Protein AF-A0A7C2AVQ7-F1 (afdb_monomer_lite)

Radius of gyration: 33.42 Å; chains: 1; bounding box: 117×68×110 Å

Secondary structure (DSSP, 8-state):
----------PPPP--HHHHHT-HHHHHHHHHHHHHHHHHHHHHHSPS-HHHHHHHHHHHHHHHHHHHHHHHHHHHHHHHHS-SS--HHHHHHHHHHHHHHHHHHHHHHHHHHHHHSSS--HHHHHHHHHHHHHHHHHHHHHHHHHHHHGGGS-S-HHHHHHHHHHHHHHHHHHHHHHHHHHHHHHHH--PPP-EEPPPTT---TT-TT-TTTTS--EE--HHHHHHHHHHHHHHH-HHHHHHHHHHHTSPPSS---HHHHHHHHHHTS---HHHHHHHHHHHHHHHHHHHHHSEE-GGGT--HHHHTSTTSSHHHHHHHTTSTTTTTTT-HHHHHHHHHHHHHS-GGGGHHHHHHH-HHHHHTT-SBTTB-S--STTGGGSS-HHHHHHEEEE-SS-SS-EEE-PPPPPTTTT--SHHHHHHHHHHHHHSHHHHHHHH--GGGGSHHHHHTTSEEEE-TTT-TTT--EEEEEHHHHHHTSTT--TT-GGG---HHHHHSPEESS---TT---TTSTT--TTS--EE-SS--SS--HHHHHTT-TTHHHHHHHHHHHHHT-S--GGGTTTSPSS-SS-----S-S---TT-----

Sequence (595 aa):
MTTLSQTSGVSAAPIDAAREWRSSLTGLIGALLVFESLTGFAIYLLPFSAFNQFGVILHTLLGILMLLPMVWFVVRHWLVRGKGNLSHYQLLGYVSLAFLVVCIVSGLVLTWQGLVGPRISYDWDVVHLLTGMGLVLFMVIHLATVIIRKGNTDLSPGGLIKARRRFYLYSTVGSGLLLAFCLLWTTQYQEPSTIRGFSDDYNWRFGEDRPFAPSLARLDSSEWSDTLQQQVLKVIGSEKQAAYLAALNEQTLEPVGPLTRVKQVTGQLNLGTEQQRELDIILADAAQKIKAAGSVEPHALASSEQCGTSGCHEQIYKEWLPSAHRYSSLDDMFQRVQTLMAKETSPEHTRYCAGCHDPISLFTGAKNSGNITLSVEGANEGSSCIVCHSIVQTDIQGNGDYTVRPPQRYVYELDQRPMAKFLSDFLIRAYPEHHLRSYSRPLYKTPEFCGACHKQYIDKEVNTDIGRIQGQNQYDSWKNSRWYHKDNPEKTVACRECHMPLVEASQEPAKGDVLDYNRTAEDGKHRSHRMLAANQYIPTLQNLEGAKQHVALTEKWLRGEIEIPEIADKWTTGPVVRMKILAPKTVLPGKEVNF

Structure (mmCIF, N/CA/C/O backbone):
data_AF-A0A7C2AVQ7-F1
#
_entry.id   AF-A0A7C2AVQ7-F1
#
loop_
_atom_site.group_PDB
_atom_site.id
_atom_site.type_symbol
_atom_site.label_atom_id
_atom_site.label_alt_id
_atom_site.label_comp_id
_atom_site.label_asym_id
_atom_site.label_entity_id
_atom_site.label_seq_id
_atom_site.pdbx_PDB_ins_code
_atom_site.Cartn_x
_atom_site.Cartn_y
_atom_site.Cartn_z
_atom_site.occupancy
_atom_site.B_iso_or_equiv
_atom_site.auth_seq_id
_atom_site.auth_comp_id
_atom_site.auth_asym_id
_atom_site.auth_atom_id
_atom_site.pdbx_PDB_model_num
ATOM 1 N N . MET A 1 1 ? 61.922 -10.137 -68.343 1.00 41.59 1 MET A N 1
ATOM 2 C CA . MET A 1 1 ? 62.184 -9.172 -67.256 1.00 41.59 1 MET A CA 1
ATOM 3 C C . MET A 1 1 ? 61.277 -7.983 -67.491 1.00 41.59 1 MET A C 1
ATOM 5 O O . MET A 1 1 ? 61.578 -7.155 -68.336 1.00 41.59 1 MET A O 1
ATOM 9 N N . THR A 1 2 ? 60.138 -7.959 -66.810 1.00 36.06 2 THR A N 1
ATOM 10 C CA . THR A 1 2 ? 59.145 -6.887 -66.916 1.00 36.06 2 THR A CA 1
ATOM 11 C C . THR A 1 2 ? 58.830 -6.486 -65.486 1.00 36.06 2 THR A C 1
ATOM 13 O O . THR A 1 2 ? 58.436 -7.318 -64.670 1.00 36.06 2 THR A O 1
ATOM 16 N N . THR A 1 3 ? 59.168 -5.249 -65.158 1.00 36.81 3 THR A N 1
ATOM 17 C CA . THR A 1 3 ? 59.172 -4.670 -63.819 1.00 36.81 3 THR A CA 1
ATOM 18 C C . THR A 1 3 ? 57.747 -4.498 -63.296 1.00 36.81 3 THR A C 1
ATOM 20 O O . THR A 1 3 ? 56.928 -3.800 -63.888 1.00 36.81 3 THR A O 1
ATOM 23 N N . LEU A 1 4 ? 57.457 -5.148 -62.166 1.00 35.88 4 LEU A N 1
ATOM 24 C CA . LEU A 1 4 ? 56.235 -4.953 -61.391 1.00 35.88 4 LEU A CA 1
ATOM 25 C C . LEU A 1 4 ? 56.257 -3.557 -60.756 1.00 35.88 4 LEU A C 1
ATOM 27 O O . LEU A 1 4 ? 57.110 -3.250 -59.924 1.00 35.88 4 LEU A O 1
ATOM 31 N N . SER A 1 5 ? 55.305 -2.721 -61.164 1.00 35.38 5 SER A N 1
ATOM 32 C CA . SER A 1 5 ? 54.975 -1.457 -60.512 1.00 35.38 5 SER A CA 1
ATOM 33 C C . SER A 1 5 ? 54.383 -1.749 -59.129 1.00 35.38 5 SER A C 1
ATOM 35 O O . SER A 1 5 ? 53.314 -2.348 -59.014 1.00 35.38 5 SER A O 1
ATOM 37 N N . GLN A 1 6 ? 55.097 -1.356 -58.072 1.00 36.41 6 GLN A N 1
ATOM 38 C CA . GLN A 1 6 ? 54.549 -1.280 -56.722 1.00 36.41 6 GLN A CA 1
ATOM 39 C C . GLN A 1 6 ? 53.549 -0.123 -56.672 1.00 36.41 6 GLN A C 1
ATOM 41 O O . GLN A 1 6 ? 53.929 1.046 -56.635 1.00 36.41 6 GLN A O 1
ATOM 46 N N . THR A 1 7 ? 52.261 -0.449 -56.643 1.00 35.72 7 THR A N 1
ATOM 47 C CA . THR A 1 7 ? 51.227 0.488 -56.210 1.00 35.72 7 THR A CA 1
ATOM 48 C C . THR A 1 7 ? 51.428 0.760 -54.723 1.00 35.72 7 THR A C 1
ATOM 50 O O . THR A 1 7 ? 51.208 -0.114 -53.881 1.00 35.72 7 THR A O 1
ATOM 53 N N . SER A 1 8 ? 51.879 1.968 -54.405 1.00 38.09 8 SER A N 1
ATOM 54 C CA . SER A 1 8 ? 51.949 2.509 -53.055 1.00 38.09 8 SER A CA 1
ATOM 55 C C . SER A 1 8 ? 50.557 2.491 -52.421 1.00 38.09 8 SER A C 1
ATOM 57 O O . SER A 1 8 ? 49.647 3.213 -52.826 1.00 38.09 8 SER A O 1
ATOM 59 N N . GLY A 1 9 ? 50.381 1.634 -51.414 1.00 33.69 9 GLY A N 1
ATOM 60 C CA . GLY A 1 9 ? 49.204 1.659 -50.558 1.00 33.69 9 GLY A CA 1
ATOM 61 C C . GLY A 1 9 ? 49.101 3.024 -49.885 1.00 33.69 9 GLY A C 1
ATOM 62 O O . GLY A 1 9 ? 50.012 3.439 -49.170 1.00 33.69 9 GLY A O 1
ATOM 63 N N . VAL A 1 10 ? 47.996 3.726 -50.128 1.00 35.03 10 VAL A N 1
ATOM 64 C CA . VAL A 1 10 ? 47.620 4.941 -49.403 1.00 35.03 10 VAL A CA 1
ATOM 65 C C . VAL A 1 10 ? 47.591 4.593 -47.915 1.00 35.03 10 VAL A C 1
ATOM 67 O O . VAL A 1 10 ? 46.710 3.858 -47.463 1.00 35.03 10 VAL A O 1
ATOM 70 N N . SER A 1 11 ? 48.575 5.067 -47.147 1.00 42.41 11 SER A N 1
ATOM 71 C CA . SER A 1 11 ? 48.551 4.908 -45.697 1.00 42.41 11 SER A CA 1
ATOM 72 C C . SER A 1 11 ? 47.358 5.702 -45.164 1.00 42.41 11 SER A C 1
ATOM 74 O O . SER A 1 11 ? 47.173 6.882 -45.472 1.00 42.41 11 SER A O 1
ATOM 76 N N . ALA A 1 12 ? 46.476 5.030 -44.424 1.00 48.31 12 ALA A N 1
ATOM 77 C CA . ALA A 1 12 ? 45.366 5.699 -43.766 1.00 48.31 12 ALA A CA 1
ATOM 78 C C . ALA A 1 12 ? 45.934 6.799 -42.856 1.00 48.31 12 ALA A C 1
ATOM 80 O O . ALA A 1 12 ? 46.829 6.529 -42.052 1.00 48.31 12 ALA A O 1
ATOM 81 N N . ALA A 1 13 ? 45.429 8.028 -42.997 1.00 51.12 13 ALA A N 1
ATOM 82 C CA . ALA A 1 13 ? 45.869 9.162 -42.193 1.00 51.12 13 ALA A CA 1
ATOM 83 C C . ALA A 1 13 ? 45.877 8.799 -40.691 1.00 51.12 13 ALA A C 1
ATOM 85 O O . ALA A 1 13 ? 44.933 8.156 -40.211 1.00 51.12 13 ALA A O 1
ATOM 86 N N . PRO A 1 14 ? 46.920 9.184 -39.932 1.00 62.06 14 PRO A N 1
ATOM 87 C CA . PRO A 1 14 ? 47.033 8.832 -38.524 1.00 62.06 14 PRO A CA 1
ATOM 88 C C . PRO A 1 14 ? 45.840 9.389 -37.738 1.00 62.06 14 PRO A C 1
ATOM 90 O O . PRO A 1 14 ? 45.514 10.573 -37.814 1.00 62.06 14 PRO A O 1
ATOM 93 N N . ILE A 1 15 ? 45.158 8.519 -36.988 1.00 69.75 15 ILE A N 1
ATOM 94 C CA . ILE A 1 15 ? 43.955 8.894 -36.236 1.00 69.75 15 ILE A CA 1
ATOM 95 C C . ILE A 1 15 ? 44.344 9.824 -35.077 1.00 69.75 15 ILE A C 1
ATOM 97 O O . ILE A 1 15 ? 44.887 9.348 -34.075 1.00 69.75 15 ILE A O 1
ATOM 101 N N . ASP A 1 16 ? 43.985 11.109 -35.168 1.00 79.31 16 ASP A N 1
ATOM 102 C CA . ASP A 1 16 ? 44.190 12.108 -34.108 1.00 79.31 16 ASP A CA 1
ATOM 103 C C . ASP A 1 16 ? 43.350 11.774 -32.864 1.00 79.31 16 ASP A C 1
ATOM 105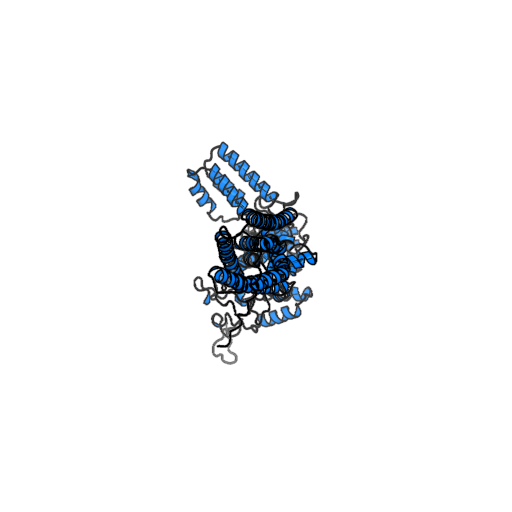 O O . ASP A 1 16 ? 42.175 12.129 -32.730 1.00 79.31 16 ASP A O 1
ATOM 109 N N . ALA A 1 17 ? 43.971 11.064 -31.922 1.00 78.31 17 ALA A N 1
ATOM 110 C CA . ALA A 1 17 ? 43.335 10.678 -30.674 1.00 78.31 17 ALA A CA 1
ATOM 111 C C . ALA A 1 17 ? 42.971 11.897 -29.811 1.00 78.31 17 ALA A C 1
ATOM 113 O O . ALA A 1 17 ? 41.918 11.895 -29.176 1.00 78.31 17 ALA A O 1
ATOM 114 N N . ALA A 1 18 ? 43.800 12.944 -29.794 1.00 81.00 18 ALA A N 1
ATOM 115 C CA . ALA A 1 18 ? 43.558 14.131 -28.980 1.00 81.00 18 ALA A CA 1
ATOM 116 C C . ALA A 1 18 ? 42.335 14.923 -29.470 1.00 81.00 18 ALA A C 1
ATOM 118 O O . ALA A 1 18 ? 41.633 15.536 -28.664 1.00 81.00 18 ALA A O 1
ATOM 119 N N . ARG A 1 19 ? 42.046 14.925 -30.776 1.00 84.38 19 ARG A N 1
ATOM 120 C CA . ARG A 1 19 ? 40.807 15.499 -31.328 1.00 84.38 19 ARG A CA 1
ATOM 121 C C . ARG A 1 19 ? 39.562 14.718 -30.907 1.00 84.38 19 ARG A C 1
ATOM 123 O O . ARG A 1 19 ? 38.579 15.350 -30.531 1.00 84.38 19 ARG A O 1
ATOM 130 N N . GLU A 1 20 ? 39.612 13.388 -30.901 1.00 84.75 20 GLU A N 1
ATOM 131 C CA . GLU A 1 20 ? 38.483 12.542 -30.472 1.00 84.75 20 GLU A CA 1
ATOM 132 C C . GLU A 1 20 ? 38.131 12.750 -28.987 1.00 84.75 20 GLU A C 1
ATOM 134 O O . GLU A 1 20 ? 36.962 12.938 -28.650 1.00 84.75 20 GLU A O 1
ATOM 139 N N . TRP A 1 21 ? 39.136 12.828 -28.103 1.00 86.25 21 TRP A N 1
ATOM 140 C CA . TRP A 1 21 ? 38.935 13.131 -26.674 1.00 86.25 21 TRP A CA 1
ATOM 141 C C . TRP A 1 21 ? 38.452 14.568 -26.412 1.00 86.25 21 TRP A C 1
ATOM 143 O O . TRP A 1 21 ? 37.818 14.829 -25.395 1.00 86.25 21 TRP A O 1
ATOM 153 N N . ARG A 1 22 ? 38.744 15.519 -27.312 1.00 88.56 22 ARG A N 1
ATOM 154 C CA . ARG A 1 22 ? 38.265 16.914 -27.215 1.00 88.56 22 ARG A CA 1
ATOM 155 C C . ARG A 1 22 ? 36.868 17.121 -27.795 1.00 88.56 22 ARG A C 1
ATOM 157 O O . ARG A 1 22 ? 36.346 18.229 -27.677 1.00 88.56 22 ARG A O 1
ATOM 164 N N . SER A 1 23 ? 36.292 16.116 -28.451 1.00 90.19 23 SER A N 1
ATOM 165 C CA . SER A 1 23 ? 34.978 16.246 -29.070 1.00 90.19 23 SER A CA 1
ATOM 166 C C . SER A 1 23 ? 33.901 16.479 -28.009 1.00 90.19 23 SER A C 1
ATOM 168 O O . SER A 1 23 ? 33.821 15.751 -27.021 1.00 90.19 23 SER A O 1
ATOM 170 N N . SER A 1 24 ? 33.049 17.481 -28.241 1.00 90.00 24 SER A N 1
ATOM 171 C CA . SER A 1 24 ? 31.872 17.752 -27.410 1.00 90.00 24 SER A CA 1
ATOM 172 C C . SER A 1 24 ? 30.920 16.559 -27.368 1.00 90.00 24 SER A C 1
ATOM 174 O O . SER A 1 24 ? 30.395 16.256 -26.306 1.00 90.00 24 SER A O 1
ATOM 176 N N . LEU A 1 25 ? 30.761 15.846 -28.489 1.00 92.06 25 LEU A N 1
ATOM 177 C CA . LEU A 1 25 ? 29.952 14.631 -28.568 1.00 92.06 25 LEU A CA 1
ATOM 178 C C . LEU A 1 25 ? 30.470 13.547 -27.614 1.00 92.06 25 LEU A C 1
ATOM 180 O O . LEU A 1 25 ? 29.688 12.990 -26.857 1.00 92.06 25 LEU A O 1
ATOM 184 N N . THR A 1 26 ? 31.782 13.283 -27.605 1.00 92.31 26 THR A N 1
ATOM 185 C CA . THR A 1 26 ? 32.390 12.306 -26.685 1.00 92.31 26 THR A CA 1
ATOM 186 C C . THR A 1 26 ? 32.147 12.699 -25.228 1.00 92.31 26 THR A C 1
ATOM 188 O O . THR A 1 26 ? 31.777 11.852 -24.425 1.00 92.31 26 THR A O 1
ATOM 191 N N . GLY A 1 27 ? 32.316 13.982 -24.886 1.00 93.06 27 GLY A N 1
ATOM 192 C CA . GLY A 1 27 ? 32.046 14.487 -23.535 1.00 93.06 27 GLY A CA 1
ATOM 193 C C . GLY A 1 27 ? 30.572 14.387 -23.130 1.00 93.06 27 GLY A C 1
ATOM 194 O O . GLY A 1 27 ? 30.288 13.982 -22.010 1.00 93.06 27 GLY A O 1
ATOM 195 N N . LEU A 1 28 ? 29.644 14.706 -24.039 1.00 94.75 28 LEU A N 1
ATOM 196 C CA . LEU A 1 28 ? 28.201 14.588 -23.812 1.00 94.75 28 LEU A CA 1
ATOM 197 C C . LEU A 1 28 ? 27.790 13.131 -23.576 1.00 94.75 28 LEU A C 1
ATOM 199 O O . LEU A 1 28 ? 27.122 12.842 -22.591 1.00 94.75 28 LEU A O 1
ATOM 203 N N . ILE A 1 29 ? 28.226 12.215 -24.446 1.00 95.94 29 ILE A N 1
ATOM 204 C CA . ILE A 1 29 ? 27.952 10.781 -24.297 1.00 95.94 29 ILE A CA 1
ATOM 205 C C . ILE A 1 29 ? 28.572 10.236 -23.008 1.00 95.94 29 ILE A C 1
ATOM 207 O O . ILE A 1 29 ? 27.929 9.462 -22.310 1.00 95.94 29 ILE A O 1
ATOM 211 N N . GLY A 1 30 ? 29.782 10.677 -22.653 1.00 95.56 30 GLY A N 1
ATOM 212 C CA . GLY A 1 30 ? 30.403 10.339 -21.373 1.00 95.56 30 GLY A CA 1
ATOM 213 C C . GLY A 1 30 ? 29.579 10.812 -20.173 1.00 95.56 30 GLY A C 1
ATOM 214 O O . GLY A 1 30 ? 29.338 10.027 -19.263 1.00 95.56 30 GLY A O 1
ATOM 215 N N . ALA A 1 31 ? 29.107 12.062 -20.185 1.00 96.88 31 ALA A N 1
ATOM 216 C CA . ALA A 1 31 ? 28.269 12.613 -19.119 1.00 96.88 31 ALA A CA 1
ATOM 217 C C . ALA A 1 31 ? 26.942 11.855 -18.969 1.00 96.88 31 ALA A C 1
ATOM 219 O O . ALA A 1 31 ? 26.579 11.486 -17.854 1.00 96.88 31 ALA A O 1
ATOM 220 N N . LEU A 1 32 ? 26.247 11.598 -20.082 1.00 97.31 32 LEU A N 1
ATOM 221 C CA . LEU A 1 32 ? 24.970 10.884 -20.081 1.00 97.31 32 LEU A CA 1
ATOM 222 C C . LEU A 1 32 ? 25.151 9.430 -19.637 1.00 97.31 32 LEU A C 1
ATOM 224 O O . LEU A 1 32 ? 24.455 9.000 -18.732 1.00 97.31 32 LEU A O 1
ATOM 228 N N . LEU A 1 33 ? 26.143 8.701 -20.159 1.00 96.88 33 LEU A N 1
ATOM 229 C CA . LEU A 1 33 ? 26.416 7.328 -19.715 1.00 96.88 33 LEU A CA 1
ATOM 230 C C . LEU A 1 33 ? 26.745 7.248 -18.222 1.00 96.88 33 LEU A C 1
ATOM 232 O O . LEU A 1 33 ? 26.285 6.324 -17.555 1.00 96.88 33 LEU A O 1
ATOM 236 N N . VAL A 1 34 ? 27.532 8.190 -17.688 1.00 97.69 34 VAL A N 1
ATOM 237 C CA . VAL A 1 34 ? 27.813 8.243 -16.245 1.00 97.69 34 VAL A CA 1
ATOM 238 C C . VAL A 1 34 ? 26.531 8.522 -15.466 1.00 97.69 34 VAL A C 1
ATOM 240 O O . VAL A 1 34 ? 26.291 7.852 -14.467 1.00 97.69 34 VAL A O 1
ATOM 243 N N . PHE A 1 35 ? 25.697 9.460 -15.921 1.00 98.31 35 PHE A N 1
ATOM 244 C CA . PHE A 1 35 ? 24.408 9.737 -15.293 1.00 98.31 35 PHE A CA 1
ATOM 245 C C . PHE A 1 35 ? 23.491 8.507 -15.300 1.00 98.31 35 PHE A C 1
ATOM 247 O O . PHE A 1 35 ? 23.103 8.079 -14.220 1.00 98.31 35 PHE A O 1
ATOM 254 N N . GLU A 1 36 ? 23.226 7.901 -16.464 1.00 98.19 36 GLU A N 1
ATOM 255 C CA . GLU A 1 36 ? 22.382 6.702 -16.603 1.00 98.19 36 GLU A CA 1
ATOM 256 C C . GLU A 1 36 ? 22.899 5.544 -15.742 1.00 98.19 36 GLU A C 1
ATOM 258 O O . GLU A 1 36 ? 22.129 4.847 -15.088 1.00 98.19 36 GLU A O 1
ATOM 263 N N . SER A 1 37 ? 24.222 5.363 -15.675 1.00 97.44 37 SER A N 1
ATOM 264 C CA . SER A 1 37 ? 24.822 4.333 -14.821 1.00 97.44 37 SER A CA 1
ATOM 265 C C . SER A 1 37 ? 24.552 4.609 -13.341 1.00 97.44 37 SER A C 1
ATOM 267 O O . SER A 1 37 ? 24.135 3.714 -12.610 1.00 97.44 37 SER A O 1
ATOM 269 N N . LEU A 1 38 ? 24.782 5.846 -12.884 1.00 97.69 38 LEU A N 1
ATOM 270 C CA . LEU A 1 38 ? 24.594 6.226 -11.482 1.00 97.69 38 LEU A CA 1
ATOM 271 C C . LEU A 1 38 ? 23.122 6.177 -11.068 1.00 97.69 38 LEU A C 1
ATOM 273 O O . LEU A 1 38 ? 22.824 5.679 -9.986 1.00 97.69 38 LEU A O 1
ATOM 277 N N . THR A 1 39 ? 22.207 6.657 -11.912 1.00 97.69 39 THR A N 1
ATOM 278 C CA . THR A 1 39 ? 20.769 6.603 -11.627 1.00 97.69 39 THR A CA 1
ATOM 279 C C . THR A 1 39 ? 20.228 5.181 -11.711 1.00 97.69 39 THR A C 1
ATOM 281 O O . THR A 1 39 ? 19.451 4.807 -10.842 1.00 97.69 39 THR A O 1
ATOM 284 N N . GLY A 1 40 ? 20.704 4.349 -12.644 1.00 96.44 40 GLY A N 1
ATOM 285 C CA . GLY A 1 40 ? 20.359 2.924 -12.692 1.00 96.44 40 GLY A CA 1
ATOM 286 C C . GLY A 1 40 ? 20.752 2.181 -11.408 1.00 96.44 40 GLY A C 1
ATOM 287 O O . GLY A 1 40 ? 19.938 1.470 -10.824 1.00 96.44 40 GLY A O 1
ATOM 288 N N . PHE A 1 41 ? 21.969 2.410 -10.894 1.00 96.50 41 PHE A N 1
ATOM 289 C CA . PHE A 1 41 ? 22.376 1.861 -9.594 1.00 96.50 41 PHE A CA 1
ATOM 290 C C . PHE A 1 41 ? 21.587 2.454 -8.421 1.00 96.50 41 PHE A C 1
ATOM 292 O O . PHE A 1 41 ? 21.272 1.726 -7.484 1.00 96.50 41 PHE A O 1
ATOM 299 N N . ALA A 1 42 ? 21.265 3.749 -8.452 1.00 96.12 42 ALA A N 1
ATOM 300 C CA . ALA A 1 42 ? 20.481 4.396 -7.403 1.00 96.12 42 ALA A CA 1
ATOM 301 C C . ALA A 1 42 ? 19.060 3.817 -7.307 1.00 96.12 42 ALA A C 1
ATOM 303 O O . ALA A 1 42 ? 18.596 3.545 -6.203 1.00 96.12 42 ALA A O 1
ATOM 304 N N . ILE A 1 43 ? 18.405 3.568 -8.446 1.00 94.31 43 ILE A N 1
ATOM 305 C CA . ILE A 1 43 ? 17.075 2.943 -8.508 1.00 94.31 43 ILE A CA 1
ATOM 306 C C . ILE A 1 43 ? 17.104 1.543 -7.881 1.00 94.31 43 ILE A C 1
ATOM 308 O O . ILE A 1 43 ? 16.190 1.195 -7.143 1.00 94.31 43 ILE A O 1
ATOM 312 N N . TYR A 1 44 ? 18.171 0.774 -8.120 1.00 93.75 44 TYR A N 1
ATOM 313 C CA . TYR A 1 44 ? 18.322 -0.576 -7.573 1.00 93.75 44 TYR A CA 1
ATOM 314 C C . TYR A 1 44 ? 18.720 -0.614 -6.083 1.00 93.75 44 TYR A C 1
ATOM 316 O O . TYR A 1 44 ? 18.274 -1.491 -5.349 1.00 93.75 44 TYR A O 1
ATOM 324 N N . LEU A 1 45 ? 19.592 0.294 -5.627 1.00 95.62 45 LEU A N 1
ATOM 325 C CA . LEU A 1 45 ? 20.220 0.208 -4.297 1.00 95.62 45 LEU A CA 1
ATOM 326 C C . LEU A 1 45 ? 19.590 1.109 -3.232 1.00 95.62 45 LEU A C 1
ATOM 328 O O . LEU A 1 45 ? 19.714 0.813 -2.043 1.00 95.62 45 LEU A O 1
ATOM 332 N N . LEU A 1 46 ? 18.996 2.237 -3.621 1.00 95.62 46 LEU A N 1
ATOM 333 C CA . LEU A 1 46 ? 18.444 3.202 -2.672 1.00 95.62 46 LEU A CA 1
ATOM 334 C C . LEU A 1 46 ? 16.953 2.927 -2.418 1.00 95.62 46 LEU A C 1
ATOM 336 O O . LEU A 1 46 ? 16.251 2.452 -3.311 1.00 95.62 46 LEU A O 1
ATOM 340 N N . PRO A 1 47 ? 16.441 3.248 -1.216 1.00 95.12 47 PRO A N 1
ATOM 341 C CA . PRO A 1 47 ? 15.035 3.041 -0.891 1.00 95.12 47 PRO A CA 1
ATOM 342 C C . PRO A 1 47 ? 14.108 3.922 -1.738 1.00 95.12 47 PRO A C 1
ATOM 344 O O . PRO A 1 47 ? 14.511 4.939 -2.318 1.00 95.12 47 PRO A O 1
ATOM 347 N N . PHE A 1 48 ? 12.828 3.547 -1.765 1.00 95.31 48 PHE A N 1
ATOM 348 C CA . PHE A 1 48 ? 11.780 4.362 -2.366 1.00 95.31 48 PHE A CA 1
ATOM 349 C C . PHE A 1 48 ? 11.767 5.761 -1.731 1.00 95.31 48 PHE A C 1
ATOM 351 O O . PHE A 1 48 ? 11.701 5.912 -0.514 1.00 95.31 48 PHE A O 1
ATOM 358 N N . SER A 1 49 ? 11.914 6.789 -2.563 1.00 95.25 49 SER A N 1
ATOM 359 C CA . SER A 1 49 ? 12.009 8.190 -2.148 1.00 95.25 49 SER A CA 1
ATOM 360 C C . SER A 1 49 ? 11.690 9.101 -3.329 1.00 95.25 49 SER A C 1
ATOM 362 O O . SER A 1 49 ? 11.806 8.680 -4.484 1.00 95.25 49 SER A O 1
ATOM 364 N N . ALA A 1 50 ? 11.333 10.360 -3.068 1.00 95.88 50 ALA A N 1
ATOM 365 C CA . ALA A 1 50 ? 11.109 11.342 -4.130 1.00 95.88 50 ALA A CA 1
ATOM 366 C C . ALA A 1 50 ? 12.340 11.494 -5.049 1.00 95.88 50 ALA A C 1
ATOM 368 O O . ALA A 1 50 ? 12.196 11.528 -6.269 1.00 95.88 50 ALA A O 1
ATOM 369 N N . PHE A 1 51 ? 13.555 11.472 -4.483 1.00 96.12 51 PHE A N 1
ATOM 370 C CA . PHE A 1 51 ? 14.803 11.512 -5.254 1.00 96.12 51 PHE A CA 1
ATOM 371 C C . PHE A 1 51 ? 14.904 10.367 -6.265 1.00 96.12 51 PHE A C 1
ATOM 373 O O . PHE A 1 51 ? 15.179 10.603 -7.442 1.00 96.12 51 PHE A O 1
ATOM 380 N N . ASN A 1 52 ? 14.636 9.136 -5.827 1.00 96.44 52 ASN A N 1
ATOM 381 C CA . ASN A 1 52 ? 14.674 7.976 -6.710 1.00 96.44 52 ASN A CA 1
ATOM 382 C C . ASN A 1 52 ? 13.579 8.026 -7.778 1.00 96.44 52 ASN A C 1
ATOM 384 O O . ASN A 1 52 ? 13.844 7.691 -8.928 1.00 96.44 52 ASN A O 1
ATOM 388 N N . GLN A 1 53 ? 12.376 8.491 -7.437 1.00 97.69 53 GLN A N 1
ATOM 389 C CA . GLN A 1 53 ? 11.282 8.631 -8.402 1.00 97.69 53 GLN A CA 1
ATOM 390 C C . GLN A 1 53 ? 11.607 9.662 -9.495 1.00 97.69 53 GLN A C 1
ATOM 392 O O . GLN A 1 53 ? 11.468 9.368 -10.683 1.00 97.69 53 GLN A O 1
ATOM 397 N N . PHE A 1 54 ? 12.134 10.836 -9.132 1.00 97.44 54 PHE A N 1
ATOM 398 C CA . PHE A 1 54 ? 12.640 11.795 -10.123 1.00 97.44 54 PHE A CA 1
ATOM 399 C C . PHE A 1 54 ? 13.819 11.226 -10.922 1.00 97.44 54 PHE A C 1
ATOM 401 O O . PHE A 1 54 ? 13.932 11.482 -12.122 1.00 97.44 54 PHE A O 1
ATOM 408 N N . GLY A 1 55 ? 14.651 10.401 -10.282 1.00 97.38 55 GLY A N 1
ATOM 409 C CA . GLY A 1 55 ? 15.690 9.608 -10.930 1.00 97.38 55 GLY A CA 1
ATOM 410 C C . GLY A 1 55 ? 15.146 8.707 -12.040 1.00 97.38 55 GLY A C 1
ATOM 411 O O . GLY A 1 55 ? 15.676 8.761 -13.143 1.00 97.38 55 GLY A O 1
ATOM 412 N N . VAL A 1 56 ? 14.066 7.952 -11.800 1.00 97.62 56 VAL A N 1
ATOM 413 C CA . VAL A 1 56 ? 13.410 7.096 -12.814 1.00 97.62 56 VAL A CA 1
ATOM 414 C C . VAL A 1 56 ? 12.908 7.922 -14.001 1.00 97.62 56 VAL A C 1
ATOM 416 O O . VAL A 1 56 ? 13.154 7.558 -15.155 1.00 97.62 56 VAL A O 1
ATOM 419 N N . ILE A 1 57 ? 12.244 9.054 -13.736 1.00 97.81 57 ILE A N 1
ATOM 420 C CA . ILE A 1 57 ? 11.746 9.957 -14.788 1.00 97.81 57 ILE A CA 1
ATOM 421 C C . ILE A 1 57 ? 12.905 10.447 -15.661 1.00 97.81 57 ILE A C 1
ATOM 423 O O . ILE A 1 57 ? 12.839 10.367 -16.889 1.00 97.81 57 ILE A O 1
ATOM 427 N N . LEU A 1 58 ? 13.975 10.945 -15.036 1.00 97.75 58 LEU A N 1
ATOM 428 C CA . LEU A 1 58 ? 15.108 11.515 -15.758 1.00 97.75 58 LEU A CA 1
ATOM 429 C C . LEU A 1 58 ? 15.963 10.458 -16.454 1.00 97.75 58 LEU A C 1
ATOM 431 O O . LEU A 1 58 ? 16.367 10.709 -17.582 1.00 97.75 58 LEU A O 1
ATOM 435 N N . HIS A 1 59 ? 16.184 9.294 -15.842 1.00 98.19 59 HIS A N 1
ATOM 436 C CA . HIS A 1 59 ? 16.853 8.143 -16.460 1.00 98.19 59 HIS A CA 1
ATOM 437 C C . HIS A 1 59 ? 16.119 7.719 -17.738 1.00 98.19 59 HIS A C 1
ATOM 439 O O . HIS A 1 59 ? 16.700 7.608 -18.812 1.00 98.19 59 HIS A O 1
ATOM 445 N N . THR A 1 60 ? 14.791 7.596 -17.669 1.00 98.12 60 THR A N 1
ATOM 446 C CA . THR A 1 60 ? 13.989 7.227 -18.844 1.00 98.12 60 THR A CA 1
ATOM 447 C C . THR A 1 60 ? 14.055 8.304 -19.929 1.00 98.12 60 THR A C 1
ATOM 449 O O . THR A 1 60 ? 14.329 8.013 -21.095 1.00 98.12 60 THR A O 1
ATOM 452 N N . LEU A 1 61 ? 13.835 9.571 -19.562 1.00 97.75 61 LEU A N 1
ATOM 453 C CA . LEU A 1 61 ? 13.828 10.683 -20.513 1.00 97.75 61 LEU A CA 1
ATOM 454 C C . LEU A 1 61 ? 15.194 10.870 -21.188 1.00 97.75 61 LEU A C 1
ATOM 456 O O . LEU A 1 61 ? 15.273 10.985 -22.412 1.00 97.75 61 LEU A O 1
ATOM 460 N N . LEU A 1 62 ? 16.269 10.914 -20.401 1.00 97.94 62 LEU A N 1
ATOM 461 C CA . LEU A 1 62 ? 17.623 11.121 -20.904 1.00 97.94 62 LEU A CA 1
ATOM 462 C C . LEU A 1 62 ? 18.144 9.887 -21.641 1.00 97.94 62 LEU A C 1
ATOM 464 O O . LEU A 1 62 ? 18.790 10.058 -22.675 1.00 97.94 62 LEU A O 1
ATOM 468 N N . GLY A 1 63 ? 17.758 8.679 -21.226 1.00 97.56 63 GLY A N 1
ATOM 469 C CA . GLY A 1 63 ? 17.989 7.444 -21.967 1.00 97.56 63 GLY A CA 1
ATOM 470 C C . GLY A 1 63 ? 17.429 7.507 -23.391 1.00 97.56 63 GLY A C 1
ATOM 471 O O . GLY A 1 63 ? 18.165 7.254 -24.347 1.00 97.56 63 GLY A O 1
ATOM 472 N N . ILE A 1 64 ? 16.171 7.938 -23.561 1.00 97.69 64 ILE A N 1
ATOM 473 C CA . ILE A 1 64 ? 15.545 8.131 -24.884 1.00 97.69 64 ILE A CA 1
ATOM 474 C C . ILE A 1 64 ? 16.267 9.225 -25.683 1.00 97.69 64 ILE A C 1
ATOM 476 O O . ILE A 1 64 ? 16.619 9.022 -26.849 1.00 97.69 64 ILE A O 1
ATOM 480 N N . LEU A 1 65 ? 16.509 10.389 -25.070 1.00 96.81 65 LEU A N 1
ATOM 481 C CA . LEU A 1 65 ? 17.167 11.520 -25.736 1.00 96.81 65 LEU A CA 1
ATOM 482 C C . LEU A 1 65 ? 18.611 11.190 -26.154 1.00 96.81 65 LEU A C 1
ATOM 484 O O . LEU A 1 65 ? 19.104 11.716 -27.155 1.00 96.81 65 LEU A O 1
ATOM 488 N N . MET A 1 66 ? 19.281 10.294 -25.427 1.00 96.50 66 MET A N 1
ATOM 489 C CA . MET A 1 66 ? 20.639 9.841 -25.713 1.00 96.50 66 MET A CA 1
ATOM 490 C C . MET A 1 66 ? 20.716 8.898 -26.927 1.00 96.50 66 MET A C 1
ATOM 492 O O . MET A 1 66 ? 21.792 8.780 -27.515 1.00 96.50 66 MET A O 1
ATOM 496 N N . LEU A 1 67 ? 19.623 8.259 -27.363 1.00 96.75 67 LEU A N 1
ATOM 497 C CA . LEU A 1 67 ? 19.665 7.213 -28.400 1.00 96.75 67 LEU A CA 1
ATOM 498 C C . LEU A 1 67 ? 20.301 7.679 -29.715 1.00 96.75 67 LEU A C 1
ATOM 500 O O . LEU A 1 67 ? 21.247 7.060 -30.201 1.00 96.75 67 LEU A O 1
ATOM 504 N N . LEU A 1 68 ? 19.821 8.788 -30.285 1.00 96.38 68 LEU A N 1
ATOM 505 C CA . LEU A 1 68 ? 20.342 9.311 -31.553 1.00 96.38 68 LEU A CA 1
ATOM 506 C C . LEU A 1 68 ? 21.829 9.701 -31.478 1.00 96.38 68 LEU A C 1
ATOM 508 O O . LEU A 1 68 ? 22.608 9.214 -32.309 1.00 96.38 68 LEU A O 1
ATOM 512 N N . PRO A 1 69 ? 22.279 10.534 -30.514 1.00 96.62 69 PRO A N 1
ATOM 513 C CA . PRO A 1 69 ? 23.695 10.868 -30.415 1.00 96.62 69 PRO A CA 1
ATOM 514 C C . PRO A 1 69 ? 24.560 9.650 -30.057 1.00 96.62 69 PRO A C 1
ATOM 516 O O . PRO A 1 69 ? 25.704 9.584 -30.510 1.00 96.62 69 PRO A O 1
ATOM 519 N N . MET A 1 70 ? 24.032 8.669 -29.314 1.00 96.50 70 MET A N 1
ATOM 520 C CA . MET A 1 70 ? 24.731 7.420 -29.001 1.00 96.50 70 MET A CA 1
ATOM 521 C C . MET A 1 70 ? 24.967 6.575 -30.250 1.00 96.50 70 MET A C 1
ATOM 523 O O . MET A 1 70 ? 26.101 6.179 -30.514 1.00 96.50 70 MET A O 1
ATOM 527 N N . VAL A 1 71 ? 23.928 6.332 -31.053 1.00 96.00 71 VAL A N 1
ATOM 528 C CA . VAL A 1 71 ? 24.049 5.574 -32.308 1.00 96.00 71 VAL A CA 1
ATOM 529 C C . VAL A 1 71 ? 25.059 6.247 -33.232 1.00 96.00 71 VAL A C 1
ATOM 531 O O . VAL A 1 71 ? 25.962 5.591 -33.752 1.00 96.00 71 VAL A O 1
ATOM 534 N N . TRP A 1 72 ? 24.971 7.571 -33.378 1.00 96.25 72 TRP A N 1
ATOM 535 C CA . TRP A 1 72 ? 25.933 8.336 -34.168 1.00 96.25 72 TRP A CA 1
ATOM 536 C C . TRP A 1 72 ? 27.370 8.194 -33.642 1.00 96.25 72 TRP A C 1
ATOM 538 O O . TRP A 1 72 ? 28.300 7.965 -34.422 1.00 96.25 72 TRP A O 1
ATOM 548 N N . PHE A 1 73 ? 27.562 8.288 -32.322 1.00 95.19 73 PHE A N 1
ATOM 549 C CA . PHE A 1 73 ? 28.861 8.094 -31.683 1.00 95.19 73 PHE A CA 1
ATOM 550 C C . PHE A 1 73 ? 29.419 6.692 -31.945 1.00 95.19 73 PHE A C 1
ATOM 552 O O . PHE A 1 73 ? 30.562 6.572 -32.387 1.00 95.19 73 PHE A O 1
ATOM 559 N N . VAL A 1 74 ? 28.618 5.645 -31.735 1.00 94.94 74 VAL A N 1
ATOM 560 C CA . VAL A 1 74 ? 29.012 4.243 -31.930 1.00 94.94 74 VAL A CA 1
ATOM 561 C C . VAL A 1 74 ? 29.383 3.970 -33.386 1.00 94.94 74 VAL A C 1
ATOM 563 O O . VAL A 1 74 ? 30.454 3.419 -33.641 1.00 94.94 74 VAL A O 1
ATOM 566 N N . VAL A 1 75 ? 28.559 4.399 -34.348 1.00 94.44 75 VAL A N 1
ATOM 567 C CA . VAL A 1 75 ? 28.829 4.209 -35.784 1.00 94.44 75 VAL A CA 1
ATOM 568 C C . VAL A 1 75 ? 30.121 4.914 -36.183 1.00 94.44 75 VAL A C 1
ATOM 570 O O . VAL A 1 75 ? 30.997 4.306 -36.799 1.00 94.44 75 VAL A O 1
ATOM 573 N N . ARG A 1 76 ? 30.299 6.179 -35.785 1.00 92.88 76 ARG A N 1
ATOM 574 C CA . ARG A 1 76 ? 31.543 6.911 -36.053 1.00 92.88 76 ARG A CA 1
ATOM 575 C C . ARG A 1 76 ? 32.745 6.219 -35.410 1.00 92.88 76 ARG A C 1
ATOM 577 O O . ARG A 1 76 ? 33.777 6.061 -36.063 1.00 92.88 76 ARG A O 1
ATOM 584 N N . HIS A 1 77 ? 32.625 5.812 -34.148 1.00 90.81 77 HIS A N 1
ATOM 585 C CA . HIS A 1 77 ? 33.695 5.140 -33.419 1.00 90.81 77 HIS A CA 1
ATOM 586 C C . HIS A 1 77 ? 34.097 3.836 -34.117 1.00 90.81 77 HIS A C 1
ATOM 588 O O . HIS A 1 77 ? 35.286 3.601 -34.342 1.00 90.81 77 HIS A O 1
ATOM 594 N N . TRP A 1 78 ? 33.116 3.041 -34.548 1.00 90.44 78 TRP A N 1
ATOM 595 C CA . TRP A 1 78 ? 33.317 1.811 -35.307 1.00 90.44 78 TRP A CA 1
ATOM 596 C C . TRP A 1 78 ? 34.005 2.064 -36.652 1.00 90.44 78 TRP A C 1
ATOM 598 O O . TRP A 1 78 ? 35.004 1.420 -36.962 1.00 90.44 78 TRP A O 1
ATOM 608 N N . LEU A 1 79 ? 33.540 3.034 -37.443 1.00 90.06 79 LEU A N 1
ATOM 609 C CA . LEU A 1 79 ? 34.124 3.340 -38.757 1.00 90.06 79 LEU A CA 1
ATOM 610 C C . LEU A 1 79 ? 35.590 3.794 -38.665 1.00 90.06 79 LEU A C 1
ATOM 612 O O . LEU A 1 79 ? 36.390 3.500 -39.559 1.00 90.06 79 LEU A O 1
ATOM 616 N N . VAL A 1 80 ? 35.949 4.491 -37.581 1.00 85.25 80 VAL A N 1
ATOM 617 C CA . VAL A 1 80 ? 37.309 4.996 -37.339 1.00 85.25 80 VAL A CA 1
ATOM 618 C C . VAL A 1 80 ? 38.223 3.936 -36.708 1.00 85.25 80 VAL A C 1
ATOM 620 O O . VAL A 1 80 ? 39.410 3.894 -37.031 1.00 85.25 80 VAL A O 1
ATOM 623 N N . ARG A 1 81 ? 37.719 3.091 -35.796 1.00 83.62 81 ARG A N 1
ATOM 624 C CA . ARG A 1 81 ? 38.534 2.170 -34.968 1.00 83.62 81 ARG A CA 1
ATOM 625 C C . ARG A 1 81 ? 38.340 0.678 -35.270 1.00 83.62 81 ARG A C 1
ATOM 627 O O . ARG A 1 81 ? 39.102 -0.140 -34.758 1.00 83.62 81 ARG A O 1
ATOM 634 N N . GLY A 1 82 ? 37.364 0.319 -36.098 1.00 80.62 82 GLY A N 1
ATOM 635 C CA . GLY A 1 82 ? 37.019 -1.065 -36.443 1.00 80.62 82 GLY A CA 1
ATOM 636 C C . GLY A 1 82 ? 37.864 -1.685 -37.558 1.00 80.62 82 GLY A C 1
ATOM 637 O O . GLY A 1 82 ? 37.676 -2.850 -37.879 1.00 80.62 82 GLY A O 1
ATOM 638 N N . LYS A 1 83 ? 38.793 -0.932 -38.160 1.00 81.88 83 LYS A N 1
ATOM 639 C CA . LYS A 1 83 ? 39.691 -1.431 -39.216 1.00 81.88 83 LYS A CA 1
ATOM 640 C C . LYS A 1 83 ? 40.970 -2.033 -38.611 1.00 81.88 83 LYS A C 1
ATOM 642 O O . LYS A 1 83 ? 41.484 -1.508 -37.624 1.00 81.88 83 LYS A O 1
ATOM 647 N N . GLY A 1 84 ? 41.520 -3.077 -39.237 1.00 77.00 84 GLY A N 1
ATOM 648 C CA . GLY A 1 84 ? 42.778 -3.735 -38.840 1.00 77.00 84 GLY A CA 1
ATOM 649 C C . GLY A 1 84 ? 42.587 -5.100 -38.161 1.00 77.00 84 GLY A C 1
ATOM 650 O O . GLY A 1 84 ? 41.475 -5.614 -38.103 1.00 77.00 84 GLY A O 1
ATOM 651 N N . ASN A 1 85 ? 43.678 -5.692 -37.661 1.00 79.94 85 ASN A N 1
ATOM 652 C CA . ASN A 1 85 ? 43.655 -7.001 -36.992 1.00 79.94 85 ASN A CA 1
ATOM 653 C C . ASN A 1 85 ? 43.009 -6.912 -35.605 1.00 79.94 85 ASN A C 1
ATOM 655 O O . ASN A 1 85 ? 43.324 -5.991 -34.850 1.00 79.94 85 ASN A O 1
ATOM 659 N N . LEU A 1 86 ? 42.179 -7.904 -35.258 1.00 84.94 86 LEU A N 1
ATOM 660 C CA . LEU A 1 86 ? 41.483 -7.983 -33.974 1.00 84.94 86 LEU A CA 1
ATOM 661 C C . LEU A 1 86 ? 42.476 -7.974 -32.801 1.00 84.94 86 LEU A C 1
ATOM 663 O O . LEU A 1 86 ? 43.226 -8.922 -32.587 1.00 84.94 86 LEU A O 1
ATOM 667 N N . SER A 1 87 ? 42.456 -6.894 -32.026 1.00 85.88 87 SER A N 1
ATOM 668 C CA . SER A 1 87 ? 43.202 -6.762 -30.771 1.00 85.88 87 SER A CA 1
ATOM 669 C C . SER A 1 87 ? 42.303 -6.986 -29.555 1.00 85.88 87 SER A C 1
ATOM 671 O O . SER A 1 87 ? 41.088 -6.796 -29.628 1.00 85.88 87 SER A O 1
ATOM 673 N N . HIS A 1 88 ? 42.889 -7.300 -28.396 1.00 84.69 88 HIS A N 1
ATOM 674 C CA . HIS A 1 88 ? 42.144 -7.445 -27.135 1.00 84.69 88 HIS A CA 1
ATOM 675 C C . HIS A 1 88 ? 41.357 -6.182 -26.747 1.00 84.69 88 HIS A C 1
ATOM 677 O O . HIS A 1 88 ? 40.285 -6.282 -26.163 1.00 84.69 88 HIS A O 1
ATOM 683 N N . TYR A 1 89 ? 41.819 -4.990 -27.136 1.00 83.62 89 TYR A N 1
ATOM 684 C CA . TYR A 1 89 ? 41.080 -3.737 -26.926 1.00 83.62 89 TYR A CA 1
ATOM 685 C C . TYR A 1 89 ? 39.841 -3.612 -27.825 1.00 83.62 89 TYR A C 1
ATOM 687 O O . TYR A 1 89 ? 38.817 -3.093 -27.384 1.00 83.62 89 TYR A O 1
ATOM 695 N N . GLN A 1 90 ? 39.934 -4.067 -29.081 1.00 85.81 90 GLN A N 1
ATOM 696 C CA . GLN A 1 90 ? 38.788 -4.114 -29.995 1.00 85.81 90 GLN A CA 1
ATOM 697 C C . GLN A 1 90 ? 37.781 -5.165 -29.535 1.00 85.81 90 GLN A C 1
ATOM 699 O O . GLN A 1 90 ? 36.591 -4.879 -29.542 1.00 85.81 90 GLN A O 1
ATOM 704 N N . LEU A 1 91 ? 38.253 -6.314 -29.038 1.00 91.38 91 LEU A N 1
ATOM 705 C CA . LEU A 1 91 ? 37.395 -7.317 -28.412 1.00 91.38 91 LEU A CA 1
ATOM 706 C C . LEU A 1 91 ? 36.617 -6.726 -27.227 1.00 91.38 91 LEU A C 1
ATOM 708 O O . LEU A 1 91 ? 35.397 -6.835 -27.199 1.00 91.38 91 LEU A O 1
ATOM 712 N N . LEU A 1 92 ? 37.291 -6.033 -26.299 1.00 92.44 92 LEU A N 1
ATOM 713 C CA . LEU A 1 92 ? 36.623 -5.338 -25.189 1.00 92.44 92 LEU A CA 1
ATOM 714 C C . LEU A 1 92 ? 35.600 -4.305 -25.687 1.00 92.44 92 LEU A C 1
ATOM 716 O O . LEU A 1 92 ? 34.515 -4.205 -25.129 1.00 92.44 92 LEU A O 1
ATOM 720 N N . GLY A 1 93 ? 35.917 -3.569 -26.757 1.00 92.06 93 GLY A N 1
ATOM 721 C CA . GLY A 1 93 ? 34.981 -2.627 -27.377 1.00 92.06 93 GLY A CA 1
ATOM 722 C C . GLY A 1 93 ? 33.747 -3.310 -27.976 1.00 92.06 93 GLY A C 1
ATOM 723 O O . GLY A 1 93 ? 32.640 -2.798 -27.835 1.00 92.06 93 GLY A O 1
ATOM 724 N N . TYR A 1 94 ? 33.912 -4.478 -28.601 1.00 94.31 94 TYR A N 1
ATOM 725 C CA . TYR A 1 94 ? 32.806 -5.269 -29.150 1.00 94.31 94 TYR A CA 1
ATOM 726 C C . TYR A 1 94 ? 31.932 -5.885 -28.061 1.00 94.31 94 TYR A C 1
ATOM 728 O O . TYR A 1 94 ? 30.711 -5.873 -28.193 1.00 94.31 94 TYR A O 1
ATOM 736 N N . VAL A 1 95 ? 32.532 -6.356 -26.966 1.00 96.19 95 VAL A N 1
ATOM 737 C CA . VAL A 1 95 ? 31.779 -6.830 -25.797 1.00 96.19 95 VAL A CA 1
ATOM 738 C C . VAL A 1 95 ? 30.974 -5.681 -25.184 1.00 96.19 95 VAL A C 1
ATOM 740 O O . VAL A 1 95 ? 29.770 -5.829 -24.993 1.00 96.19 95 VAL A O 1
ATOM 743 N N . SER A 1 96 ? 31.584 -4.508 -24.966 1.00 96.12 96 SER A N 1
ATOM 744 C CA . SER A 1 96 ? 30.863 -3.315 -24.494 1.00 96.12 96 SER A CA 1
ATOM 745 C C . SER A 1 96 ? 29.729 -2.907 -25.436 1.00 96.12 96 SER A C 1
ATOM 747 O O . SER A 1 96 ? 28.655 -2.537 -24.971 1.00 96.12 96 SER A O 1
ATOM 749 N N . LEU A 1 97 ? 29.933 -2.995 -26.756 1.00 96.31 97 LEU A N 1
ATOM 750 C CA . LEU A 1 97 ? 28.885 -2.721 -27.740 1.00 96.31 97 LEU A CA 1
ATOM 751 C C . LEU A 1 97 ? 27.729 -3.724 -27.640 1.00 96.31 97 LEU A C 1
ATOM 753 O O . LEU A 1 97 ? 26.576 -3.312 -27.699 1.00 96.31 97 LEU A O 1
ATOM 757 N N . ALA A 1 98 ? 28.017 -5.016 -27.467 1.00 97.81 98 ALA A N 1
ATOM 758 C CA . ALA A 1 98 ? 26.981 -6.031 -27.296 1.00 97.81 98 ALA A CA 1
ATOM 759 C C . ALA A 1 98 ? 26.125 -5.747 -26.050 1.00 97.81 98 ALA A C 1
ATOM 761 O O . ALA A 1 98 ? 24.900 -5.712 -26.150 1.00 97.81 98 ALA A O 1
ATOM 762 N N . PHE A 1 99 ? 26.758 -5.448 -24.909 1.00 98.50 99 PHE A N 1
ATOM 763 C CA . PHE A 1 99 ? 26.043 -5.037 -23.697 1.00 98.50 99 PHE A CA 1
ATOM 764 C C . PHE A 1 99 ? 25.231 -3.756 -23.903 1.00 98.50 99 PHE A C 1
ATOM 766 O O . PHE A 1 99 ? 24.075 -3.706 -23.494 1.00 98.50 99 PHE A O 1
ATOM 773 N N . LEU A 1 100 ? 25.795 -2.747 -24.577 1.00 97.94 100 LEU A N 1
ATOM 774 C CA . LEU A 1 100 ? 25.094 -1.500 -24.888 1.00 97.94 100 LEU A CA 1
ATOM 775 C C . LEU A 1 100 ? 23.835 -1.748 -25.724 1.00 97.94 100 LEU A C 1
ATOM 777 O O . LEU A 1 100 ? 22.788 -1.191 -25.417 1.00 97.94 100 LEU A O 1
ATOM 781 N N . VAL A 1 101 ? 23.922 -2.583 -26.762 1.00 98.31 101 VAL A N 1
ATOM 782 C CA . VAL A 1 101 ? 22.777 -2.897 -27.628 1.00 98.31 101 VAL A CA 1
ATOM 783 C C . VAL A 1 101 ? 21.673 -3.586 -26.834 1.00 98.31 101 VAL A C 1
ATOM 785 O O . VAL A 1 101 ? 20.525 -3.157 -26.915 1.00 98.31 101 VAL A O 1
ATOM 788 N N . VAL A 1 102 ? 22.003 -4.613 -26.044 1.00 98.56 102 VAL A N 1
ATOM 789 C CA . VAL A 1 102 ? 20.988 -5.316 -25.245 1.00 98.56 102 VAL A CA 1
ATOM 790 C C . VAL A 1 102 ? 20.388 -4.390 -24.187 1.00 98.56 102 VAL A C 1
ATOM 792 O O . VAL A 1 102 ? 19.174 -4.397 -24.026 1.00 98.56 102 VAL A O 1
ATOM 795 N N . CYS A 1 103 ? 21.200 -3.550 -23.538 1.00 98.31 103 CYS A N 1
ATOM 796 C CA . CYS A 1 103 ? 20.747 -2.569 -22.551 1.00 98.31 103 CYS A CA 1
ATOM 797 C C . CYS A 1 103 ? 19.805 -1.515 -23.165 1.00 98.31 103 CYS A C 1
ATOM 799 O O . CYS A 1 103 ? 18.760 -1.211 -22.596 1.00 98.31 103 CYS A O 1
ATOM 801 N N . ILE A 1 104 ? 20.110 -1.009 -24.367 1.00 98.12 104 ILE A N 1
ATOM 802 C CA . ILE A 1 104 ? 19.221 -0.094 -25.102 1.00 98.12 104 ILE A CA 1
ATOM 803 C C . ILE A 1 104 ? 17.899 -0.782 -25.447 1.00 98.12 104 ILE A C 1
ATOM 805 O O . ILE A 1 104 ? 16.836 -0.198 -25.253 1.00 98.12 104 ILE A O 1
ATOM 809 N N . VAL A 1 105 ? 17.948 -2.014 -25.963 1.00 98.44 105 VAL A N 1
ATOM 810 C CA . VAL A 1 105 ? 16.737 -2.755 -26.343 1.00 98.44 105 VAL A CA 1
ATOM 811 C C . VAL A 1 105 ? 15.869 -3.036 -25.120 1.00 98.44 105 VAL A C 1
ATOM 813 O O . VAL A 1 105 ? 14.676 -2.750 -25.155 1.00 98.44 105 VAL A O 1
ATOM 816 N N . SER A 1 106 ? 16.450 -3.543 -24.031 1.00 98.50 106 SER A N 1
ATOM 817 C CA . SER A 1 106 ? 15.710 -3.801 -22.795 1.00 98.50 106 SER A CA 1
ATOM 818 C C . SER A 1 106 ? 15.145 -2.510 -22.197 1.00 98.50 106 SER A C 1
ATOM 820 O O . SER A 1 106 ? 13.971 -2.481 -21.842 1.00 98.50 106 SER A O 1
ATOM 822 N N . GLY A 1 107 ? 15.906 -1.410 -22.200 1.00 97.94 107 GLY A N 1
ATOM 823 C CA . GLY A 1 107 ? 15.440 -0.103 -21.726 1.00 97.94 107 GLY A CA 1
ATOM 824 C C . GLY A 1 107 ? 14.285 0.465 -22.556 1.00 97.94 107 GLY A C 1
ATOM 825 O O . GLY A 1 107 ? 13.325 0.998 -22.003 1.00 97.94 107 GLY A O 1
ATOM 826 N N . LEU A 1 108 ? 14.317 0.293 -23.882 1.00 97.94 108 LEU A N 1
ATOM 827 C CA . LEU A 1 108 ? 13.211 0.658 -24.774 1.00 97.94 108 LEU A CA 1
ATOM 828 C C . LEU A 1 108 ? 11.956 -0.186 -24.523 1.00 97.94 108 LEU A C 1
ATOM 830 O O . LEU A 1 108 ? 10.851 0.357 -24.520 1.00 97.94 108 LEU A O 1
ATOM 834 N N . VAL A 1 109 ? 12.116 -1.492 -24.285 1.00 98.25 109 VAL A N 1
ATOM 835 C CA . VAL A 1 109 ? 10.999 -2.381 -23.927 1.00 98.25 109 VAL A CA 1
ATOM 836 C C . VAL A 1 109 ? 10.363 -1.941 -22.608 1.00 98.25 109 VAL A C 1
ATOM 838 O O . VAL A 1 109 ? 9.144 -1.791 -22.551 1.00 98.25 109 VAL A O 1
ATOM 841 N N . LEU A 1 110 ? 11.169 -1.673 -21.577 1.00 97.81 110 LEU A N 1
ATOM 842 C CA . LEU A 1 110 ? 10.687 -1.201 -20.275 1.00 97.81 110 LEU A CA 1
ATOM 843 C C . LEU A 1 110 ? 10.012 0.168 -20.374 1.00 97.81 110 LEU A C 1
ATOM 845 O O . LEU A 1 110 ? 8.931 0.361 -19.826 1.00 97.81 110 LEU A O 1
ATOM 849 N N . THR A 1 111 ? 10.598 1.092 -21.136 1.00 97.50 111 THR A N 1
ATOM 850 C CA . THR A 1 111 ? 10.019 2.416 -21.408 1.00 97.50 111 THR A CA 1
ATOM 851 C C . THR A 1 111 ? 8.641 2.281 -22.050 1.00 97.50 111 THR A C 1
ATOM 853 O O . THR A 1 111 ? 7.677 2.894 -21.595 1.00 97.50 111 THR A O 1
ATOM 856 N N . TRP A 1 112 ? 8.519 1.450 -23.088 1.00 97.25 112 TRP A N 1
ATOM 857 C CA . TRP A 1 112 ? 7.240 1.185 -23.741 1.00 97.25 112 TRP A CA 1
ATOM 858 C C . TRP A 1 112 ? 6.223 0.591 -22.758 1.00 97.25 112 TRP A C 1
ATOM 860 O O . TRP A 1 112 ? 5.098 1.080 -22.661 1.00 97.25 112 TRP A O 1
ATOM 870 N N . GLN A 1 113 ? 6.628 -0.413 -21.976 1.00 95.31 113 GLN A N 1
ATOM 871 C CA . GLN A 1 113 ? 5.772 -1.031 -20.960 1.00 95.31 113 GLN A CA 1
ATOM 872 C C . GLN A 1 113 ? 5.322 -0.038 -19.878 1.00 95.31 113 GLN A C 1
ATOM 874 O O . GLN A 1 113 ? 4.160 -0.075 -19.490 1.00 95.31 113 GLN A O 1
ATOM 879 N N . GLY A 1 114 ? 6.187 0.876 -19.431 1.00 94.62 114 GLY A N 1
ATOM 880 C CA . GLY A 1 114 ? 5.830 1.925 -18.472 1.00 94.62 114 GLY A CA 1
ATOM 881 C C . GLY A 1 114 ? 4.859 2.965 -19.043 1.00 94.62 114 GLY A C 1
ATOM 882 O O . GLY A 1 114 ? 3.971 3.444 -18.339 1.00 94.62 114 GLY A O 1
ATOM 883 N N . LEU A 1 115 ? 4.982 3.294 -20.333 1.00 93.56 115 LEU A N 1
ATOM 884 C CA . LEU A 1 115 ? 4.137 4.296 -20.990 1.00 93.56 115 LEU A CA 1
ATOM 885 C C . LEU A 1 115 ? 2.735 3.779 -21.331 1.00 93.56 115 LEU A C 1
ATOM 887 O O . LEU A 1 115 ? 1.758 4.505 -21.139 1.00 93.56 115 LEU A O 1
ATOM 891 N N . VAL A 1 116 ? 2.620 2.551 -21.845 1.00 89.88 116 VAL A N 1
ATOM 892 C CA . VAL A 1 116 ? 1.342 2.034 -22.377 1.00 89.88 116 VAL A CA 1
ATOM 893 C C . VAL A 1 116 ? 0.885 0.711 -21.771 1.00 89.88 116 VAL A C 1
ATOM 895 O O . VAL A 1 116 ? -0.272 0.338 -21.940 1.00 89.88 116 VAL A O 1
ATOM 898 N N . GLY A 1 117 ? 1.778 -0.021 -21.108 1.00 88.69 117 GLY A N 1
ATOM 899 C CA . GLY A 1 117 ? 1.458 -1.299 -20.485 1.00 88.69 117 GLY A CA 1
ATOM 900 C C . GLY A 1 117 ? 0.862 -1.144 -19.081 1.00 88.69 117 GLY A C 1
ATOM 901 O O . GLY A 1 117 ? 0.873 -0.053 -18.513 1.00 88.69 117 GLY A O 1
ATOM 902 N N . PRO A 1 118 ? 0.369 -2.247 -18.490 1.00 84.06 118 PRO A N 1
ATOM 903 C CA . PRO A 1 118 ? -0.149 -2.252 -17.120 1.00 84.06 118 PRO A CA 1
ATOM 904 C C . PRO A 1 118 ? 0.960 -2.195 -16.055 1.00 84.06 118 PRO A C 1
ATOM 906 O O . PRO A 1 118 ? 0.710 -1.775 -14.931 1.00 84.06 118 PRO A O 1
ATOM 909 N N . ARG A 1 119 ? 2.173 -2.655 -16.391 1.00 89.69 119 ARG A N 1
ATOM 910 C CA . ARG A 1 119 ? 3.405 -2.598 -15.584 1.00 89.69 119 ARG A CA 1
ATOM 911 C C . ARG A 1 119 ? 4.600 -3.051 -16.422 1.00 89.69 119 ARG A C 1
ATOM 913 O O . ARG A 1 119 ? 4.413 -3.718 -17.444 1.00 89.69 119 ARG A O 1
ATOM 920 N N . ILE A 1 120 ? 5.814 -2.769 -15.958 1.00 93.56 120 ILE A N 1
ATOM 921 C CA . ILE A 1 120 ? 7.023 -3.385 -16.512 1.00 93.56 120 ILE A CA 1
ATOM 922 C C . ILE A 1 120 ? 7.109 -4.886 -16.198 1.00 93.56 120 ILE A C 1
ATOM 924 O O . ILE A 1 120 ? 6.586 -5.387 -15.194 1.00 93.56 120 ILE A O 1
ATOM 928 N N . SER A 1 121 ? 7.785 -5.613 -17.083 1.00 92.06 121 SER A N 1
ATOM 929 C CA . SER A 1 121 ? 8.104 -7.026 -16.906 1.00 92.06 121 SER A CA 1
ATOM 930 C C . SER A 1 121 ? 9.355 -7.191 -16.053 1.00 92.06 121 SER A C 1
ATOM 932 O O . SER A 1 121 ? 10.408 -6.666 -16.408 1.00 92.06 121 SER A O 1
ATOM 934 N N . TYR A 1 122 ? 9.268 -8.003 -14.998 1.00 89.94 122 TYR A N 1
ATOM 935 C CA . TYR A 1 122 ? 10.405 -8.282 -14.118 1.00 89.94 122 TYR A CA 1
ATOM 936 C C . TYR A 1 122 ? 11.583 -8.914 -14.877 1.00 89.94 122 TYR A C 1
ATOM 938 O O . TYR A 1 122 ? 12.727 -8.531 -14.672 1.00 89.94 122 TYR A O 1
ATOM 946 N N . ASP A 1 123 ? 11.309 -9.799 -15.840 1.00 93.69 123 ASP A N 1
ATOM 947 C CA . ASP A 1 123 ? 12.368 -10.412 -16.653 1.00 93.69 123 ASP A CA 1
ATOM 948 C C . ASP A 1 123 ? 13.158 -9.379 -17.470 1.00 93.69 123 ASP A C 1
ATOM 950 O O . ASP A 1 123 ? 14.386 -9.431 -17.536 1.00 93.69 123 ASP A O 1
ATOM 954 N N . TRP A 1 124 ? 12.464 -8.409 -18.076 1.00 97.00 124 TRP A N 1
ATOM 955 C CA . TRP A 1 124 ? 13.108 -7.346 -18.848 1.00 97.00 124 TRP A CA 1
ATOM 956 C C . TRP A 1 124 ? 13.858 -6.366 -17.949 1.00 97.00 124 TRP A C 1
ATOM 958 O O . TRP A 1 124 ? 14.919 -5.892 -18.350 1.00 97.00 124 TRP A O 1
ATOM 968 N N . ASP A 1 125 ? 13.345 -6.114 -16.744 1.00 95.81 125 ASP A N 1
ATOM 969 C CA . ASP A 1 125 ? 13.996 -5.290 -15.725 1.00 95.81 125 ASP A CA 1
ATOM 970 C C . ASP A 1 125 ? 15.321 -5.922 -15.276 1.00 95.81 125 ASP A C 1
ATOM 972 O O . ASP A 1 125 ? 16.377 -5.292 -15.340 1.00 95.81 125 ASP A O 1
ATOM 976 N N . VAL A 1 126 ? 15.314 -7.227 -14.986 1.00 96.75 126 VAL A N 1
ATOM 977 C CA . VAL A 1 126 ? 16.529 -7.993 -14.666 1.00 96.75 126 VAL A CA 1
ATOM 978 C C . VAL A 1 126 ? 17.520 -7.991 -15.833 1.00 96.75 126 VAL A C 1
ATOM 980 O O . VAL A 1 126 ? 18.716 -7.771 -15.626 1.00 96.75 126 VAL A O 1
ATOM 983 N N . VAL A 1 127 ? 17.058 -8.198 -17.073 1.00 98.31 127 VAL A N 1
ATOM 984 C CA . VAL A 1 127 ? 17.930 -8.119 -18.259 1.00 98.31 127 VAL A CA 1
ATOM 985 C C . VAL A 1 127 ? 18.551 -6.728 -18.384 1.00 98.31 127 VAL A C 1
ATOM 987 O O . VAL A 1 127 ? 19.754 -6.618 -18.638 1.00 98.31 127 VAL A O 1
ATOM 990 N N . HIS A 1 128 ? 17.772 -5.663 -18.200 1.00 98.25 128 HIS A N 1
ATOM 991 C CA . HIS A 1 128 ? 18.261 -4.288 -18.261 1.00 98.25 128 HIS A CA 1
ATOM 992 C C . HIS A 1 128 ? 19.306 -4.007 -17.177 1.00 98.25 128 HIS A C 1
ATOM 994 O O . HIS A 1 128 ? 20.405 -3.551 -17.493 1.00 98.25 128 HIS A O 1
ATOM 1000 N N . LEU A 1 129 ? 19.029 -4.399 -15.933 1.00 97.38 129 LEU A N 1
ATOM 1001 C CA . LEU A 1 129 ? 19.944 -4.264 -14.804 1.00 97.38 129 LEU A CA 1
ATOM 1002 C C . LEU A 1 129 ? 21.280 -4.979 -15.053 1.00 97.38 129 LEU A C 1
ATOM 1004 O O . LEU A 1 129 ? 22.348 -4.367 -14.972 1.00 97.38 129 LEU A O 1
ATOM 1008 N N . LEU A 1 130 ? 21.236 -6.271 -15.395 1.00 98.12 130 LEU A N 1
ATOM 1009 C CA . LEU A 1 130 ? 22.442 -7.082 -15.585 1.00 98.12 130 LEU A CA 1
ATOM 1010 C C . LEU A 1 130 ? 23.271 -6.600 -16.779 1.00 98.12 130 LEU A C 1
ATOM 1012 O O . LEU A 1 130 ? 24.504 -6.570 -16.713 1.00 98.12 130 LEU A O 1
ATOM 1016 N N . THR A 1 131 ? 22.617 -6.191 -17.868 1.00 98.31 131 THR A N 1
ATOM 1017 C CA . THR A 1 131 ? 23.329 -5.667 -19.039 1.00 98.31 131 THR A CA 1
ATOM 1018 C C . THR A 1 131 ? 23.867 -4.258 -18.828 1.00 98.31 131 THR A C 1
ATOM 1020 O O . THR A 1 131 ? 24.953 -3.965 -19.327 1.00 98.31 131 THR A O 1
ATOM 1023 N N . GLY A 1 132 ? 23.201 -3.426 -18.025 1.00 97.94 132 GLY A N 1
ATOM 1024 C CA . GLY A 1 132 ? 23.726 -2.148 -17.545 1.00 97.94 132 GLY A CA 1
ATOM 1025 C C . GLY A 1 132 ? 24.977 -2.319 -16.678 1.00 97.94 132 GLY A C 1
ATOM 1026 O O . GLY A 1 132 ? 26.006 -1.699 -16.950 1.00 97.94 132 GLY A O 1
ATOM 1027 N N . MET A 1 133 ? 24.949 -3.230 -15.699 1.00 98.00 133 MET A N 1
ATOM 1028 C CA . MET A 1 133 ? 26.123 -3.561 -14.874 1.00 98.00 133 MET A CA 1
ATOM 1029 C C . MET A 1 133 ? 27.291 -4.084 -15.722 1.00 98.00 133 MET A C 1
ATOM 1031 O O . MET A 1 133 ? 28.433 -3.642 -15.561 1.00 98.00 133 MET A O 1
ATOM 1035 N N . GLY A 1 134 ? 27.003 -4.990 -16.663 1.00 97.94 134 GLY A N 1
ATOM 1036 C CA . GLY A 1 134 ? 27.985 -5.502 -17.618 1.00 97.94 134 GLY A CA 1
ATOM 1037 C C . GLY A 1 134 ? 28.578 -4.396 -18.492 1.00 97.94 134 GLY A C 1
ATOM 1038 O O . GLY A 1 134 ? 29.801 -4.304 -18.624 1.00 97.94 134 GLY A O 1
ATOM 1039 N N . LEU A 1 135 ? 27.737 -3.505 -19.029 1.00 98.00 135 LEU A N 1
ATOM 1040 C CA . LEU A 1 135 ? 28.170 -2.350 -19.813 1.00 98.00 135 LEU A CA 1
ATOM 1041 C C . LEU A 1 135 ? 29.144 -1.475 -19.021 1.00 98.00 135 LEU A C 1
ATOM 1043 O O . LEU A 1 135 ? 30.214 -1.155 -19.537 1.00 98.00 135 LEU A O 1
ATOM 1047 N N . VAL A 1 136 ? 28.816 -1.119 -17.775 1.00 97.25 136 VAL A N 1
ATOM 1048 C CA . VAL A 1 136 ? 29.689 -0.301 -16.917 1.00 97.25 136 VAL A CA 1
ATOM 1049 C C . VAL A 1 136 ? 31.042 -0.981 -16.716 1.00 97.25 136 VAL A C 1
ATOM 1051 O O . VAL A 1 136 ? 32.081 -0.360 -16.954 1.00 97.25 136 VAL A O 1
ATOM 1054 N N . LEU A 1 137 ? 31.047 -2.265 -16.348 1.00 97.38 137 LEU A N 1
ATOM 1055 C CA . LEU A 1 137 ? 32.271 -3.032 -16.114 1.00 97.38 137 LEU A CA 1
ATOM 1056 C C . LEU A 1 137 ? 33.181 -3.050 -17.352 1.00 97.38 137 LEU A C 1
ATOM 1058 O O . LEU A 1 137 ? 34.349 -2.653 -17.281 1.00 97.38 137 LEU A O 1
ATOM 1062 N N . PHE A 1 138 ? 32.656 -3.481 -18.501 1.00 97.00 138 PHE A N 1
ATOM 1063 C CA . PHE A 1 138 ? 33.454 -3.608 -19.721 1.00 97.00 138 PHE A CA 1
ATOM 1064 C C . PHE A 1 138 ? 33.836 -2.250 -20.314 1.00 97.00 138 PHE A C 1
ATOM 1066 O O . PHE A 1 138 ? 34.938 -2.115 -20.852 1.00 97.00 138 PHE A O 1
ATOM 1073 N N . MET A 1 139 ? 33.002 -1.217 -20.164 1.00 94.19 139 MET A N 1
ATOM 1074 C CA . MET A 1 139 ? 33.335 0.146 -20.583 1.00 94.19 139 MET A CA 1
ATOM 1075 C C . MET A 1 139 ? 34.489 0.721 -19.756 1.00 94.19 139 MET A C 1
ATOM 1077 O O . MET A 1 139 ? 35.421 1.286 -20.329 1.00 94.19 139 MET A O 1
ATOM 1081 N N . VAL A 1 140 ? 34.484 0.535 -18.431 1.00 93.88 140 VAL A N 1
ATOM 1082 C CA . VAL A 1 140 ? 35.582 0.970 -17.550 1.00 93.88 140 VAL A CA 1
ATOM 1083 C C . VAL A 1 140 ? 36.888 0.267 -17.923 1.00 93.88 140 VAL A C 1
ATOM 1085 O O . VAL A 1 140 ? 37.913 0.932 -18.093 1.00 93.88 140 VAL A O 1
ATOM 1088 N N . ILE A 1 141 ? 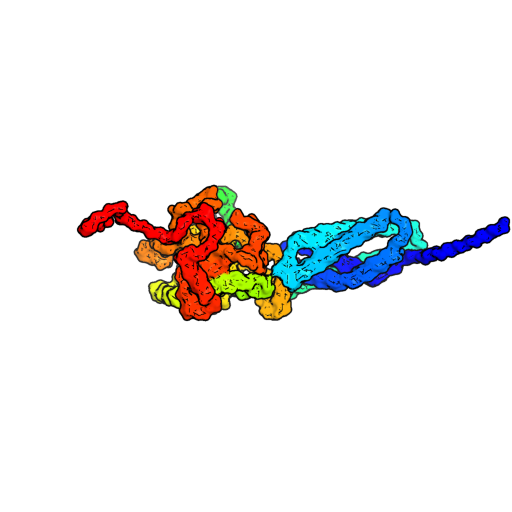36.857 -1.053 -18.131 1.00 94.50 141 ILE A N 1
ATOM 1089 C CA . ILE A 1 141 ? 38.036 -1.824 -18.555 1.00 94.50 141 ILE A CA 1
ATOM 1090 C C . ILE A 1 141 ? 38.510 -1.366 -19.948 1.00 94.50 141 ILE A C 1
ATOM 1092 O O . ILE A 1 141 ? 39.705 -1.135 -20.159 1.00 94.50 141 ILE A O 1
ATOM 1096 N N . HIS A 1 142 ? 37.596 -1.173 -20.903 1.00 92.12 142 HIS A N 1
ATOM 1097 C CA . HIS A 1 142 ? 37.918 -0.681 -22.245 1.00 92.12 142 HIS A CA 1
ATOM 1098 C C . HIS A 1 142 ? 38.575 0.710 -22.200 1.00 92.12 142 HIS A C 1
ATOM 1100 O O . HIS A 1 142 ? 39.626 0.927 -22.805 1.00 92.12 142 HIS A O 1
ATOM 1106 N N . LEU A 1 143 ? 38.021 1.645 -21.426 1.00 90.00 143 LEU A N 1
ATOM 1107 C CA . LEU A 1 143 ? 38.588 2.983 -21.250 1.00 90.00 143 LEU A CA 1
ATOM 1108 C C . LEU A 1 143 ? 39.971 2.920 -20.592 1.00 90.00 143 LEU A C 1
ATOM 1110 O O . LEU A 1 143 ? 40.921 3.490 -21.131 1.00 90.00 143 LEU A O 1
ATOM 1114 N N . ALA A 1 144 ? 40.116 2.198 -19.476 1.00 89.00 144 ALA A N 1
ATOM 1115 C CA . ALA A 1 144 ? 41.378 2.075 -18.744 1.00 89.00 144 ALA A CA 1
ATOM 1116 C C . ALA A 1 144 ? 42.501 1.530 -19.638 1.00 89.00 144 ALA A C 1
ATOM 1118 O O . ALA A 1 144 ? 43.593 2.099 -19.714 1.00 89.00 144 ALA A O 1
ATOM 1119 N N . THR A 1 145 ? 42.209 0.475 -20.394 1.00 85.88 145 THR A N 1
ATOM 1120 C CA . THR A 1 145 ? 43.174 -0.161 -21.295 1.00 85.88 145 THR A CA 1
ATOM 1121 C C . THR A 1 145 ? 43.593 0.762 -22.453 1.00 85.88 145 THR A C 1
ATOM 1123 O O . THR A 1 145 ? 44.778 0.815 -22.801 1.00 85.88 145 THR A O 1
ATOM 1126 N N . VAL A 1 146 ? 42.676 1.570 -23.002 1.00 82.69 146 VAL A N 1
ATOM 1127 C CA . VAL A 1 146 ? 42.979 2.596 -24.023 1.00 82.69 146 VAL A CA 1
ATOM 1128 C C . VAL A 1 146 ? 43.770 3.778 -23.441 1.00 82.69 146 VAL A C 1
ATOM 1130 O O . VAL A 1 146 ? 44.639 4.345 -24.119 1.00 82.69 146 VAL A O 1
ATOM 1133 N N . ILE A 1 147 ? 43.503 4.153 -22.188 1.00 81.69 147 ILE A N 1
ATOM 1134 C CA . ILE A 1 147 ? 44.211 5.224 -21.478 1.00 81.69 147 ILE A CA 1
ATOM 1135 C C . ILE A 1 147 ? 45.672 4.828 -21.232 1.00 81.69 147 ILE A C 1
ATOM 1137 O O . ILE A 1 147 ? 46.562 5.618 -21.570 1.00 81.69 147 ILE A O 1
ATOM 1141 N N . ILE A 1 148 ? 45.902 3.612 -20.724 1.00 79.44 148 ILE A N 1
ATOM 1142 C CA . ILE A 1 148 ? 47.224 3.071 -20.370 1.00 79.44 148 ILE A CA 1
ATOM 1143 C C . ILE A 1 148 ? 48.090 2.848 -21.622 1.00 79.44 148 ILE A C 1
ATOM 1145 O O . ILE A 1 148 ? 49.238 3.282 -21.659 1.00 79.44 148 ILE A O 1
ATOM 1149 N N . ARG A 1 149 ? 47.544 2.250 -22.694 1.00 69.31 149 ARG A N 1
ATOM 1150 C CA . ARG A 1 149 ? 48.317 1.886 -23.903 1.00 69.31 149 ARG A CA 1
ATOM 1151 C C . ARG A 1 149 ? 48.938 3.085 -24.637 1.00 69.31 149 ARG A C 1
ATOM 1153 O O . ARG A 1 149 ? 50.042 2.980 -25.159 1.00 69.31 149 ARG A O 1
ATOM 1160 N N . LYS A 1 150 ? 48.227 4.213 -24.735 1.00 58.38 150 LYS A N 1
ATOM 1161 C CA . LYS A 1 150 ? 48.634 5.357 -25.585 1.00 58.38 150 LYS A CA 1
ATOM 1162 C C . LYS A 1 150 ? 49.539 6.390 -24.904 1.00 58.38 150 LYS A C 1
ATOM 1164 O O . LYS A 1 150 ? 49.820 7.422 -25.501 1.00 58.38 150 LYS A O 1
ATOM 1169 N N . GLY A 1 151 ? 50.017 6.121 -23.689 1.00 51.00 151 GLY A N 1
ATOM 1170 C CA . GLY A 1 151 ? 51.021 6.968 -23.033 1.00 51.00 151 GLY A CA 1
ATOM 1171 C C . GLY A 1 151 ? 52.389 6.992 -23.733 1.00 51.00 151 GLY A C 1
ATOM 1172 O O . GLY A 1 151 ? 53.155 7.914 -23.484 1.00 51.00 151 GLY A O 1
ATOM 1173 N N . ASN A 1 152 ? 52.677 6.036 -24.632 1.00 47.44 152 ASN A N 1
ATOM 1174 C CA . ASN A 1 152 ? 54.044 5.763 -25.101 1.00 47.44 152 ASN A CA 1
ATOM 1175 C C . ASN A 1 152 ? 54.326 6.007 -26.601 1.00 47.44 152 ASN A C 1
ATOM 1177 O O . ASN A 1 152 ? 55.438 5.722 -27.033 1.00 47.44 152 ASN A O 1
ATOM 1181 N N . THR A 1 153 ? 53.381 6.502 -27.417 1.00 51.44 153 THR A N 1
ATOM 1182 C CA . THR A 1 153 ? 53.587 6.571 -28.890 1.00 51.44 153 THR A CA 1
ATOM 1183 C C . THR A 1 153 ? 53.153 7.862 -29.601 1.00 51.44 153 THR A C 1
ATOM 1185 O O . THR A 1 153 ? 53.301 7.932 -30.817 1.00 51.44 153 THR A O 1
ATOM 1188 N N . ASP A 1 154 ? 52.635 8.884 -28.910 1.00 52.34 154 ASP A N 1
ATOM 1189 C CA . ASP A 1 154 ? 52.217 10.144 -29.558 1.00 52.34 154 ASP A CA 1
ATOM 1190 C C . ASP A 1 154 ? 53.303 11.233 -29.441 1.00 52.34 154 ASP A C 1
ATOM 1192 O O . ASP A 1 154 ? 53.823 11.496 -28.358 1.00 52.34 154 ASP A O 1
ATOM 1196 N N . LEU A 1 155 ? 53.583 11.937 -30.547 1.00 52.44 155 LEU A N 1
ATOM 1197 C CA . LEU A 1 155 ? 54.581 13.020 -30.694 1.00 52.44 155 LEU A CA 1
ATOM 1198 C C . LEU A 1 155 ? 54.298 14.290 -29.841 1.00 52.44 155 LEU A C 1
ATOM 1200 O O . LEU A 1 155 ? 54.985 15.299 -29.975 1.00 52.44 155 LEU A O 1
ATOM 1204 N N . SER A 1 156 ? 53.293 14.267 -28.954 1.00 57.59 156 SER A N 1
ATOM 1205 C CA . SER A 1 156 ? 52.951 15.346 -28.010 1.00 57.59 156 SER A CA 1
ATOM 1206 C C . SER A 1 156 ? 52.171 14.801 -26.793 1.00 57.59 156 SER A C 1
ATOM 1208 O O . SER A 1 156 ? 50.938 14.897 -26.735 1.00 57.59 156 SER A O 1
ATOM 1210 N N . PRO A 1 157 ? 52.853 14.233 -25.779 1.00 63.12 157 PRO A N 1
ATOM 1211 C CA . PRO A 1 157 ? 52.204 13.671 -24.586 1.00 63.12 157 PRO A CA 1
ATOM 1212 C C . PRO A 1 157 ? 51.295 14.673 -23.846 1.00 63.12 157 PRO A C 1
ATOM 1214 O O . PRO A 1 157 ? 50.226 14.316 -23.347 1.00 63.12 157 PRO A O 1
ATOM 1217 N N . GLY A 1 158 ? 51.667 15.960 -23.833 1.00 68.50 158 GLY A N 1
ATOM 1218 C CA . GLY A 1 158 ? 50.913 17.017 -23.149 1.00 68.50 158 GLY A CA 1
ATOM 1219 C C . GLY A 1 158 ? 49.538 17.316 -23.764 1.00 68.50 158 GLY A C 1
ATOM 1220 O O . GLY A 1 158 ? 48.577 17.580 -23.034 1.00 68.50 158 GLY A O 1
ATOM 1221 N N . GLY A 1 159 ? 49.405 17.229 -25.093 1.00 77.50 159 GLY A N 1
ATOM 1222 C CA . GLY A 1 159 ? 48.142 17.492 -25.793 1.00 77.50 159 GLY A CA 1
ATOM 1223 C C . GLY A 1 159 ? 47.068 16.441 -25.501 1.00 77.50 159 GLY A C 1
ATOM 1224 O O . GLY A 1 159 ? 45.907 16.785 -25.258 1.00 77.50 159 GLY A O 1
ATOM 1225 N N . LEU A 1 160 ? 47.463 15.165 -25.454 1.00 81.19 160 LEU A N 1
ATOM 1226 C CA . LEU A 1 160 ? 46.565 14.046 -25.160 1.00 81.19 160 LEU A CA 1
ATOM 1227 C C . LEU A 1 160 ? 46.114 14.038 -23.691 1.00 81.19 160 LEU A C 1
ATOM 1229 O O . LEU A 1 160 ? 44.934 13.817 -23.413 1.00 81.19 160 LEU A O 1
ATOM 1233 N N . ILE A 1 161 ? 47.019 14.335 -22.751 1.00 83.12 161 ILE A N 1
ATOM 1234 C CA . ILE A 1 161 ? 46.687 14.449 -21.321 1.00 83.12 161 ILE A CA 1
ATOM 1235 C C . ILE A 1 161 ? 45.660 15.565 -21.098 1.00 83.12 161 ILE A C 1
ATOM 1237 O O . ILE A 1 161 ? 44.651 15.350 -20.423 1.00 83.12 161 ILE A O 1
ATOM 1241 N N . LYS A 1 162 ? 45.867 16.742 -21.704 1.00 86.31 162 LYS A N 1
ATOM 1242 C CA . LYS A 1 162 ? 44.924 17.868 -21.607 1.00 86.31 162 LYS A CA 1
ATOM 1243 C C . LYS A 1 162 ? 43.558 17.523 -22.210 1.00 86.31 162 LYS A C 1
ATOM 1245 O O . LYS A 1 162 ? 42.532 17.872 -21.630 1.00 86.31 162 LYS A O 1
ATOM 1250 N N . ALA A 1 163 ? 43.536 16.806 -23.335 1.00 87.00 163 ALA A N 1
ATOM 1251 C CA . ALA A 1 163 ? 42.307 16.334 -23.968 1.00 87.00 163 ALA A CA 1
ATOM 1252 C C . ALA A 1 163 ? 41.517 15.359 -23.073 1.00 87.00 163 ALA A C 1
ATOM 1254 O O . ALA A 1 163 ? 40.318 15.545 -22.883 1.00 87.00 163 ALA A O 1
ATOM 1255 N N . ARG A 1 164 ? 42.188 14.374 -22.462 1.00 90.00 164 ARG A N 1
ATOM 1256 C CA . ARG A 1 164 ? 41.564 13.418 -21.526 1.00 90.00 164 ARG A CA 1
ATOM 1257 C C . ARG A 1 164 ? 41.041 14.096 -20.260 1.00 90.00 164 ARG A C 1
ATOM 1259 O O . ARG A 1 164 ? 39.909 13.847 -19.866 1.00 90.00 164 ARG A O 1
ATOM 1266 N N . ARG A 1 165 ? 41.824 15.005 -19.659 1.00 89.62 165 ARG A N 1
ATOM 1267 C CA . ARG A 1 165 ? 41.380 15.803 -18.498 1.00 89.62 165 ARG A CA 1
ATOM 1268 C C . ARG A 1 165 ? 40.108 16.586 -18.805 1.00 89.62 165 ARG A C 1
ATOM 1270 O O . ARG A 1 165 ? 39.210 16.626 -17.974 1.00 89.62 165 ARG A O 1
ATOM 1277 N N . ARG A 1 166 ? 40.017 17.168 -20.006 1.00 89.69 166 ARG A N 1
ATOM 1278 C CA . ARG A 1 166 ? 38.797 17.842 -20.460 1.00 89.69 166 ARG A CA 1
ATOM 1279 C C . ARG A 1 166 ? 37.619 16.871 -20.536 1.00 89.69 166 ARG A C 1
ATOM 1281 O O . ARG A 1 166 ? 36.562 17.211 -20.030 1.00 89.69 166 ARG A O 1
ATOM 1288 N N . PHE A 1 167 ? 37.792 15.686 -21.121 1.00 91.88 167 PHE A N 1
ATOM 1289 C CA . PHE A 1 167 ? 36.733 14.673 -21.175 1.00 91.88 167 PHE A CA 1
ATOM 1290 C C . PHE A 1 167 ? 36.232 14.266 -19.779 1.00 91.88 167 PHE A C 1
ATOM 1292 O O . PHE A 1 167 ? 35.022 14.269 -19.560 1.00 91.88 167 PHE A O 1
ATOM 1299 N N . TYR A 1 168 ? 37.132 13.976 -18.830 1.00 92.00 168 TYR A N 1
ATOM 1300 C CA . TYR A 1 168 ? 36.735 13.625 -17.460 1.00 92.00 168 TYR A CA 1
ATOM 1301 C C . TYR A 1 168 ? 35.991 14.769 -16.784 1.00 92.00 168 TYR A C 1
ATOM 1303 O O . TYR A 1 168 ? 34.914 14.555 -16.246 1.00 92.00 168 TYR A O 1
ATOM 1311 N N . LEU A 1 169 ? 36.518 15.994 -16.884 1.00 93.31 169 LEU A N 1
ATOM 1312 C CA . LEU A 1 169 ? 35.865 17.170 -16.320 1.00 93.31 169 LEU A CA 1
ATOM 1313 C C . LEU A 1 169 ? 34.455 17.352 -16.892 1.00 93.31 169 LEU A C 1
ATOM 1315 O O . LEU A 1 169 ? 33.517 17.534 -16.131 1.00 93.31 169 LEU A O 1
ATOM 1319 N N . TYR A 1 170 ? 34.294 17.269 -18.215 1.00 93.44 170 TYR A N 1
ATOM 1320 C CA . TYR A 1 170 ? 32.985 17.398 -18.860 1.00 93.44 170 TYR A CA 1
ATOM 1321 C C . TYR A 1 170 ? 32.026 16.283 -18.442 1.00 93.44 170 TYR A C 1
ATOM 1323 O O . TYR A 1 170 ? 30.871 16.571 -18.149 1.00 93.44 170 TYR A O 1
ATOM 1331 N N . SER A 1 171 ? 32.500 15.036 -18.390 1.00 93.62 171 SER A N 1
ATOM 1332 C CA . SER A 1 171 ? 31.662 13.890 -18.030 1.00 93.62 171 SER A CA 1
ATOM 1333 C C . SER A 1 171 ? 31.206 13.981 -16.574 1.00 93.62 171 SER A C 1
ATOM 1335 O O . SER A 1 171 ? 30.015 13.888 -16.311 1.00 93.62 171 SER A O 1
ATOM 1337 N N . THR A 1 172 ? 32.129 14.250 -15.644 1.00 94.44 172 THR A N 1
ATOM 1338 C CA . THR A 1 172 ? 31.841 14.353 -14.205 1.00 94.44 172 THR A CA 1
ATOM 1339 C C . THR A 1 172 ? 31.013 15.586 -13.857 1.00 94.44 172 THR A C 1
ATOM 1341 O O . THR A 1 172 ? 30.069 15.482 -13.080 1.00 94.44 172 THR A O 1
ATOM 1344 N N . VAL A 1 173 ? 31.333 16.759 -14.416 1.00 96.62 173 VAL A N 1
ATOM 1345 C CA . VAL A 1 173 ? 30.541 17.977 -14.172 1.00 96.62 173 VAL A CA 1
ATOM 1346 C C . VAL A 1 173 ? 29.167 17.843 -14.818 1.00 96.62 173 VAL A C 1
ATOM 1348 O O . VAL A 1 173 ? 28.174 18.165 -14.181 1.00 96.62 173 VAL A O 1
ATOM 1351 N N . GLY A 1 174 ? 29.090 17.327 -16.048 1.00 96.12 174 GLY A N 1
ATOM 1352 C CA . GLY A 1 174 ? 27.823 17.110 -16.742 1.00 96.12 174 GLY A CA 1
ATOM 1353 C C . GLY A 1 174 ? 26.899 16.164 -15.977 1.00 96.12 174 GLY A C 1
ATOM 1354 O O . GLY A 1 174 ? 25.766 16.534 -15.683 1.00 96.12 174 GLY A O 1
ATOM 1355 N N . SER A 1 175 ? 27.390 14.986 -15.579 1.00 96.88 175 SER A N 1
ATOM 1356 C CA . SER A 1 175 ? 26.602 14.043 -14.776 1.00 96.88 175 SER A CA 1
ATOM 1357 C C . SER A 1 175 ? 26.260 14.610 -13.395 1.00 96.88 175 SER A C 1
ATOM 1359 O O . SER A 1 175 ? 25.146 14.430 -12.912 1.00 96.88 175 SER A O 1
ATOM 1361 N N . GLY A 1 176 ? 27.192 15.336 -12.767 1.00 97.62 176 GLY A N 1
ATOM 1362 C CA . GLY A 1 176 ? 26.978 15.992 -11.477 1.00 97.62 176 GLY A CA 1
ATOM 1363 C C . GLY A 1 176 ? 25.888 17.064 -11.524 1.00 97.62 176 GLY A C 1
ATOM 1364 O O . GLY A 1 176 ? 25.078 17.138 -10.607 1.00 97.62 176 GLY A O 1
ATOM 1365 N N . LEU A 1 177 ? 25.812 17.848 -12.603 1.00 97.62 177 LEU A N 1
ATOM 1366 C CA . LEU A 1 177 ? 24.748 18.836 -12.808 1.00 97.62 177 LEU A CA 1
ATOM 1367 C C . LEU A 1 177 ? 23.376 18.175 -12.984 1.00 97.62 177 LEU A C 1
ATOM 1369 O O . LEU A 1 177 ? 22.393 18.676 -12.447 1.00 97.62 177 LEU A O 1
ATOM 1373 N N . LEU A 1 178 ? 23.304 17.042 -13.688 1.00 96.94 178 LEU A N 1
ATOM 1374 C CA . LEU A 1 178 ? 22.059 16.283 -13.841 1.00 96.94 178 LEU A CA 1
ATOM 1375 C C . LEU A 1 178 ? 21.591 15.681 -12.505 1.00 96.94 178 LEU A C 1
ATOM 1377 O O . LEU A 1 178 ? 20.416 15.776 -12.166 1.00 96.94 178 LEU A O 1
ATOM 1381 N N . LEU A 1 179 ? 22.507 15.140 -11.695 1.00 96.56 179 LEU A N 1
ATOM 1382 C CA . LEU A 1 179 ? 22.183 14.671 -10.341 1.00 96.56 179 LEU A CA 1
ATOM 1383 C C . LEU A 1 179 ? 21.780 15.822 -9.409 1.00 96.56 179 LEU A C 1
ATOM 1385 O O . LEU A 1 179 ? 20.844 15.684 -8.623 1.00 96.56 179 LEU A O 1
ATOM 1389 N N . ALA A 1 180 ? 22.448 16.974 -9.517 1.00 96.94 180 ALA A N 1
ATOM 1390 C CA . ALA A 1 180 ? 22.069 18.178 -8.787 1.00 96.94 180 ALA A CA 1
ATOM 1391 C C . ALA A 1 180 ? 20.675 18.669 -9.199 1.00 96.94 180 ALA A C 1
ATOM 1393 O O . ALA A 1 180 ? 19.934 19.156 -8.352 1.00 96.94 180 ALA A O 1
ATOM 1394 N N . PHE A 1 181 ? 20.287 18.492 -10.466 1.00 96.44 181 PHE A N 1
ATOM 1395 C CA . PHE A 1 181 ? 18.928 18.766 -10.922 1.00 96.44 181 PHE A CA 1
ATOM 1396 C C . PHE A 1 181 ? 17.905 17.808 -10.291 1.00 96.44 181 PHE A C 1
ATOM 1398 O O . PHE A 1 181 ? 16.888 18.289 -9.798 1.00 96.44 181 PHE A O 1
ATOM 1405 N N . CYS A 1 182 ? 18.184 16.498 -10.195 1.00 94.81 182 CYS A N 1
ATOM 1406 C CA . CYS A 1 182 ? 17.327 15.561 -9.445 1.00 94.81 182 CYS A CA 1
ATOM 1407 C C . CYS A 1 182 ? 17.142 16.007 -7.986 1.00 94.81 182 CYS A C 1
ATOM 1409 O O . CYS A 1 182 ? 16.028 16.014 -7.459 1.00 94.81 182 CYS A O 1
ATOM 1411 N N . LEU A 1 183 ? 18.236 16.404 -7.328 1.00 96.19 183 LEU A N 1
ATOM 1412 C CA . LEU A 1 183 ? 18.208 16.866 -5.942 1.00 96.19 183 LEU A CA 1
ATOM 1413 C C . LEU A 1 183 ? 17.438 18.184 -5.796 1.00 96.19 183 LEU A C 1
ATOM 1415 O O . LEU A 1 183 ? 16.627 18.332 -4.885 1.00 96.19 183 LEU A O 1
ATOM 1419 N N . LEU A 1 184 ? 17.647 19.132 -6.710 1.00 97.06 184 LEU A N 1
ATOM 1420 C CA . LEU A 1 184 ? 16.899 20.382 -6.732 1.00 97.06 184 LEU A CA 1
ATOM 1421 C C . LEU A 1 184 ? 15.406 20.102 -6.904 1.00 97.06 184 LEU A C 1
ATOM 1423 O O . LEU A 1 184 ? 14.606 20.612 -6.130 1.00 97.06 184 LEU A O 1
ATOM 1427 N N . TRP A 1 185 ? 15.029 19.238 -7.846 1.00 95.81 185 TRP A N 1
ATOM 1428 C CA . TRP A 1 185 ? 13.634 18.853 -8.043 1.00 95.81 185 TRP A CA 1
ATOM 1429 C C . TRP A 1 185 ? 13.044 18.221 -6.776 1.00 95.81 185 TRP A C 1
ATOM 1431 O O . TRP A 1 185 ? 11.963 18.609 -6.342 1.00 95.81 185 TRP A O 1
ATOM 1441 N N . THR A 1 186 ? 13.808 17.352 -6.111 1.00 95.88 186 THR A N 1
ATOM 1442 C CA . THR A 1 186 ? 13.424 16.749 -4.826 1.00 95.88 186 THR A CA 1
ATOM 1443 C C . THR A 1 186 ? 13.167 17.798 -3.748 1.00 95.88 186 THR A C 1
ATOM 1445 O O . THR A 1 186 ? 12.160 17.724 -3.060 1.00 95.88 186 THR A O 1
ATOM 1448 N N . THR A 1 187 ? 14.038 18.800 -3.615 1.00 95.75 187 THR A N 1
ATOM 1449 C CA . THR A 1 187 ? 13.885 19.847 -2.586 1.00 95.75 187 THR A CA 1
ATOM 1450 C C . THR A 1 187 ? 12.771 20.848 -2.892 1.00 95.75 187 THR A C 1
ATOM 1452 O O . THR A 1 187 ? 12.277 21.499 -1.977 1.00 95.75 187 THR A O 1
ATOM 1455 N N . GLN A 1 188 ? 12.369 20.985 -4.159 1.00 95.88 188 GLN A N 1
ATOM 1456 C CA . GLN A 1 188 ? 11.211 21.793 -4.554 1.00 95.88 188 GLN A CA 1
ATOM 1457 C C . GLN A 1 188 ? 9.884 21.034 -4.428 1.00 95.88 188 GLN A C 1
ATOM 1459 O O . GLN A 1 188 ? 8.824 21.659 -4.397 1.00 95.88 188 GLN A O 1
ATOM 1464 N N . TYR A 1 189 ? 9.919 19.702 -4.384 1.00 94.94 189 TYR A N 1
ATOM 1465 C CA . TYR A 1 189 ? 8.722 18.892 -4.221 1.00 94.94 189 TYR A CA 1
ATOM 1466 C C . TYR A 1 189 ? 8.267 18.890 -2.761 1.00 94.94 189 TYR A C 1
ATOM 1468 O O . TYR A 1 189 ? 9.019 18.531 -1.859 1.00 94.94 189 TYR A O 1
ATOM 1476 N N . GLN A 1 190 ? 7.014 19.280 -2.541 1.00 92.19 190 GLN A N 1
ATOM 1477 C CA . GLN A 1 190 ? 6.354 19.176 -1.246 1.00 92.19 190 GLN A CA 1
ATOM 1478 C C . GLN A 1 190 ? 5.468 17.935 -1.265 1.00 92.19 190 GLN A C 1
ATOM 1480 O O . GLN A 1 190 ? 4.462 17.897 -1.975 1.00 92.19 190 GLN A O 1
ATOM 1485 N N . GLU A 1 191 ? 5.872 16.914 -0.515 1.00 89.81 191 GLU A N 1
ATOM 1486 C CA . GLU A 1 191 ? 5.066 15.712 -0.327 1.00 89.81 191 GLU A CA 1
ATOM 1487 C C . GLU A 1 191 ? 3.808 16.076 0.479 1.00 89.81 191 GLU A C 1
ATOM 1489 O O . GLU A 1 191 ? 3.931 16.673 1.554 1.00 89.81 191 GLU A O 1
ATOM 1494 N N . PRO A 1 192 ? 2.596 15.778 -0.027 1.00 89.94 192 PRO A N 1
ATOM 1495 C CA . PRO A 1 192 ? 1.375 16.008 0.733 1.00 89.94 192 PRO A CA 1
ATOM 1496 C C . PRO A 1 192 ? 1.394 15.199 2.032 1.00 89.94 192 PRO A C 1
ATOM 1498 O O . PRO A 1 192 ? 1.671 13.998 2.010 1.00 89.94 192 PRO A O 1
ATOM 1501 N N . SER A 1 193 ? 1.077 15.842 3.159 1.00 89.50 193 SER A N 1
ATOM 1502 C CA . SER A 1 193 ? 0.976 15.135 4.438 1.00 89.50 193 SER A CA 1
ATOM 1503 C C . SER A 1 193 ? -0.145 14.103 4.384 1.00 89.50 193 SER A C 1
ATOM 1505 O O . SER A 1 193 ? -1.233 14.393 3.902 1.00 89.50 193 SER A O 1
ATOM 1507 N N . THR A 1 194 ? 0.094 12.907 4.908 1.00 91.12 194 THR A N 1
ATOM 1508 C CA . THR A 1 194 ? -0.943 11.881 5.102 1.00 91.12 194 THR A CA 1
ATOM 1509 C C . THR A 1 194 ? -1.441 11.824 6.543 1.00 91.12 194 THR A C 1
ATOM 1511 O O . THR A 1 194 ? -2.452 11.180 6.815 1.00 91.12 194 THR A O 1
ATOM 1514 N N . ILE A 1 195 ? -0.748 12.505 7.456 1.00 92.75 195 ILE A N 1
ATOM 1515 C CA . ILE A 1 195 ? -1.018 12.538 8.892 1.00 92.75 195 ILE A CA 1
ATOM 1516 C C . ILE A 1 195 ? -1.452 13.946 9.292 1.00 92.75 195 ILE A C 1
ATOM 1518 O O . ILE A 1 195 ? -0.953 14.941 8.760 1.00 92.75 195 ILE A O 1
ATOM 1522 N N . ARG A 1 196 ? -2.361 14.028 10.262 1.00 92.81 196 ARG A N 1
ATOM 1523 C CA . ARG A 1 196 ? -2.851 15.280 10.835 1.00 92.81 196 ARG A CA 1
ATOM 1524 C C . ARG A 1 196 ? -3.142 15.138 12.328 1.00 92.81 196 ARG A C 1
ATOM 1526 O O . ARG A 1 196 ? -3.290 14.032 12.859 1.00 92.81 196 ARG A O 1
ATOM 1533 N N . GLY A 1 197 ? -3.273 16.278 12.993 1.00 92.94 197 GLY A N 1
ATOM 1534 C CA . GLY A 1 197 ? -3.781 16.344 14.358 1.00 92.94 197 GLY A CA 1
ATOM 1535 C C . GLY A 1 197 ? -5.300 16.232 14.415 1.00 92.94 197 GLY A C 1
ATOM 1536 O O . GLY A 1 197 ? -6.005 16.587 13.462 1.00 92.94 197 GLY A O 1
ATOM 1537 N N . PHE A 1 198 ? -5.788 15.773 15.563 1.00 93.50 198 PHE A N 1
ATOM 1538 C CA . PHE A 1 198 ? -7.200 15.892 15.906 1.00 93.50 198 PHE A CA 1
ATOM 1539 C C . PHE A 1 198 ? -7.574 17.369 16.068 1.00 93.50 198 PHE A C 1
ATOM 1541 O O . PHE A 1 198 ? -6.727 18.205 16.383 1.00 93.50 198 PHE A O 1
ATOM 1548 N N . SER A 1 199 ? -8.844 17.699 15.842 1.00 90.50 199 SER A N 1
ATOM 1549 C CA . SER A 1 199 ? -9.344 19.053 16.074 1.00 90.50 199 SER A CA 1
ATOM 1550 C C . SER A 1 199 ? -9.352 19.401 17.568 1.00 90.50 199 SER A C 1
ATOM 1552 O O . SER A 1 199 ? -9.435 18.519 18.424 1.00 90.50 199 SER A O 1
ATOM 1554 N N . ASP A 1 200 ? -9.295 20.695 17.892 1.00 89.75 200 ASP A N 1
ATOM 1555 C CA . ASP A 1 200 ? -9.284 21.167 19.287 1.00 89.75 200 ASP A CA 1
ATOM 1556 C C . ASP A 1 200 ? -10.564 20.788 20.056 1.00 89.75 200 ASP A C 1
ATOM 1558 O O . ASP A 1 200 ? -10.550 20.653 21.278 1.00 89.75 200 ASP A O 1
ATOM 1562 N N . ASP A 1 201 ? -11.671 20.588 19.340 1.00 88.81 201 ASP A N 1
ATOM 1563 C CA . ASP A 1 201 ? -12.962 20.139 19.863 1.00 88.81 201 ASP A CA 1
ATOM 1564 C C . ASP A 1 201 ? -13.124 18.606 19.854 1.00 88.81 201 ASP A C 1
ATOM 1566 O O . ASP A 1 201 ? -14.225 18.095 20.079 1.00 88.81 201 ASP A O 1
ATOM 1570 N N . TYR A 1 202 ? -12.055 17.842 19.593 1.00 92.69 202 TYR A N 1
ATOM 1571 C CA . TYR A 1 202 ? -12.117 16.383 19.605 1.00 92.69 202 TYR A CA 1
ATOM 1572 C C . TYR A 1 202 ? -12.464 15.830 20.989 1.00 92.69 202 TYR A C 1
ATOM 1574 O O . TYR A 1 202 ? -11.803 16.121 21.988 1.00 92.69 202 TYR A O 1
ATOM 1582 N N . ASN A 1 203 ? -13.491 14.982 21.052 1.00 93.19 203 ASN A N 1
ATOM 1583 C CA . ASN A 1 203 ? -13.961 14.390 22.295 1.00 93.19 203 ASN A CA 1
ATOM 1584 C C . ASN A 1 203 ? -13.227 13.073 22.613 1.00 93.19 203 ASN A C 1
ATOM 1586 O O . ASN A 1 203 ? -13.359 12.069 21.901 1.00 93.19 203 ASN A O 1
ATOM 1590 N N . TRP A 1 204 ? -12.511 13.071 23.741 1.00 92.81 204 TRP A N 1
ATOM 1591 C CA . TRP A 1 204 ? -11.680 11.974 24.260 1.00 92.81 204 TRP A CA 1
ATOM 1592 C C . TRP A 1 204 ? -12.394 11.080 25.289 1.00 92.81 204 TRP A C 1
ATOM 1594 O O . TRP A 1 204 ? -11.753 10.496 26.162 1.00 92.81 204 TRP A O 1
ATOM 1604 N N . ARG A 1 205 ? -13.727 10.962 25.208 1.00 90.88 205 ARG A N 1
ATOM 1605 C CA . ARG A 1 205 ? -14.577 10.230 26.170 1.00 90.88 205 ARG A CA 1
ATOM 1606 C C . ARG A 1 205 ? -14.056 8.844 26.582 1.00 90.88 205 ARG A C 1
ATOM 1608 O O . ARG A 1 205 ? -14.225 8.465 27.736 1.00 90.88 205 ARG A O 1
ATOM 1615 N N . PHE A 1 206 ? -13.451 8.101 25.657 1.00 90.75 206 PHE A N 1
ATOM 1616 C CA . PHE A 1 206 ? -13.007 6.715 25.862 1.00 90.75 206 PHE A CA 1
ATOM 1617 C C . PHE A 1 206 ? -11.510 6.576 26.205 1.00 90.75 206 PHE A C 1
ATOM 1619 O O . PHE A 1 206 ? -10.977 5.466 26.214 1.00 90.75 206 PHE A O 1
ATOM 1626 N N . GLY A 1 207 ? -10.834 7.689 26.508 1.00 90.56 207 GLY A N 1
ATOM 1627 C CA . GLY A 1 207 ? -9.422 7.736 26.891 1.00 90.56 207 GLY A CA 1
ATOM 1628 C C . GLY A 1 207 ? -8.569 8.551 25.918 1.00 90.56 207 GLY A C 1
ATOM 1629 O O . GLY A 1 207 ? -8.766 8.503 24.705 1.00 90.56 207 GLY A O 1
ATOM 1630 N N . GLU A 1 208 ? -7.594 9.290 26.454 1.00 89.00 208 GLU A N 1
ATOM 1631 C CA . GLU A 1 208 ? -6.716 10.187 25.680 1.00 89.00 208 GLU A CA 1
ATOM 1632 C C . GLU A 1 208 ? -5.761 9.456 24.720 1.00 89.00 208 GLU A C 1
ATOM 1634 O O . GLU A 1 208 ? -5.186 10.066 23.826 1.00 89.00 208 GLU A O 1
ATOM 1639 N N . ASP A 1 209 ? -5.594 8.148 24.891 1.00 90.62 209 ASP A N 1
ATOM 1640 C CA . ASP A 1 209 ? -4.754 7.272 24.074 1.00 90.62 209 ASP A CA 1
ATOM 1641 C C . ASP A 1 209 ? -5.569 6.246 23.270 1.00 90.62 209 ASP A C 1
ATOM 1643 O O . ASP A 1 209 ? -5.013 5.310 22.695 1.00 90.62 209 ASP A O 1
ATOM 1647 N N . ARG A 1 210 ? -6.895 6.421 23.211 1.00 93.50 210 ARG A N 1
ATOM 1648 C CA . ARG A 1 210 ? -7.825 5.579 22.447 1.00 93.50 210 ARG A CA 1
ATOM 1649 C C . ARG A 1 210 ? -8.729 6.445 21.567 1.00 93.50 210 ARG A C 1
ATOM 1651 O O . ARG A 1 210 ? -9.946 6.458 21.764 1.00 93.50 210 ARG A O 1
ATOM 1658 N N . PRO A 1 211 ? -8.170 7.172 20.584 1.00 93.81 211 PRO A N 1
ATOM 1659 C CA . PRO A 1 211 ? -8.940 8.142 19.811 1.00 93.81 211 PRO A CA 1
ATOM 1660 C C . PRO A 1 211 ? -10.154 7.514 19.118 1.00 93.81 211 PRO A C 1
ATOM 1662 O O . PRO A 1 211 ? -11.220 8.120 19.092 1.00 93.81 211 PRO A O 1
ATOM 1665 N N . PHE A 1 212 ? -10.027 6.287 18.613 1.00 95.31 212 PHE A N 1
ATOM 1666 C CA . PHE A 1 212 ? -11.060 5.625 17.811 1.00 95.31 212 PHE A CA 1
ATOM 1667 C C . PHE A 1 212 ? -12.023 4.745 18.619 1.00 95.31 212 PHE A C 1
ATOM 1669 O O . PHE A 1 212 ? -12.962 4.185 18.053 1.00 95.31 212 PHE A O 1
ATOM 1676 N N . ALA A 1 213 ? -11.833 4.644 19.937 1.00 94.62 213 ALA A N 1
ATOM 1677 C CA . ALA A 1 213 ? -12.726 3.869 20.788 1.00 94.62 213 ALA A CA 1
ATOM 1678 C C . ALA A 1 213 ? -14.170 4.417 20.743 1.00 94.62 213 ALA A C 1
ATOM 1680 O O . ALA A 1 213 ? -14.365 5.625 20.559 1.00 94.62 213 ALA A O 1
ATOM 1681 N N . PRO A 1 214 ? -15.186 3.542 20.881 1.00 92.69 214 PRO A N 1
ATOM 1682 C CA . PRO A 1 214 ? -15.100 2.127 21.279 1.00 92.69 214 PRO A CA 1
ATOM 1683 C C . PRO A 1 214 ? -14.874 1.138 20.113 1.00 92.69 214 PRO A C 1
ATOM 1685 O O . PRO A 1 214 ? -14.982 -0.070 20.304 1.00 92.69 214 PRO A O 1
ATOM 1688 N N . SER A 1 215 ? -14.544 1.608 18.903 1.00 94.31 215 SER A N 1
ATOM 1689 C CA . SER A 1 215 ? -13.953 0.723 17.887 1.00 94.31 215 SER A CA 1
ATOM 1690 C C . SER A 1 215 ? -12.543 0.299 18.310 1.00 94.31 215 SER A C 1
ATOM 1692 O O . SER A 1 215 ? -11.816 1.067 18.947 1.00 94.31 215 SER A O 1
ATOM 1694 N N . LEU A 1 216 ? -12.149 -0.922 17.944 1.00 94.31 216 LEU A N 1
ATOM 1695 C CA . LEU A 1 216 ? -10.791 -1.433 18.162 1.00 94.31 216 LEU A CA 1
ATOM 1696 C C . LEU A 1 216 ? -9.839 -1.118 16.998 1.00 94.31 216 LEU A C 1
ATOM 1698 O O . LEU A 1 216 ? -8.676 -1.526 17.020 1.00 94.31 216 LEU A O 1
ATOM 1702 N N . ALA A 1 217 ? -10.316 -0.369 16.002 1.00 95.94 217 ALA A N 1
ATOM 1703 C CA . ALA A 1 217 ? -9.521 0.059 14.863 1.00 95.94 217 ALA A CA 1
ATOM 1704 C C . ALA A 1 217 ? -8.390 0.998 15.300 1.00 95.94 217 ALA A C 1
ATOM 1706 O O . ALA A 1 217 ? -8.561 1.869 16.157 1.00 95.94 217 ALA A O 1
ATOM 1707 N N . ARG A 1 218 ? -7.217 0.822 14.694 1.00 95.19 218 ARG A N 1
ATOM 1708 C CA . ARG A 1 218 ? -5.979 1.514 15.062 1.00 95.19 218 ARG A CA 1
ATOM 1709 C C . ARG A 1 218 ? -5.287 2.079 13.832 1.00 95.19 218 ARG A C 1
ATOM 1711 O O . ARG A 1 218 ? -5.315 1.479 12.759 1.00 95.19 218 ARG A O 1
ATOM 1718 N N . LEU A 1 219 ? -4.630 3.221 14.003 1.00 94.75 219 LEU A N 1
ATOM 1719 C CA . LEU A 1 219 ? -3.583 3.636 13.077 1.00 94.75 219 LEU A CA 1
ATOM 1720 C C . LEU A 1 219 ? -2.279 2.988 13.500 1.00 94.75 219 LEU A C 1
ATOM 1722 O O . LEU A 1 219 ? -2.021 2.822 14.695 1.00 94.75 219 LEU A O 1
ATOM 1726 N N . ASP A 1 220 ? -1.470 2.618 12.518 1.00 93.12 220 ASP A N 1
ATOM 1727 C CA . ASP A 1 220 ? -0.144 2.122 12.804 1.00 93.12 220 ASP A CA 1
ATOM 1728 C C . ASP A 1 220 ? 0.689 3.204 13.484 1.00 93.12 220 ASP A C 1
ATOM 1730 O O . ASP A 1 220 ? 0.772 4.354 13.058 1.00 93.12 220 ASP A O 1
ATOM 1734 N N . SER A 1 221 ? 1.272 2.787 14.590 1.00 87.12 221 SER A N 1
ATOM 1735 C CA . SER A 1 221 ? 1.829 3.636 15.619 1.00 87.12 221 SER A CA 1
ATOM 1736 C C . SER A 1 221 ? 3.227 3.142 16.013 1.00 87.12 221 SER A C 1
ATOM 1738 O O . SER A 1 221 ? 3.795 3.653 16.979 1.00 87.12 221 SER A O 1
ATOM 1740 N N . SER A 1 222 ? 3.772 2.161 15.272 1.00 85.69 222 SER A N 1
ATOM 1741 C CA . SER A 1 222 ? 4.982 1.413 15.625 1.00 85.69 222 SER A CA 1
ATOM 1742 C C . SER A 1 222 ? 6.186 2.316 15.896 1.00 85.69 222 SER A C 1
ATOM 1744 O O . SER A 1 222 ? 6.895 2.123 16.874 1.00 85.69 222 SER A O 1
ATOM 1746 N N . GLU A 1 223 ? 6.393 3.353 15.080 1.00 81.25 223 GLU A N 1
ATOM 1747 C CA . GLU A 1 223 ? 7.551 4.246 15.213 1.00 81.25 223 GLU A CA 1
ATOM 1748 C C . GLU A 1 223 ? 7.583 4.975 16.569 1.00 81.25 223 GLU A C 1
ATOM 1750 O O . GLU A 1 223 ? 8.600 4.973 17.275 1.00 81.25 223 GLU A O 1
ATOM 1755 N N . TRP A 1 224 ? 6.460 5.577 16.975 1.00 86.12 224 TRP A N 1
ATOM 1756 C CA . TRP A 1 224 ? 6.406 6.273 18.258 1.00 86.12 224 TRP A CA 1
ATOM 1757 C C . TRP A 1 224 ? 6.233 5.304 19.427 1.00 86.12 224 TRP A C 1
ATOM 1759 O O . TRP A 1 224 ? 6.750 5.596 20.505 1.00 86.12 224 TRP A O 1
ATOM 1769 N N . SER A 1 225 ? 5.572 4.154 19.244 1.00 86.56 225 SER A N 1
ATOM 1770 C CA . SER A 1 225 ? 5.449 3.148 20.305 1.00 86.56 225 SER A CA 1
ATOM 1771 C C . SER A 1 225 ? 6.792 2.499 20.631 1.00 86.56 225 SER A C 1
ATOM 1773 O O . SER A 1 225 ? 7.096 2.313 21.808 1.00 86.56 225 SER A O 1
ATOM 1775 N N . ASP A 1 226 ? 7.629 2.232 19.625 1.00 91.12 226 ASP A N 1
ATOM 1776 C CA . ASP A 1 226 ? 8.983 1.705 19.813 1.00 91.12 226 ASP A CA 1
ATOM 1777 C C . ASP A 1 226 ? 9.859 2.732 20.536 1.00 91.12 226 ASP A C 1
ATOM 1779 O O . ASP A 1 226 ? 10.565 2.400 21.492 1.00 91.12 226 ASP A O 1
ATOM 1783 N N . THR A 1 227 ? 9.760 4.003 20.134 1.00 92.56 227 THR A N 1
ATOM 1784 C CA . THR A 1 227 ? 10.457 5.114 20.798 1.00 92.56 227 THR A CA 1
ATOM 1785 C C . THR A 1 227 ? 10.025 5.243 22.261 1.00 92.56 227 THR A C 1
ATOM 1787 O O . THR A 1 227 ? 10.873 5.305 23.154 1.00 92.56 227 THR A O 1
ATOM 1790 N N . LEU A 1 228 ? 8.715 5.226 22.523 1.00 93.88 228 LEU A N 1
ATOM 1791 C CA . LEU A 1 228 ? 8.152 5.264 23.870 1.00 93.88 228 LEU A CA 1
ATOM 1792 C C . LEU A 1 228 ? 8.662 4.085 24.703 1.00 93.88 228 LEU A C 1
ATOM 1794 O O . LEU A 1 228 ? 9.138 4.275 25.820 1.00 93.88 228 LEU A O 1
ATOM 1798 N N . GLN A 1 229 ? 8.605 2.869 24.161 1.00 93.88 229 GLN A N 1
ATOM 1799 C CA . GLN A 1 229 ? 9.074 1.675 24.849 1.00 93.88 229 GLN A CA 1
ATOM 1800 C C . GLN A 1 229 ? 10.562 1.784 25.196 1.00 93.88 229 GLN A C 1
ATOM 1802 O O . GLN A 1 229 ? 10.936 1.498 26.331 1.00 93.88 229 GLN A O 1
ATOM 1807 N N . GLN A 1 230 ? 11.412 2.242 24.273 1.00 95.06 230 GLN A N 1
ATOM 1808 C CA . GLN A 1 230 ? 12.837 2.457 24.542 1.00 95.06 230 GLN A CA 1
ATOM 1809 C C . GLN A 1 230 ? 13.070 3.482 25.659 1.00 95.06 230 GLN A C 1
ATOM 1811 O O . GLN A 1 230 ? 13.900 3.252 26.544 1.00 95.06 230 GLN A O 1
ATOM 1816 N N . GLN A 1 231 ? 12.326 4.591 25.654 1.00 96.44 231 GLN A N 1
ATOM 1817 C CA . GLN A 1 231 ? 12.400 5.607 26.704 1.00 96.44 231 GLN A CA 1
ATOM 1818 C C . GLN A 1 231 ? 11.970 5.037 28.062 1.00 96.44 231 GLN A C 1
ATOM 1820 O O . GLN A 1 231 ? 12.705 5.168 29.038 1.00 96.44 231 GLN A O 1
ATOM 1825 N N . VAL A 1 232 ? 10.847 4.316 28.122 1.00 96.38 232 VAL A N 1
ATOM 1826 C CA . VAL A 1 232 ? 10.360 3.675 29.355 1.00 96.38 232 VAL A CA 1
ATOM 1827 C C . VAL A 1 232 ? 11.363 2.642 29.875 1.00 96.38 232 VAL A C 1
ATOM 1829 O O . VAL A 1 232 ? 11.708 2.667 31.056 1.00 96.38 232 VAL A O 1
ATOM 1832 N N . LEU A 1 233 ? 11.892 1.772 29.005 1.00 96.31 233 LEU A N 1
ATOM 1833 C CA . LEU A 1 233 ? 12.886 0.753 29.367 1.00 96.31 233 LEU A CA 1
ATOM 1834 C C . LEU A 1 233 ? 14.163 1.369 29.957 1.00 96.31 233 LEU A C 1
ATOM 1836 O O . LEU A 1 233 ? 14.772 0.777 30.855 1.00 96.31 233 LEU A O 1
ATOM 1840 N N . LYS A 1 234 ? 14.561 2.551 29.475 1.00 96.25 234 LYS A N 1
ATOM 1841 C CA . LYS A 1 234 ? 15.692 3.309 30.018 1.00 96.25 234 LYS A CA 1
ATOM 1842 C C . LYS A 1 234 ? 15.399 3.825 31.429 1.00 96.25 234 LYS A C 1
ATOM 1844 O O . LYS A 1 234 ? 16.253 3.679 32.299 1.00 96.25 234 LYS A O 1
ATOM 1849 N N . VAL A 1 235 ? 14.203 4.367 31.666 1.00 96.44 235 VAL A N 1
ATOM 1850 C CA . VAL A 1 235 ? 13.807 4.931 32.968 1.00 96.44 235 VAL A CA 1
ATOM 1851 C C . VAL A 1 235 ? 13.659 3.856 34.044 1.00 96.44 235 VAL A C 1
ATOM 1853 O O . VAL A 1 235 ? 14.156 4.030 35.156 1.00 96.44 235 VAL A O 1
ATOM 1856 N N . ILE A 1 236 ? 13.015 2.724 33.737 1.00 95.19 236 ILE A N 1
ATOM 1857 C CA . ILE A 1 236 ? 12.743 1.679 34.745 1.00 95.19 236 ILE A CA 1
ATOM 1858 C C . ILE A 1 236 ? 14.000 0.902 35.178 1.00 95.19 236 ILE A C 1
ATOM 1860 O O . ILE A 1 236 ? 14.009 0.305 36.261 1.00 95.19 236 ILE A O 1
ATOM 1864 N N . GLY A 1 237 ? 15.061 0.942 34.364 1.00 92.94 237 GLY A N 1
ATOM 1865 C CA . GLY A 1 237 ? 16.335 0.259 34.597 1.00 92.94 237 GLY A CA 1
ATOM 1866 C C . GLY A 1 237 ? 16.312 -1.232 34.238 1.00 92.94 237 GLY A C 1
ATOM 1867 O O . GLY A 1 237 ? 15.267 -1.882 34.275 1.00 92.94 237 GLY A O 1
ATOM 1868 N N . SER A 1 238 ? 17.485 -1.786 33.906 1.00 92.75 238 SER A N 1
ATOM 1869 C CA . SER A 1 238 ? 17.663 -3.151 33.373 1.00 92.75 238 SER A CA 1
ATOM 1870 C C . SER A 1 238 ? 17.037 -4.249 34.236 1.00 92.75 238 SER A C 1
ATOM 1872 O O . SER A 1 238 ? 16.426 -5.172 33.704 1.00 92.75 238 SER A O 1
ATOM 1874 N N . GLU A 1 239 ? 17.120 -4.122 35.561 1.00 93.19 239 GLU A N 1
ATOM 1875 C CA . GLU A 1 239 ? 16.587 -5.101 36.517 1.00 93.19 239 GLU A CA 1
ATOM 1876 C C . GLU A 1 239 ? 15.070 -5.314 36.393 1.00 93.19 239 GLU A C 1
ATOM 1878 O O . GLU A 1 239 ? 14.575 -6.404 36.670 1.00 93.19 239 GLU A O 1
ATOM 1883 N N . LYS A 1 240 ? 14.322 -4.287 35.963 1.00 93.44 240 LYS A N 1
ATOM 1884 C CA . LYS A 1 240 ? 12.851 -4.320 35.896 1.00 93.44 240 LYS A CA 1
ATOM 1885 C C . LYS A 1 240 ? 12.312 -4.588 34.489 1.00 93.44 240 LYS A C 1
ATOM 1887 O O . LYS A 1 240 ? 11.114 -4.818 34.337 1.00 93.44 240 LYS A O 1
ATOM 1892 N N . GLN A 1 241 ? 13.168 -4.586 33.463 1.00 94.25 241 GLN A N 1
ATOM 1893 C CA . GLN A 1 241 ? 12.742 -4.680 32.060 1.00 94.25 241 GLN A CA 1
ATOM 1894 C C . GLN A 1 241 ? 12.029 -5.994 31.741 1.00 94.25 241 GLN A C 1
ATOM 1896 O O . GLN A 1 241 ? 10.984 -5.974 31.099 1.00 94.25 241 GLN A O 1
ATOM 1901 N N . ALA A 1 242 ? 12.549 -7.130 32.215 1.00 93.25 242 ALA A N 1
ATOM 1902 C CA . ALA A 1 242 ? 11.943 -8.433 31.944 1.00 93.25 242 ALA A CA 1
ATOM 1903 C C . ALA A 1 242 ? 10.522 -8.539 32.527 1.00 93.25 242 ALA A C 1
ATOM 1905 O O . ALA A 1 242 ? 9.602 -8.970 31.836 1.00 93.25 242 ALA A O 1
ATOM 1906 N N . ALA A 1 243 ? 10.335 -8.083 33.771 1.00 92.00 243 ALA A N 1
ATOM 1907 C CA . ALA A 1 243 ? 9.029 -8.060 34.425 1.00 92.00 243 ALA A CA 1
ATOM 1908 C C . ALA A 1 243 ? 8.059 -7.090 33.732 1.00 92.00 243 ALA A C 1
ATOM 1910 O O . ALA A 1 243 ? 6.908 -7.444 33.490 1.00 92.00 243 ALA A O 1
ATOM 1911 N N . TYR A 1 244 ? 8.537 -5.899 33.356 1.00 94.38 244 TYR A N 1
ATOM 1912 C CA . TYR A 1 244 ? 7.753 -4.915 32.609 1.00 94.38 244 TYR A CA 1
ATOM 1913 C C . TYR A 1 244 ? 7.252 -5.470 31.270 1.00 94.38 244 TYR A C 1
ATOM 1915 O O . TYR A 1 244 ? 6.062 -5.387 30.985 1.00 94.38 244 TYR A O 1
ATOM 1923 N N . LEU A 1 245 ? 8.136 -6.071 30.467 1.00 93.69 245 LEU A N 1
ATOM 1924 C CA . LEU A 1 245 ? 7.771 -6.625 29.160 1.00 93.69 245 LEU A CA 1
ATOM 1925 C C . LEU A 1 245 ? 6.815 -7.816 29.285 1.00 93.69 245 LEU A C 1
ATOM 1927 O O . LEU A 1 245 ? 5.890 -7.938 28.487 1.00 93.69 245 LEU A O 1
ATOM 1931 N N . ALA A 1 246 ? 7.006 -8.672 30.294 1.00 92.06 246 ALA A N 1
ATOM 1932 C CA . ALA A 1 246 ? 6.087 -9.772 30.570 1.00 92.06 246 ALA A CA 1
ATOM 1933 C C . ALA A 1 246 ? 4.684 -9.251 30.918 1.00 92.06 246 ALA A C 1
ATOM 1935 O O . ALA A 1 246 ? 3.711 -9.666 30.294 1.00 92.06 246 ALA A O 1
ATOM 1936 N N . ALA A 1 247 ? 4.593 -8.285 31.836 1.00 91.75 247 ALA A N 1
ATOM 1937 C CA . ALA A 1 247 ? 3.326 -7.682 32.237 1.00 91.75 247 ALA A CA 1
ATOM 1938 C C . ALA A 1 247 ? 2.658 -6.905 31.091 1.00 91.75 247 ALA A C 1
ATOM 1940 O O . ALA A 1 247 ? 1.440 -6.952 30.940 1.00 91.75 247 ALA A O 1
ATOM 1941 N N . LEU A 1 248 ? 3.424 -6.221 30.235 1.00 89.88 248 LEU A N 1
ATOM 1942 C CA . LEU A 1 248 ? 2.871 -5.502 29.084 1.00 89.88 248 LEU A CA 1
ATOM 1943 C C . LEU A 1 248 ? 2.167 -6.448 28.095 1.00 89.88 248 LEU A C 1
ATOM 1945 O O . LEU A 1 248 ? 1.143 -6.070 27.533 1.00 89.88 248 LEU A O 1
ATOM 1949 N N . ASN A 1 249 ? 2.676 -7.675 27.947 1.00 86.75 249 ASN A N 1
ATOM 1950 C CA . ASN A 1 249 ? 2.143 -8.700 27.046 1.00 86.75 249 ASN A CA 1
ATOM 1951 C C . ASN A 1 249 ? 0.971 -9.510 27.628 1.00 86.75 249 ASN A C 1
ATOM 1953 O O . ASN A 1 249 ? 0.374 -10.315 26.911 1.00 86.75 249 ASN A O 1
ATOM 1957 N N . GLU A 1 250 ? 0.636 -9.342 28.909 1.00 86.06 250 GLU A N 1
ATOM 1958 C CA . GLU A 1 250 ? -0.529 -10.010 29.489 1.00 86.06 250 GLU A CA 1
ATOM 1959 C C . GLU A 1 250 ? -1.831 -9.465 28.893 1.00 86.06 250 GLU A C 1
ATOM 1961 O O . GLU A 1 250 ? -2.074 -8.256 28.864 1.00 86.06 250 GLU A O 1
ATOM 1966 N N . GLN A 1 251 ? -2.694 -10.379 28.453 1.00 74.56 251 GLN A N 1
ATOM 1967 C CA . GLN A 1 251 ? -3.973 -10.038 27.847 1.00 74.56 251 GLN A CA 1
ATOM 1968 C C . GLN A 1 251 ? -4.939 -9.472 28.896 1.00 74.56 251 GLN A C 1
ATOM 1970 O O . GLN A 1 251 ? -5.197 -10.093 29.929 1.00 74.56 251 GLN A O 1
ATOM 1975 N N . THR A 1 252 ? -5.503 -8.297 28.622 1.00 74.50 252 THR A N 1
ATOM 1976 C CA . THR A 1 252 ? -6.532 -7.682 29.466 1.00 74.50 252 THR A CA 1
ATOM 1977 C C . THR A 1 252 ? -7.928 -8.074 28.988 1.00 74.50 252 THR A C 1
ATOM 1979 O O . THR A 1 252 ? -8.167 -8.258 27.798 1.00 74.50 252 THR A O 1
ATOM 1982 N N . LEU A 1 253 ? -8.871 -8.214 29.925 1.00 68.38 253 LEU A N 1
ATOM 1983 C CA . LEU A 1 253 ? -10.267 -8.550 29.604 1.00 68.38 253 LEU A CA 1
ATOM 1984 C C . LEU A 1 253 ? -11.015 -7.404 28.911 1.00 68.38 253 LEU A C 1
ATOM 1986 O O . LEU A 1 253 ? -11.911 -7.659 28.104 1.00 68.38 253 LEU A O 1
ATOM 1990 N N . GLU A 1 254 ? -10.652 -6.170 29.256 1.00 74.06 254 GLU A N 1
ATOM 1991 C CA . GLU A 1 254 ? -11.189 -4.941 28.679 1.00 74.06 254 GLU A CA 1
ATOM 1992 C C . GLU A 1 254 ? -10.100 -4.262 27.834 1.00 74.06 254 GLU A C 1
ATOM 1994 O O . GLU A 1 254 ? -8.915 -4.348 28.189 1.00 74.06 254 GLU A O 1
ATOM 1999 N N . PRO A 1 255 ? -10.468 -3.597 26.728 1.00 77.31 255 PRO A N 1
ATOM 2000 C CA . PRO A 1 255 ? -9.523 -2.854 25.909 1.00 77.31 255 PRO A CA 1
ATOM 2001 C C . PRO A 1 255 ? -8.977 -1.653 26.691 1.00 77.31 255 PRO A C 1
ATOM 2003 O O . PRO A 1 255 ? -9.721 -0.796 27.161 1.00 77.31 255 PRO A O 1
ATOM 2006 N N . VAL A 1 256 ? -7.654 -1.586 26.831 1.00 85.75 256 VAL A N 1
ATOM 2007 C CA . VAL A 1 256 ? -6.952 -0.483 27.502 1.00 85.75 256 VAL A CA 1
ATOM 2008 C C . VAL A 1 256 ? -6.029 0.185 26.494 1.00 85.75 256 VAL A C 1
ATOM 2010 O O . VAL A 1 256 ? -5.418 -0.486 25.663 1.00 85.75 256 VAL A O 1
ATOM 2013 N N . GLY A 1 257 ? -5.934 1.511 26.554 1.00 88.94 257 GLY A N 1
ATOM 2014 C CA . GLY A 1 257 ? -5.052 2.261 25.672 1.00 88.94 257 GLY A CA 1
ATOM 2015 C C . GLY A 1 257 ? -3.577 1.986 25.984 1.00 88.94 257 GLY A C 1
ATOM 2016 O O . GLY A 1 257 ? -3.245 1.603 27.113 1.00 88.94 257 GLY A O 1
ATOM 2017 N N . PRO A 1 258 ? -2.676 2.155 25.004 1.00 89.31 258 PRO A N 1
ATOM 2018 C CA . PRO A 1 258 ? -1.267 1.812 25.157 1.00 89.31 258 PRO A CA 1
ATOM 2019 C C . PRO A 1 258 ? -0.576 2.617 26.266 1.00 89.31 258 PRO A C 1
ATOM 2021 O O . PRO A 1 258 ? 0.152 2.035 27.068 1.00 89.31 258 PRO A O 1
ATOM 2024 N N . LEU A 1 259 ? -0.830 3.925 26.380 1.00 93.44 259 LEU A N 1
ATOM 2025 C CA . LEU A 1 259 ? -0.212 4.765 27.414 1.00 93.44 259 LEU A CA 1
ATOM 2026 C C . LEU A 1 259 ? -0.759 4.421 28.798 1.00 93.44 259 LEU A C 1
ATOM 2028 O O . LEU A 1 259 ? -0.013 4.326 29.774 1.00 93.44 259 LEU A O 1
ATOM 2032 N N . THR A 1 260 ? -2.064 4.177 28.874 1.00 92.44 260 THR A N 1
ATOM 2033 C CA . THR A 1 260 ? -2.748 3.744 30.089 1.00 92.44 260 THR A CA 1
ATOM 2034 C C . THR A 1 260 ? -2.204 2.396 30.560 1.00 92.44 260 THR A C 1
ATOM 2036 O O . THR A 1 260 ? -1.941 2.225 31.752 1.00 92.44 260 THR A O 1
ATOM 2039 N N . ARG A 1 261 ? -1.960 1.454 29.640 1.00 92.19 261 ARG A N 1
ATOM 2040 C CA . ARG A 1 261 ? -1.359 0.153 29.950 1.00 92.19 261 ARG A CA 1
ATOM 2041 C C . ARG A 1 261 ? 0.066 0.304 30.471 1.00 92.19 261 ARG A C 1
ATOM 2043 O O . ARG A 1 261 ? 0.385 -0.294 31.497 1.00 92.19 261 ARG A O 1
ATOM 2050 N N . VAL A 1 262 ? 0.891 1.135 29.828 1.00 93.94 262 VAL A N 1
ATOM 2051 C CA . VAL A 1 262 ? 2.243 1.445 30.322 1.00 93.94 262 VAL A CA 1
ATOM 2052 C C . VAL A 1 262 ? 2.162 1.986 31.747 1.00 93.94 262 VAL A C 1
ATOM 2054 O O . VAL A 1 262 ? 2.787 1.414 32.633 1.00 93.94 262 VAL A O 1
ATOM 2057 N N . LYS A 1 263 ? 1.318 2.997 31.992 1.00 93.75 263 LYS A N 1
ATOM 2058 C CA . LYS A 1 263 ? 1.131 3.610 33.315 1.00 93.75 263 LYS A CA 1
ATOM 2059 C C . LYS A 1 263 ? 0.707 2.602 34.388 1.00 93.75 263 LYS A C 1
ATOM 2061 O O . LYS A 1 263 ? 1.222 2.645 35.505 1.00 93.75 263 LYS A O 1
ATOM 2066 N N . GLN A 1 264 ? -0.214 1.692 34.063 1.00 92.56 264 GLN A N 1
ATOM 2067 C CA . GLN A 1 264 ? -0.662 0.631 34.972 1.00 92.56 264 GLN A CA 1
ATOM 2068 C C . GLN A 1 264 ? 0.481 -0.316 35.347 1.00 92.56 264 GLN A C 1
ATOM 2070 O O . GLN A 1 264 ? 0.696 -0.569 36.531 1.00 92.56 264 GLN A O 1
ATOM 2075 N N . VAL A 1 265 ? 1.227 -0.814 34.355 1.00 93.69 265 VAL A N 1
ATOM 2076 C CA . VAL A 1 265 ? 2.332 -1.755 34.584 1.00 93.69 265 VAL A CA 1
ATOM 2077 C C . VAL A 1 265 ? 3.460 -1.079 35.360 1.00 93.69 265 VAL A C 1
ATOM 2079 O O . VAL A 1 265 ? 3.948 -1.623 36.347 1.00 93.69 265 VAL A O 1
ATOM 2082 N N . THR A 1 266 ? 3.853 0.138 34.980 1.00 94.19 266 THR A N 1
ATOM 2083 C CA . THR A 1 266 ? 4.907 0.880 35.684 1.00 94.19 266 THR A CA 1
ATOM 2084 C C . THR A 1 266 ? 4.505 1.283 37.096 1.00 94.19 266 THR A C 1
ATOM 2086 O O . THR A 1 266 ? 5.371 1.373 37.957 1.00 94.19 266 THR A O 1
ATOM 2089 N N . GLY A 1 267 ? 3.213 1.493 37.365 1.00 91.19 267 GLY A N 1
ATOM 2090 C CA . GLY A 1 267 ? 2.711 1.775 38.712 1.00 91.19 267 GLY A CA 1
ATOM 2091 C C . GLY A 1 267 ? 2.852 0.594 39.678 1.00 91.19 267 GLY A C 1
ATOM 2092 O O . GLY A 1 267 ? 2.875 0.795 40.888 1.00 91.19 267 GLY A O 1
ATOM 2093 N N . GLN A 1 268 ? 2.981 -0.628 39.155 1.00 90.19 268 GLN A N 1
ATOM 2094 C CA . GLN A 1 268 ? 3.271 -1.835 39.939 1.00 90.19 268 GLN A CA 1
ATOM 2095 C C . GLN A 1 268 ? 4.775 -2.043 40.154 1.00 90.19 268 GLN A C 1
ATOM 2097 O O . GLN A 1 268 ? 5.188 -2.859 40.979 1.00 90.19 268 GLN A O 1
ATOM 2102 N N . LEU A 1 269 ? 5.610 -1.302 39.422 1.00 88.12 269 LEU A N 1
ATOM 2103 C CA . LEU A 1 269 ? 7.044 -1.268 39.645 1.00 88.12 269 LEU A CA 1
ATOM 2104 C C . LEU A 1 269 ? 7.312 -0.265 40.774 1.00 88.12 269 LEU A C 1
ATOM 2106 O O . LEU A 1 269 ? 6.913 0.893 40.696 1.00 88.12 269 LEU A O 1
ATOM 2110 N N . ASN A 1 270 ? 8.013 -0.692 41.824 1.00 88.69 270 ASN A N 1
ATOM 2111 C CA . ASN A 1 270 ? 8.454 0.188 42.913 1.00 88.69 270 ASN A CA 1
ATOM 2112 C C . ASN A 1 270 ? 9.546 1.159 42.409 1.00 88.69 270 ASN A C 1
ATOM 2114 O O . ASN A 1 270 ? 10.735 0.965 42.671 1.00 88.69 270 ASN A O 1
ATOM 2118 N N . LEU A 1 271 ? 9.156 2.145 41.599 1.00 91.75 271 LEU A N 1
ATOM 2119 C CA . LEU A 1 271 ? 10.025 3.160 41.001 1.00 91.75 271 LEU A CA 1
ATOM 2120 C C . LEU A 1 271 ? 10.288 4.299 41.993 1.00 91.75 271 LEU A C 1
ATOM 2122 O O . LEU A 1 271 ? 9.412 4.671 42.772 1.00 91.75 271 LEU A O 1
ATOM 2126 N N . GLY A 1 272 ? 11.494 4.870 41.951 1.00 93.06 272 GLY A N 1
ATOM 2127 C CA . GLY A 1 272 ? 11.820 6.068 42.728 1.00 93.06 272 GLY A CA 1
ATOM 2128 C C . GLY A 1 272 ? 11.100 7.315 42.204 1.00 93.06 272 GLY A C 1
ATOM 2129 O O . GLY A 1 272 ? 10.653 7.353 41.060 1.00 93.06 272 GLY A O 1
ATOM 2130 N N . THR A 1 273 ? 11.037 8.370 43.019 1.00 94.50 273 THR A N 1
ATOM 2131 C CA . THR A 1 273 ? 10.321 9.618 42.689 1.00 94.50 273 THR A CA 1
ATOM 2132 C C . THR A 1 273 ? 10.817 10.278 41.399 1.00 94.50 273 THR A C 1
ATOM 2134 O O . THR A 1 273 ? 10.008 10.748 40.605 1.00 94.50 273 THR A O 1
ATOM 2137 N N . GLU A 1 274 ? 12.130 10.277 41.151 1.00 94.62 274 GLU A N 1
ATOM 2138 C CA . GLU A 1 274 ? 12.687 10.851 39.918 1.00 94.62 274 GLU A CA 1
ATOM 2139 C C . GLU A 1 274 ? 12.321 10.017 38.682 1.00 94.62 274 GLU A C 1
ATOM 2141 O O . GLU A 1 274 ? 11.938 10.569 37.657 1.00 94.62 274 GLU A O 1
ATOM 2146 N N . GLN A 1 275 ? 12.336 8.684 38.804 1.00 95.06 275 GLN A N 1
ATOM 2147 C CA . GLN A 1 275 ? 11.914 7.784 37.724 1.00 95.06 275 GLN A CA 1
ATOM 2148 C C . GLN A 1 275 ? 10.427 7.964 37.397 1.00 95.06 275 GLN A C 1
ATOM 2150 O O . GLN A 1 275 ? 10.050 7.964 36.230 1.00 95.06 275 GLN A O 1
ATOM 2155 N N . GLN A 1 276 ? 9.580 8.140 38.417 1.00 95.19 276 GLN A N 1
ATOM 2156 C CA . GLN A 1 276 ? 8.157 8.434 38.224 1.00 95.19 276 GLN A CA 1
ATOM 2157 C C . GLN A 1 276 ? 7.958 9.770 37.504 1.00 95.19 276 GLN A C 1
ATOM 2159 O O . GLN A 1 276 ? 7.196 9.833 36.543 1.00 95.19 276 GLN A O 1
ATOM 2164 N N . ARG A 1 277 ? 8.695 10.814 37.901 1.00 96.19 277 ARG A N 1
ATOM 2165 C CA . ARG A 1 277 ? 8.633 12.124 37.246 1.00 96.19 277 ARG A CA 1
ATOM 2166 C C . ARG A 1 277 ? 9.060 12.062 35.778 1.00 96.19 277 ARG A C 1
ATOM 2168 O O . ARG A 1 277 ? 8.399 12.654 34.929 1.00 96.19 277 ARG A O 1
ATOM 2175 N N . GLU A 1 278 ? 10.161 11.377 35.476 1.00 96.88 278 GLU A N 1
ATOM 2176 C CA . GLU A 1 278 ? 10.643 11.218 34.099 1.00 96.88 278 GLU A CA 1
ATOM 2177 C C . GLU A 1 278 ? 9.629 10.439 33.248 1.00 96.88 278 GLU A C 1
ATOM 2179 O O . GLU A 1 278 ? 9.330 10.829 32.119 1.00 96.88 278 GLU A O 1
ATOM 2184 N N . LEU A 1 279 ? 9.029 9.390 33.818 1.00 96.50 279 LEU A N 1
ATOM 2185 C CA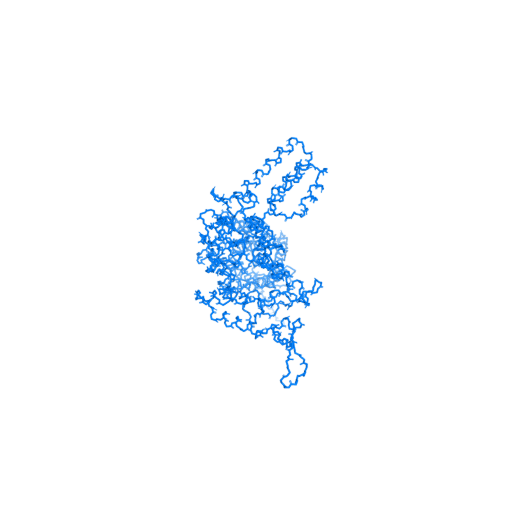 . LEU A 1 279 ? 7.982 8.614 33.166 1.00 96.50 279 LEU A CA 1
ATOM 2186 C C . LEU A 1 279 ? 6.728 9.448 32.868 1.00 96.50 279 LEU A C 1
ATOM 2188 O O . LEU A 1 279 ? 6.191 9.353 31.766 1.00 96.50 279 LEU A O 1
ATOM 2192 N N . ASP A 1 280 ? 6.277 10.282 33.806 1.00 95.56 280 ASP A N 1
ATOM 2193 C CA . ASP A 1 280 ? 5.120 11.160 33.598 1.00 95.56 280 ASP A CA 1
ATOM 2194 C C . ASP A 1 280 ? 5.355 12.143 32.439 1.00 95.56 280 ASP A C 1
ATOM 2196 O O . ASP A 1 280 ? 4.453 12.376 31.634 1.00 95.56 280 ASP A O 1
ATOM 2200 N N . ILE A 1 281 ? 6.578 12.673 32.302 1.00 96.75 281 ILE A N 1
ATOM 2201 C CA . ILE A 1 281 ? 6.962 13.544 31.177 1.00 96.75 281 ILE A CA 1
ATOM 2202 C C . ILE A 1 281 ? 6.922 12.771 29.854 1.00 96.75 281 ILE A C 1
ATOM 2204 O O . ILE A 1 281 ? 6.359 13.263 28.877 1.00 96.75 281 ILE A O 1
ATOM 2208 N N . ILE A 1 282 ? 7.489 11.560 29.822 1.00 96.44 282 ILE A N 1
ATOM 2209 C CA . ILE A 1 282 ? 7.499 10.697 28.631 1.00 96.44 282 ILE A CA 1
ATOM 2210 C C . ILE A 1 282 ? 6.067 10.371 28.181 1.00 96.44 282 ILE A C 1
ATOM 2212 O O . ILE A 1 282 ? 5.743 10.482 26.998 1.00 96.44 282 ILE A O 1
ATOM 2216 N N . LEU A 1 283 ? 5.192 9.998 29.118 1.00 95.50 283 LEU A N 1
ATOM 2217 C CA . LEU A 1 283 ? 3.797 9.673 28.819 1.00 95.50 283 LEU A CA 1
ATOM 2218 C C . LEU A 1 283 ? 3.002 10.905 28.364 1.00 95.50 283 LEU A C 1
ATOM 2220 O O . LEU A 1 283 ? 2.182 10.791 27.454 1.00 95.50 283 LEU A O 1
ATOM 2224 N N . ALA A 1 284 ? 3.260 12.080 28.947 1.00 94.62 284 ALA A N 1
ATOM 2225 C CA . ALA A 1 284 ? 2.633 13.330 28.524 1.00 94.62 284 ALA A CA 1
ATOM 2226 C C . ALA A 1 284 ? 3.056 13.747 27.103 1.00 94.62 284 ALA A C 1
ATOM 2228 O O . ALA A 1 284 ? 2.206 14.148 26.307 1.00 94.62 284 ALA A O 1
ATOM 2229 N N . ASP A 1 285 ? 4.341 13.609 26.756 1.00 94.31 285 ASP A N 1
ATOM 2230 C CA . ASP A 1 285 ? 4.842 13.858 25.396 1.00 94.31 285 ASP A CA 1
ATOM 2231 C C . ASP A 1 285 ? 4.200 12.904 24.377 1.00 94.31 285 ASP A C 1
ATOM 2233 O O . ASP A 1 285 ? 3.739 13.331 23.316 1.00 94.31 285 ASP A O 1
ATOM 2237 N N . ALA A 1 286 ? 4.086 11.617 24.721 1.00 94.25 286 ALA A N 1
ATOM 2238 C CA . ALA A 1 286 ? 3.413 10.636 23.875 1.00 94.25 286 ALA A CA 1
ATOM 2239 C C . ALA A 1 286 ? 1.924 10.971 23.670 1.00 94.25 286 ALA A C 1
ATOM 2241 O O . ALA A 1 286 ? 1.436 10.931 22.540 1.00 94.25 286 ALA A O 1
ATOM 2242 N N . ALA A 1 287 ? 1.208 11.371 24.725 1.00 93.12 287 ALA A N 1
ATOM 2243 C CA . ALA A 1 287 ? -0.186 11.801 24.618 1.00 93.12 287 ALA A CA 1
ATOM 2244 C C . ALA A 1 287 ? -0.336 13.043 23.720 1.00 93.12 287 ALA A C 1
ATOM 2246 O O . ALA A 1 287 ? -1.243 13.107 22.888 1.00 93.12 287 ALA A O 1
ATOM 2247 N N . GLN A 1 288 ? 0.582 14.009 23.827 1.00 93.19 288 GLN A N 1
ATOM 2248 C CA . GLN A 1 288 ? 0.578 15.193 22.968 1.00 93.19 288 GLN A CA 1
ATOM 2249 C C . GLN A 1 288 ? 0.843 14.841 21.498 1.00 93.19 288 GLN A C 1
ATOM 2251 O O . GLN A 1 288 ? 0.206 15.409 20.610 1.00 93.19 288 GLN A O 1
ATOM 2256 N N . LYS A 1 289 ? 1.729 13.877 21.226 1.00 92.50 289 LYS A N 1
ATOM 2257 C CA . LYS A 1 289 ? 1.967 13.361 19.868 1.00 92.50 289 LYS A CA 1
ATOM 2258 C C . LYS A 1 289 ? 0.729 12.690 19.280 1.00 92.50 289 LYS A C 1
ATOM 2260 O O . LYS A 1 289 ? 0.407 12.959 18.128 1.00 92.50 289 LYS A O 1
ATOM 2265 N N . ILE A 1 290 ? -0.004 11.892 20.062 1.00 92.44 290 ILE A N 1
ATOM 2266 C CA . ILE A 1 290 ? -1.287 11.312 19.624 1.00 92.44 290 ILE A CA 1
ATOM 2267 C C . ILE A 1 290 ? -2.279 12.425 19.254 1.00 92.44 290 ILE A C 1
ATOM 2269 O O . ILE A 1 290 ? -2.928 12.348 18.216 1.00 92.44 290 ILE A O 1
ATOM 2273 N N . LYS A 1 291 ? -2.368 13.500 20.044 1.00 93.38 291 LYS A N 1
ATOM 2274 C CA . LYS A 1 291 ? -3.244 14.642 19.728 1.00 93.38 291 LYS A CA 1
ATOM 2275 C C . LYS A 1 291 ? -2.812 15.365 18.443 1.00 93.38 291 LYS A C 1
ATOM 2277 O O . LYS A 1 291 ? -3.652 15.670 17.602 1.00 93.38 291 LYS A O 1
ATOM 2282 N N . ALA A 1 292 ? -1.510 15.592 18.266 1.00 92.88 292 ALA A N 1
ATOM 2283 C CA . ALA A 1 292 ? -0.955 16.366 17.153 1.00 92.88 292 ALA A CA 1
ATOM 2284 C C . ALA A 1 292 ? -0.798 15.588 15.830 1.00 92.88 292 ALA A C 1
ATOM 2286 O O . ALA A 1 292 ? -0.724 16.215 14.776 1.00 92.88 292 ALA A O 1
ATOM 2287 N N . ALA A 1 293 ? -0.727 14.253 15.872 1.00 92.31 293 ALA A N 1
ATOM 2288 C CA . ALA A 1 293 ? -0.411 13.410 14.713 1.00 92.31 293 ALA A CA 1
ATOM 2289 C C . ALA A 1 293 ? -1.080 12.016 14.746 1.00 92.31 293 ALA A C 1
ATOM 2291 O O . ALA A 1 293 ? -0.634 11.093 14.070 1.00 92.31 293 ALA A O 1
ATOM 2292 N N . GLY A 1 294 ? -2.125 11.818 15.553 1.00 93.12 294 GLY A N 1
ATOM 2293 C CA . GLY A 1 294 ? -2.805 10.526 15.714 1.00 93.12 294 GLY A CA 1
ATOM 2294 C C . GLY A 1 294 ? -4.008 10.305 14.797 1.00 93.12 294 GLY A C 1
ATOM 2295 O O . GLY A 1 294 ? -4.801 9.408 15.073 1.00 93.12 294 GLY A O 1
ATOM 2296 N N . SER A 1 295 ? -4.168 11.106 13.741 1.00 94.62 295 SER A N 1
ATOM 2297 C CA . SER A 1 295 ? -5.219 10.957 12.723 1.00 94.62 295 SER A CA 1
ATOM 2298 C C . SER A 1 295 ? -4.646 11.132 11.313 1.00 94.62 295 SER A C 1
ATOM 2300 O O . SER A 1 295 ? -3.501 11.556 11.154 1.00 94.62 295 SER A O 1
ATOM 2302 N N . VAL A 1 296 ? -5.416 10.792 10.279 1.00 95.25 296 VAL A N 1
ATOM 2303 C CA . VAL A 1 296 ? -4.965 10.865 8.876 1.00 95.25 296 VAL A CA 1
ATOM 2304 C C . VAL A 1 296 ? -5.687 11.950 8.095 1.00 95.25 296 VAL A C 1
ATOM 2306 O O . VAL A 1 296 ? -6.831 12.290 8.399 1.00 95.25 296 VAL A O 1
ATOM 2309 N N . GLU A 1 297 ? -5.042 12.473 7.056 1.00 94.38 297 GLU A N 1
ATOM 2310 C CA . GLU A 1 297 ? -5.753 13.276 6.064 1.00 94.38 297 GLU A CA 1
ATOM 2311 C C . GLU A 1 297 ? -6.734 12.397 5.267 1.00 94.38 297 GLU A C 1
ATOM 2313 O O . GLU A 1 297 ? -6.395 11.255 4.941 1.00 94.38 297 GLU A O 1
ATOM 2318 N N . PRO A 1 298 ? -7.939 12.885 4.909 1.00 92.44 298 PRO A N 1
ATOM 2319 C CA . PRO A 1 298 ? -8.949 12.062 4.235 1.00 92.44 298 PRO A CA 1
ATOM 2320 C C . PRO A 1 298 ? -8.453 11.416 2.934 1.00 92.44 298 PRO A C 1
ATOM 2322 O O . PRO A 1 298 ? -8.642 10.218 2.709 1.00 92.44 298 PRO A O 1
ATOM 2325 N N . HIS A 1 299 ? -7.719 12.175 2.117 1.00 91.00 299 HIS A N 1
ATOM 2326 C CA . HIS A 1 299 ? -7.131 11.690 0.867 1.00 91.00 299 HIS A CA 1
ATOM 2327 C C . HIS A 1 299 ? -6.106 10.556 1.068 1.00 91.00 299 HIS A C 1
ATOM 2329 O O . HIS A 1 299 ? -5.743 9.873 0.112 1.00 91.00 299 HIS A O 1
ATOM 2335 N N . ALA A 1 300 ? -5.618 10.324 2.294 1.00 93.69 300 ALA A N 1
ATOM 2336 C CA . ALA A 1 300 ? -4.713 9.217 2.587 1.00 93.69 300 ALA A CA 1
ATOM 2337 C C . ALA A 1 300 ? -5.415 7.853 2.485 1.00 93.69 300 ALA A C 1
ATOM 2339 O O . ALA A 1 300 ? -4.746 6.871 2.164 1.00 93.69 300 ALA A O 1
ATOM 2340 N N . LEU A 1 301 ? -6.736 7.803 2.704 1.00 94.88 301 LEU A N 1
ATOM 2341 C CA . LEU A 1 301 ? -7.557 6.585 2.681 1.00 94.88 301 LEU A CA 1
ATOM 2342 C C . LEU A 1 301 ? -8.692 6.612 1.641 1.00 94.88 301 LEU A C 1
ATOM 2344 O O . LEU A 1 301 ? -9.362 5.599 1.458 1.00 94.88 301 LEU A O 1
ATOM 2348 N N . ALA A 1 302 ? -8.921 7.735 0.966 1.00 93.19 302 ALA A N 1
ATOM 2349 C CA . ALA A 1 302 ? -9.942 7.895 -0.072 1.00 93.19 302 ALA A CA 1
ATOM 2350 C C . ALA A 1 302 ? -9.386 7.674 -1.495 1.00 93.19 302 ALA A C 1
ATOM 2352 O O . ALA A 1 302 ? -8.266 7.196 -1.672 1.00 93.19 302 ALA A O 1
ATOM 2353 N N . SER A 1 303 ? -10.147 8.085 -2.513 1.00 91.44 303 SER A N 1
ATOM 2354 C CA . SER A 1 303 ? -9.768 8.102 -3.930 1.00 91.44 303 SER A CA 1
ATOM 2355 C C . SER A 1 303 ? -9.678 6.728 -4.599 1.00 91.44 303 SER A C 1
ATOM 2357 O O . SER A 1 303 ? -8.848 6.515 -5.485 1.00 91.44 303 SER A O 1
ATOM 2359 N N . SER A 1 304 ? -10.580 5.805 -4.253 1.00 94.06 304 SER A N 1
ATOM 2360 C CA . SER A 1 304 ? -10.671 4.476 -4.891 1.00 94.06 304 SER A CA 1
ATOM 2361 C C . SER A 1 304 ? -10.821 4.533 -6.417 1.00 94.06 304 SER A C 1
ATOM 2363 O O . SER A 1 304 ? -10.375 3.627 -7.119 1.00 94.06 304 SER A O 1
ATOM 2365 N N . GLU A 1 305 ? -11.426 5.603 -6.947 1.00 92.19 305 GLU A N 1
ATOM 2366 C CA . GLU A 1 305 ? -11.539 5.833 -8.393 1.00 92.19 305 GLU A CA 1
ATOM 2367 C C . GLU A 1 305 ? -10.177 5.823 -9.088 1.00 92.19 305 GLU A C 1
ATOM 2369 O O . GLU A 1 305 ? -10.048 5.231 -10.156 1.00 92.19 305 GLU A O 1
ATOM 2374 N N . GLN A 1 306 ? -9.133 6.378 -8.465 1.00 90.25 306 GLN A N 1
ATOM 2375 C CA . GLN A 1 306 ? -7.807 6.454 -9.077 1.00 90.25 306 GLN A CA 1
ATOM 2376 C C . GLN A 1 306 ? -7.233 5.062 -9.374 1.00 90.25 306 GLN A C 1
ATOM 2378 O O . GLN A 1 306 ? -6.612 4.878 -10.421 1.00 90.25 306 GLN A O 1
ATOM 2383 N N . CYS A 1 307 ? -7.516 4.061 -8.532 1.00 92.31 307 CYS A N 1
ATOM 2384 C CA . CYS A 1 307 ? -7.120 2.670 -8.769 1.00 92.31 307 CYS A CA 1
ATOM 2385 C C . CYS A 1 307 ? -7.764 2.100 -10.045 1.00 92.31 307 CYS A C 1
ATOM 2387 O O . CYS A 1 307 ? -7.125 1.354 -10.788 1.00 92.31 307 CYS A O 1
ATOM 2389 N N . GLY A 1 308 ? -9.018 2.477 -10.305 1.00 90.81 308 GLY A N 1
ATOM 2390 C CA . GLY A 1 308 ? -9.803 2.063 -11.467 1.00 90.81 308 GLY A CA 1
ATOM 2391 C C . GLY A 1 308 ? -9.578 2.897 -12.726 1.00 90.81 308 GLY A C 1
ATOM 2392 O O . GLY A 1 308 ? -10.298 2.706 -13.701 1.00 90.81 308 GLY A O 1
ATOM 2393 N N . THR A 1 309 ? -8.619 3.826 -12.719 1.00 82.50 309 THR A N 1
ATOM 2394 C CA . THR A 1 309 ? -8.284 4.652 -13.888 1.00 82.50 309 THR A CA 1
ATOM 2395 C C . THR A 1 309 ? -7.041 4.126 -14.606 1.00 82.50 309 THR A C 1
ATOM 2397 O O . THR A 1 309 ? -6.310 3.274 -14.100 1.00 82.50 309 THR A O 1
ATOM 2400 N N . SER A 1 310 ? -6.785 4.643 -15.809 1.00 77.81 310 SER A N 1
ATOM 2401 C CA . SER A 1 310 ? -5.525 4.432 -16.531 1.00 77.81 310 SER A CA 1
ATOM 2402 C C . SER A 1 310 ? -5.205 2.972 -16.882 1.00 77.81 310 SER A C 1
ATOM 2404 O O . SER A 1 310 ? -4.033 2.615 -16.976 1.00 77.81 310 SER A O 1
ATOM 2406 N N . GLY A 1 311 ? -6.206 2.118 -17.113 1.00 78.44 311 GLY A N 1
ATOM 2407 C CA . GLY A 1 311 ? -5.973 0.747 -17.581 1.00 78.44 311 GLY A CA 1
ATOM 2408 C C . GLY A 1 311 ? -5.338 -0.196 -16.553 1.00 78.44 311 GLY A C 1
ATOM 2409 O O . GLY A 1 311 ? -4.781 -1.216 -16.956 1.00 78.44 311 GLY A O 1
ATOM 2410 N N . CYS A 1 312 ? -5.389 0.140 -15.257 1.00 88.19 312 CYS A N 1
ATOM 2411 C CA . CYS A 1 312 ? -4.925 -0.729 -14.173 1.00 88.19 312 CYS A CA 1
ATOM 2412 C C . CYS A 1 312 ? -6.091 -1.553 -13.597 1.00 88.19 312 CYS A C 1
ATOM 2414 O O . CYS A 1 312 ? -6.388 -2.614 -14.139 1.00 88.19 312 CYS A O 1
ATOM 2416 N N . HIS A 1 313 ? -6.783 -1.080 -12.548 1.00 95.25 313 HIS A N 1
ATOM 2417 C CA . HIS A 1 313 ? -7.795 -1.873 -11.827 1.00 95.25 313 HIS A CA 1
ATOM 2418 C C . HIS A 1 313 ? -9.250 -1.627 -12.245 1.00 95.25 313 HIS A C 1
ATOM 2420 O O . HIS A 1 313 ? -10.145 -1.476 -11.411 1.00 95.25 313 HIS A O 1
ATOM 2426 N N . GLU A 1 314 ? -9.507 -1.551 -13.551 1.00 94.50 314 GLU A N 1
ATOM 2427 C CA . GLU A 1 314 ? -10.820 -1.158 -14.078 1.00 94.50 314 GLU A CA 1
ATOM 2428 C C . GLU A 1 314 ? -11.939 -2.174 -13.798 1.00 94.50 314 GLU A C 1
ATOM 2430 O O . GLU A 1 314 ? -13.082 -1.776 -13.553 1.00 94.50 314 GLU A O 1
ATOM 2435 N N . GLN A 1 315 ? -11.656 -3.481 -13.867 1.00 95.38 315 GLN A N 1
ATOM 2436 C CA . GLN A 1 315 ? -12.663 -4.522 -13.630 1.00 95.38 315 GLN A CA 1
ATOM 2437 C C . GLN A 1 315 ? -12.969 -4.607 -12.135 1.00 95.38 315 GLN A C 1
ATOM 2439 O O . GLN A 1 315 ? -14.137 -4.560 -11.750 1.00 95.38 315 GLN A O 1
ATOM 2444 N N . ILE A 1 316 ? -11.928 -4.642 -11.299 1.00 97.19 316 ILE A N 1
ATOM 2445 C CA . ILE A 1 316 ? -12.042 -4.650 -9.836 1.00 97.19 316 ILE A CA 1
ATOM 2446 C C . ILE A 1 316 ? -12.820 -3.427 -9.341 1.00 97.19 316 ILE A C 1
ATOM 2448 O O . ILE A 1 316 ? -13.743 -3.574 -8.538 1.00 97.19 316 ILE A O 1
ATOM 2452 N N . TYR A 1 317 ? -12.519 -2.232 -9.857 1.00 96.88 317 TYR A N 1
ATOM 2453 C CA . TYR A 1 317 ? -13.240 -1.018 -9.479 1.00 96.88 317 TYR A CA 1
ATOM 2454 C C . TYR A 1 317 ? -14.736 -1.120 -9.808 1.00 96.88 317 TYR A C 1
ATOM 2456 O O . TYR A 1 317 ? -15.578 -0.913 -8.934 1.00 96.88 317 TYR A O 1
ATOM 2464 N N . LYS A 1 318 ? -15.091 -1.543 -11.030 1.00 96.00 318 LYS A N 1
ATOM 2465 C CA . LYS A 1 318 ? -16.493 -1.740 -11.456 1.00 96.00 318 LYS A CA 1
ATOM 2466 C C . LYS A 1 318 ? -17.228 -2.819 -10.660 1.00 96.00 318 LYS A C 1
ATOM 2468 O O . LYS A 1 318 ? -18.452 -2.777 -10.530 1.00 96.00 318 LYS A O 1
ATOM 2473 N N . GLU A 1 319 ? -16.509 -3.811 -10.153 1.00 96.88 319 GLU A N 1
ATOM 2474 C CA . GLU A 1 319 ? -17.060 -4.847 -9.282 1.00 96.88 319 GLU A CA 1
ATOM 2475 C C . GLU A 1 319 ? -17.345 -4.331 -7.869 1.00 96.88 319 GLU A C 1
ATOM 2477 O O . GLU A 1 319 ? -18.399 -4.653 -7.313 1.00 96.88 319 GLU A O 1
ATOM 2482 N N . TRP A 1 320 ? -16.447 -3.502 -7.329 1.00 97.25 320 TRP A N 1
ATOM 2483 C CA . TRP A 1 320 ? -16.592 -2.844 -6.031 1.00 97.25 320 TRP A CA 1
ATOM 2484 C C . TRP A 1 320 ? -17.684 -1.763 -6.036 1.00 97.25 320 TRP A C 1
ATOM 2486 O O . TRP A 1 320 ? -18.385 -1.612 -5.034 1.00 97.25 320 TRP A O 1
ATOM 2496 N N . LEU A 1 321 ? -17.890 -1.065 -7.163 1.00 95.69 321 LEU A N 1
ATOM 2497 C CA . LEU A 1 321 ? -18.875 0.016 -7.314 1.00 95.69 321 LEU A CA 1
ATOM 2498 C C . LEU A 1 321 ? -20.283 -0.315 -6.778 1.00 95.69 321 LEU A C 1
ATOM 2500 O O . LEU A 1 321 ? -20.817 0.493 -6.040 1.00 95.69 321 LEU A O 1
ATOM 2504 N N . PRO A 1 322 ? -20.928 -1.453 -7.076 1.00 95.75 322 PRO A N 1
ATOM 2505 C CA . PRO A 1 322 ? -22.246 -1.770 -6.509 1.00 95.75 322 PRO A CA 1
ATOM 2506 C C . PRO A 1 322 ? -22.197 -2.549 -5.182 1.00 95.75 322 PRO A C 1
ATOM 2508 O O . PRO A 1 322 ? -23.235 -3.030 -4.730 1.00 95.75 322 PRO A O 1
ATOM 2511 N N . SER A 1 323 ? -21.017 -2.764 -4.593 1.00 95.94 323 SER A N 1
ATOM 2512 C CA . SER A 1 323 ? -20.856 -3.609 -3.404 1.00 95.94 323 SER A CA 1
ATOM 2513 C C . SER A 1 323 ? -21.344 -2.926 -2.122 1.00 95.94 323 SER A C 1
ATOM 2515 O O . SER A 1 323 ? -21.273 -1.705 -1.969 1.00 95.94 323 SER A O 1
ATOM 2517 N N . ALA A 1 324 ? -21.769 -3.731 -1.146 1.00 95.56 324 ALA A N 1
ATOM 2518 C CA . ALA A 1 324 ? -22.120 -3.232 0.183 1.00 95.56 324 ALA A CA 1
ATOM 2519 C C . ALA A 1 324 ? -20.918 -2.623 0.930 1.00 95.56 324 ALA A C 1
ATOM 2521 O O . ALA A 1 324 ? -21.120 -1.761 1.775 1.00 95.56 324 ALA A O 1
ATOM 2522 N N . HIS A 1 325 ? -19.682 -3.027 0.609 1.00 96.50 325 HIS A N 1
ATOM 2523 C CA . HIS A 1 325 ? -18.468 -2.462 1.208 1.00 96.50 325 HIS A CA 1
ATOM 2524 C C . HIS A 1 325 ? -18.245 -1.007 0.793 1.00 96.50 325 HIS A C 1
ATOM 2526 O O . HIS A 1 325 ? -17.996 -0.170 1.652 1.00 96.50 325 HIS A O 1
ATOM 2532 N N . ARG A 1 326 ? -18.410 -0.675 -0.493 1.00 94.75 326 ARG A N 1
ATOM 2533 C CA . ARG A 1 326 ? -18.351 0.724 -0.950 1.00 94.75 326 ARG A CA 1
ATOM 2534 C C . ARG A 1 326 ? -19.408 1.600 -0.282 1.00 94.75 326 ARG A C 1
ATOM 2536 O O . ARG A 1 326 ? -19.188 2.770 -0.008 1.00 94.75 326 ARG A O 1
ATOM 2543 N N . TYR A 1 327 ? -20.589 1.033 -0.073 1.00 93.31 327 TYR A N 1
ATOM 2544 C CA . TYR A 1 327 ? -21.743 1.738 0.475 1.00 93.31 327 TYR A CA 1
ATOM 2545 C C . TYR A 1 327 ? -21.912 1.535 1.979 1.00 93.31 327 TYR A C 1
ATOM 2547 O O . TYR A 1 327 ? -22.958 1.886 2.524 1.00 93.31 327 TYR A O 1
ATOM 2555 N N . SER A 1 328 ? -20.900 1.002 2.666 1.00 93.44 328 SER A N 1
ATOM 2556 C CA . SER A 1 328 ? -21.002 0.661 4.084 1.00 93.44 328 SER A CA 1
ATOM 2557 C C . SER A 1 328 ? -21.271 1.893 4.951 1.00 93.44 328 SER A C 1
ATOM 2559 O O . SER A 1 328 ? -21.984 1.778 5.947 1.00 93.44 328 SER A O 1
ATOM 2561 N N . SER A 1 329 ? -20.819 3.074 4.519 1.00 91.38 329 SER A N 1
ATOM 2562 C CA . SER A 1 329 ? -21.107 4.356 5.163 1.00 91.38 329 SER A CA 1
ATOM 2563 C C . SER A 1 329 ? -22.381 5.029 4.647 1.00 91.38 329 SER A C 1
ATOM 2565 O O . SER A 1 329 ? -22.903 5.909 5.317 1.00 91.38 329 SER A O 1
ATOM 2567 N N . LEU A 1 330 ? -22.898 4.654 3.474 1.00 89.38 330 LEU A N 1
ATOM 2568 C CA . LEU A 1 330 ? -23.974 5.366 2.765 1.00 89.38 330 LEU A CA 1
ATOM 2569 C C . LEU A 1 330 ? -25.328 4.652 2.779 1.00 89.38 330 LEU A C 1
ATOM 2571 O O . LEU A 1 330 ? -26.315 5.185 2.270 1.00 89.38 330 LEU A O 1
ATOM 2575 N N . ASP A 1 331 ? -25.387 3.429 3.287 1.00 87.44 331 ASP A N 1
ATOM 2576 C CA . ASP A 1 331 ? -26.636 2.691 3.425 1.00 87.44 331 ASP A CA 1
ATOM 2577 C C . ASP A 1 331 ? -27.639 3.447 4.324 1.00 87.44 331 ASP A C 1
ATOM 2579 O O . ASP A 1 331 ? -27.315 3.881 5.430 1.00 87.44 331 ASP A O 1
ATOM 2583 N N . ASP A 1 332 ? -28.882 3.593 3.847 1.00 86.75 332 ASP A N 1
ATOM 2584 C CA . ASP A 1 332 ? -29.948 4.328 4.548 1.00 86.75 332 ASP A CA 1
ATOM 2585 C C . ASP A 1 332 ? -30.292 3.683 5.900 1.00 86.75 332 ASP A C 1
ATOM 2587 O O . ASP A 1 332 ? -30.589 4.382 6.870 1.00 86.75 332 ASP A O 1
ATOM 2591 N N . MET A 1 333 ? -30.218 2.350 6.000 1.00 87.94 333 MET A N 1
ATOM 2592 C CA . MET A 1 333 ? -30.509 1.654 7.254 1.00 87.94 333 MET A CA 1
ATOM 2593 C C . MET A 1 333 ? -29.439 1.957 8.311 1.00 87.94 333 MET A C 1
ATOM 2595 O O . MET A 1 333 ? -29.772 2.364 9.426 1.00 87.94 333 MET A O 1
ATOM 2599 N N . PHE A 1 334 ? -28.165 1.861 7.939 1.00 89.38 334 PHE A N 1
ATOM 2600 C CA . PHE A 1 334 ? -27.019 2.229 8.759 1.00 89.38 334 PHE A CA 1
ATOM 2601 C C . PHE A 1 334 ? -27.077 3.690 9.216 1.00 89.38 334 PHE A C 1
ATOM 2603 O O . PHE A 1 334 ? -26.958 3.953 10.412 1.00 89.38 334 PHE A O 1
ATOM 2610 N N . GLN A 1 335 ? -27.325 4.635 8.305 1.00 88.75 335 GLN A N 1
ATOM 2611 C CA . GLN A 1 335 ? -27.406 6.063 8.640 1.00 88.75 335 GLN A CA 1
ATOM 2612 C C . GLN A 1 335 ? -28.484 6.351 9.699 1.00 88.75 335 GLN A C 1
ATOM 2614 O O . GLN A 1 335 ? -28.271 7.129 10.638 1.00 88.75 335 GLN A O 1
ATOM 2619 N N . ARG A 1 336 ? -29.633 5.669 9.614 1.00 90.00 336 ARG A N 1
ATOM 2620 C CA . ARG A 1 336 ? -30.699 5.770 10.623 1.00 90.00 336 ARG A CA 1
ATOM 2621 C C . ARG A 1 336 ? -30.293 5.155 11.958 1.00 90.00 336 ARG A C 1
ATOM 2623 O O . ARG A 1 336 ? -30.500 5.789 12.990 1.00 90.00 336 ARG A O 1
ATOM 2630 N N . VAL A 1 337 ? -29.699 3.960 11.954 1.00 90.19 337 VAL A N 1
ATOM 2631 C CA . VAL A 1 337 ? -29.224 3.293 13.182 1.00 90.19 337 VAL A CA 1
ATOM 2632 C C . VAL A 1 337 ? -28.157 4.132 13.884 1.00 90.19 337 VAL A C 1
ATOM 2634 O O . VAL A 1 337 ? -28.226 4.319 15.096 1.00 90.19 337 VAL A O 1
ATOM 2637 N N . GLN A 1 338 ? -27.218 4.707 13.132 1.00 88.44 338 GLN A N 1
ATOM 2638 C CA . GLN A 1 338 ? -26.194 5.604 13.664 1.00 88.44 338 GLN A CA 1
ATOM 2639 C C . GLN A 1 338 ? -26.810 6.852 14.311 1.00 88.44 338 GLN A C 1
ATOM 2641 O O . GLN A 1 338 ? -26.406 7.240 15.407 1.00 88.44 338 GLN A O 1
ATOM 2646 N N . THR A 1 339 ? -27.821 7.448 13.673 1.00 89.31 339 THR A N 1
ATOM 2647 C CA . THR A 1 339 ? -28.547 8.604 14.223 1.00 89.31 339 THR A CA 1
ATOM 2648 C C . THR A 1 339 ? -29.284 8.253 15.518 1.00 89.31 339 THR A C 1
ATOM 2650 O O . THR A 1 339 ? -29.265 9.033 16.470 1.00 89.31 339 THR A O 1
ATOM 2653 N N . LEU A 1 340 ? -29.911 7.073 15.578 1.00 90.50 340 LEU A N 1
ATOM 2654 C CA . LEU A 1 340 ? -30.583 6.582 16.783 1.00 90.50 340 LEU A CA 1
ATOM 2655 C C . LEU A 1 340 ? -29.585 6.345 17.919 1.00 90.50 340 LEU A C 1
ATOM 2657 O O . LEU A 1 340 ? -29.785 6.875 19.009 1.00 90.50 340 LEU A O 1
ATOM 2661 N N . MET A 1 341 ? -28.473 5.655 17.646 1.00 88.06 341 MET A N 1
ATOM 2662 C CA . MET A 1 341 ? -27.409 5.438 18.630 1.00 88.06 341 MET A CA 1
ATOM 2663 C C . MET A 1 341 ? -26.881 6.767 19.175 1.00 88.06 341 MET A C 1
ATOM 2665 O O . MET A 1 341 ? -26.779 6.926 20.389 1.00 88.06 341 MET A O 1
ATOM 2669 N N . ALA A 1 342 ? -26.603 7.744 18.308 1.00 88.94 342 ALA A N 1
ATOM 2670 C CA . ALA A 1 342 ? -26.127 9.057 18.736 1.00 88.94 342 ALA A CA 1
ATOM 2671 C C . ALA A 1 342 ? -27.130 9.796 19.638 1.00 88.94 342 ALA A C 1
ATOM 2673 O O . ALA A 1 342 ? -26.714 10.512 20.548 1.00 88.94 342 ALA A O 1
ATOM 2674 N N . LYS A 1 343 ? -28.436 9.624 19.390 1.00 88.88 343 LYS A N 1
ATOM 2675 C CA . LYS A 1 343 ? -29.517 10.233 20.176 1.00 88.88 343 LYS A CA 1
ATOM 2676 C C . LYS A 1 343 ? -29.719 9.552 21.533 1.00 88.88 343 LYS A C 1
ATOM 2678 O O . LYS A 1 343 ? -30.026 10.237 22.503 1.00 88.88 343 LYS A O 1
ATOM 2683 N N . GLU A 1 344 ? -29.604 8.229 21.585 1.00 88.25 344 GLU A N 1
ATOM 2684 C CA . GLU A 1 344 ? -29.818 7.435 22.803 1.00 88.25 344 GLU A CA 1
ATOM 2685 C C . GLU A 1 344 ? -28.590 7.411 23.717 1.00 88.25 344 GLU A C 1
ATOM 2687 O O . GLU A 1 344 ? -28.729 7.282 24.931 1.00 88.25 344 GLU A O 1
ATOM 2692 N N . THR A 1 345 ? -27.395 7.558 23.142 1.00 87.38 345 THR A N 1
ATOM 2693 C CA . THR A 1 345 ? -26.121 7.519 23.868 1.00 87.38 345 THR A CA 1
ATOM 2694 C C . THR A 1 345 ? -25.371 8.842 23.704 1.00 87.38 345 THR A C 1
ATOM 2696 O O . THR A 1 345 ? -25.644 9.811 24.411 1.00 87.38 345 THR A O 1
ATOM 2699 N N . SER A 1 346 ? -24.424 8.908 22.770 1.00 88.50 346 SER A N 1
ATOM 2700 C CA . SER A 1 346 ? -23.754 10.131 22.341 1.00 88.50 346 SER A CA 1
ATOM 2701 C C . SER A 1 346 ? -23.126 9.946 20.951 1.00 88.50 346 SER A C 1
ATOM 2703 O O . SER A 1 346 ? -22.904 8.805 20.527 1.00 88.50 346 SER A O 1
ATOM 2705 N N . PRO A 1 347 ? -22.782 11.032 20.233 1.00 89.00 347 PRO A N 1
ATOM 2706 C CA . PRO A 1 347 ? -22.092 10.952 18.944 1.00 89.00 347 PRO A CA 1
ATOM 2707 C C . PRO A 1 347 ? -20.815 10.101 18.964 1.00 89.00 347 PRO A C 1
ATOM 2709 O O . PRO A 1 347 ? -20.539 9.387 18.004 1.00 89.00 347 PRO A O 1
ATOM 2712 N N . GLU A 1 348 ? -20.050 10.114 20.056 1.00 90.75 348 GLU A N 1
ATOM 2713 C CA . GLU A 1 348 ? -18.778 9.390 20.165 1.00 90.75 348 GLU A CA 1
ATOM 2714 C C . GLU A 1 348 ? -18.967 7.866 20.154 1.00 90.75 348 GLU A C 1
ATOM 2716 O O . GLU A 1 348 ? -18.107 7.154 19.639 1.00 90.75 348 GLU A O 1
ATOM 2721 N N . HIS A 1 349 ? -20.103 7.348 20.638 1.00 91.25 349 HIS A N 1
ATOM 2722 C CA . HIS A 1 349 ? -20.396 5.908 20.583 1.00 91.25 349 HIS A CA 1
ATOM 2723 C C . HIS A 1 349 ? -20.547 5.411 19.141 1.00 91.25 349 HIS A C 1
ATOM 2725 O O . HIS A 1 349 ? -20.297 4.241 18.861 1.00 91.25 349 HIS A O 1
ATOM 2731 N N . THR A 1 350 ? -20.862 6.296 18.187 1.00 91.44 350 THR A N 1
ATOM 2732 C CA . THR A 1 350 ? -20.965 5.920 16.769 1.00 91.44 350 THR A CA 1
ATOM 2733 C C . THR A 1 350 ? -19.630 5.474 16.162 1.00 91.44 350 THR A C 1
ATOM 2735 O O . THR A 1 350 ? -19.638 4.773 15.145 1.00 91.44 350 THR A O 1
ATOM 2738 N N . ARG A 1 351 ? -18.489 5.783 16.809 1.00 93.50 351 ARG A N 1
ATOM 2739 C CA . ARG A 1 351 ? -17.161 5.266 16.434 1.00 93.50 351 ARG A CA 1
ATOM 2740 C C . ARG A 1 351 ? -17.117 3.738 16.455 1.00 93.50 351 ARG A C 1
ATOM 2742 O O . ARG A 1 351 ? -16.465 3.163 15.589 1.00 93.50 351 ARG A O 1
ATOM 2749 N N . TYR A 1 352 ? -17.894 3.096 17.339 1.00 93.00 352 TYR A N 1
ATOM 2750 C CA . TYR A 1 352 ? -18.133 1.645 17.349 1.00 93.00 352 TYR A CA 1
ATOM 2751 C C . TYR A 1 352 ? -18.473 1.107 15.956 1.00 93.00 352 TYR A C 1
ATOM 2753 O O . TYR A 1 352 ? -17.891 0.140 15.476 1.00 93.00 352 TYR A O 1
ATOM 2761 N N . CYS A 1 353 ? -19.421 1.772 15.293 1.00 92.31 353 CYS A N 1
ATOM 2762 C CA . CYS A 1 353 ? -19.912 1.358 13.989 1.00 92.31 353 CYS A CA 1
ATOM 2763 C C . CYS A 1 353 ? -18.942 1.781 12.880 1.00 92.31 353 CYS A C 1
ATOM 2765 O O . CYS A 1 353 ? -18.746 1.054 11.906 1.00 92.31 353 CYS A O 1
ATOM 2767 N N . ALA A 1 354 ? -18.329 2.960 13.034 1.00 93.50 354 ALA A N 1
ATOM 2768 C CA . ALA A 1 354 ? -17.427 3.542 12.048 1.00 93.50 354 ALA A CA 1
ATOM 2769 C C . ALA A 1 354 ? -16.171 2.689 11.810 1.00 93.50 354 ALA A C 1
ATOM 2771 O O . ALA A 1 354 ? -15.646 2.710 10.702 1.00 93.50 354 ALA A O 1
ATOM 2772 N N . GLY A 1 355 ? -15.755 1.872 12.787 1.00 94.19 355 GLY A N 1
ATOM 2773 C CA . GLY A 1 355 ? -14.683 0.887 12.608 1.00 94.19 355 GLY A CA 1
ATOM 2774 C C . GLY A 1 355 ? -14.915 -0.054 11.426 1.00 94.19 355 GLY A C 1
ATOM 2775 O O . GLY A 1 355 ? -13.973 -0.378 10.716 1.00 94.19 355 GLY A O 1
ATOM 2776 N N . CYS A 1 356 ? -16.160 -0.443 11.157 1.00 94.44 356 CYS A N 1
ATOM 2777 C CA . CYS A 1 356 ? -16.485 -1.332 10.038 1.00 94.44 356 CYS A CA 1
ATOM 2778 C C . CYS A 1 356 ? -17.135 -0.587 8.862 1.00 94.44 356 CYS A C 1
ATOM 2780 O O . CYS A 1 356 ? -16.893 -0.929 7.707 1.00 94.44 356 CYS A O 1
ATOM 2782 N N . HIS A 1 357 ? -17.969 0.416 9.150 1.00 94.44 357 HIS A N 1
ATOM 2783 C CA . HIS A 1 357 ? -18.836 1.058 8.158 1.00 94.44 357 HIS A CA 1
ATOM 2784 C C . HIS A 1 357 ? -18.308 2.382 7.603 1.00 94.44 357 HIS A C 1
ATOM 2786 O O . HIS A 1 357 ? -18.613 2.727 6.472 1.00 94.44 357 HIS A O 1
ATOM 2792 N N . ASP A 1 358 ? -17.551 3.154 8.381 1.00 93.62 358 ASP A N 1
ATOM 2793 C CA . ASP A 1 358 ? -17.114 4.498 7.978 1.00 93.62 358 ASP A CA 1
ATOM 2794 C C . ASP A 1 358 ? -15.667 4.776 8.430 1.00 93.62 358 ASP A C 1
ATOM 2796 O O . ASP A 1 358 ? -15.409 5.686 9.229 1.00 93.62 358 ASP A O 1
ATOM 2800 N N . PRO A 1 359 ? -14.714 3.942 7.969 1.00 95.38 359 PRO A N 1
ATOM 2801 C CA . PRO A 1 359 ? -13.335 3.954 8.444 1.00 95.38 359 PRO A CA 1
ATOM 2802 C C . PRO A 1 359 ? -12.599 5.247 8.089 1.00 95.38 359 PRO A C 1
ATOM 2804 O O . PRO A 1 359 ? -11.783 5.713 8.879 1.00 95.38 359 PRO A O 1
ATOM 2807 N N . ILE A 1 360 ? -12.909 5.869 6.945 1.00 95.25 360 ILE A N 1
ATOM 2808 C CA . ILE A 1 360 ? -12.308 7.152 6.555 1.00 95.25 360 ILE A CA 1
ATOM 2809 C C . ILE A 1 360 ? -12.671 8.220 7.591 1.00 95.25 360 ILE A C 1
ATOM 2811 O O . ILE A 1 360 ? -11.777 8.821 8.179 1.00 95.25 360 ILE A O 1
ATOM 2815 N N . SER A 1 361 ? -13.960 8.387 7.904 1.00 93.44 361 SER A N 1
ATOM 2816 C CA . SER A 1 361 ? -14.392 9.370 8.906 1.00 93.44 361 SER A CA 1
ATOM 2817 C C . SER A 1 361 ? -13.880 9.051 10.315 1.00 93.44 361 SER A C 1
ATOM 2819 O O . SER A 1 361 ? -13.678 9.966 11.117 1.00 93.44 361 SER A O 1
ATOM 2821 N N . LEU A 1 362 ? -13.686 7.767 10.643 1.00 95.25 362 LEU A N 1
ATOM 2822 C CA . LEU A 1 362 ? -13.082 7.355 11.910 1.00 95.25 362 LEU A CA 1
ATOM 2823 C C . LEU A 1 362 ? -11.624 7.820 11.996 1.00 95.25 362 LEU A C 1
ATOM 2825 O O . LEU A 1 362 ? -11.270 8.544 12.925 1.00 95.25 362 LEU A O 1
ATOM 2829 N N . PHE A 1 363 ? -10.793 7.440 11.022 1.00 95.94 363 PHE A N 1
ATOM 2830 C CA . PHE A 1 363 ? -9.351 7.688 11.059 1.00 95.94 363 PHE A CA 1
ATOM 2831 C C . PHE A 1 363 ? -8.966 9.151 10.844 1.00 95.94 363 PHE A C 1
ATOM 2833 O O . PHE A 1 363 ? -7.897 9.564 11.294 1.00 95.94 363 PHE A O 1
ATOM 2840 N N . THR A 1 364 ? -9.827 9.959 10.223 1.00 93.81 364 THR A N 1
ATOM 2841 C CA . THR A 1 364 ? -9.625 11.413 10.114 1.00 93.81 364 THR A CA 1
ATOM 2842 C C . THR A 1 364 ? -10.034 12.168 11.383 1.00 93.81 364 THR A C 1
ATOM 2844 O O . THR A 1 364 ? -9.944 13.393 11.418 1.00 93.81 364 THR A O 1
ATOM 2847 N N . GLY A 1 365 ? -10.557 11.473 12.402 1.00 92.50 365 GLY A N 1
ATOM 2848 C CA . GLY A 1 365 ? -11.103 12.087 13.615 1.00 92.50 365 GLY A CA 1
ATOM 2849 C C . GLY A 1 365 ? -12.434 12.819 13.400 1.00 92.50 365 GLY A C 1
ATOM 2850 O O . GLY A 1 365 ? -12.880 13.554 14.277 1.00 92.50 365 GLY A O 1
ATOM 2851 N N . ALA A 1 366 ? -13.091 12.631 12.252 1.00 89.62 366 ALA A N 1
ATOM 2852 C CA . ALA A 1 366 ? -14.320 13.348 11.915 1.00 89.62 366 ALA A CA 1
ATOM 2853 C C . ALA A 1 366 ? -15.569 12.785 12.602 1.00 89.62 366 ALA A C 1
ATOM 2855 O O . ALA A 1 366 ? -16.534 13.521 12.805 1.00 89.62 366 ALA A O 1
ATOM 2856 N N . LYS A 1 367 ? -15.548 11.507 13.008 1.00 86.88 367 LYS A N 1
ATOM 2857 C CA . LYS A 1 367 ? -16.566 10.924 13.897 1.00 86.88 367 LYS A CA 1
ATOM 2858 C C . LYS A 1 367 ? -16.414 11.484 15.313 1.00 86.88 367 LYS A C 1
ATOM 2860 O O . LYS A 1 367 ? -15.779 10.873 16.175 1.00 86.88 367 LYS A O 1
ATOM 2865 N N . ASN A 1 368 ? -16.982 12.664 15.543 1.00 83.31 368 ASN A N 1
ATOM 2866 C CA . ASN A 1 368 ? -16.842 13.433 16.778 1.00 83.31 368 ASN A CA 1
ATOM 2867 C C . ASN A 1 368 ? -18.160 14.117 17.206 1.00 83.31 368 ASN A C 1
ATOM 2869 O O . ASN A 1 368 ? -19.150 14.113 16.470 1.00 83.31 368 ASN A O 1
ATOM 2873 N N . SER A 1 369 ? -18.185 14.715 18.405 1.00 67.88 369 SER A N 1
ATOM 2874 C CA . SER A 1 369 ? -19.287 15.558 18.886 1.00 67.88 369 SER A CA 1
ATOM 2875 C C . SER A 1 369 ? -19.703 16.601 17.845 1.00 67.88 369 SER A C 1
ATOM 2877 O O . SER A 1 369 ? -18.875 17.355 17.349 1.00 67.88 369 SER A O 1
ATOM 2879 N N . GLY A 1 370 ? -20.999 16.648 17.521 1.00 65.19 370 GLY A N 1
ATOM 2880 C CA . GLY A 1 370 ? -21.564 17.580 16.534 1.00 65.19 370 GLY A CA 1
ATOM 2881 C C . GLY A 1 370 ? -21.523 17.094 15.083 1.00 65.19 370 GLY A C 1
ATOM 2882 O O . GLY A 1 370 ? -22.121 17.737 14.223 1.00 65.19 370 GLY A O 1
ATOM 2883 N N . ASN A 1 371 ? -20.890 15.949 14.807 1.00 66.00 371 ASN A N 1
ATOM 2884 C CA . ASN A 1 371 ? -20.723 15.448 13.453 1.00 66.00 371 ASN A CA 1
ATOM 2885 C C . ASN A 1 371 ? -20.859 13.922 13.377 1.00 66.00 371 ASN A C 1
ATOM 2887 O O . ASN A 1 371 ? -19.906 13.160 13.540 1.00 66.00 371 ASN A O 1
ATOM 2891 N N . ILE A 1 372 ? -22.093 13.482 13.141 1.00 61.00 372 ILE A N 1
ATOM 2892 C CA . ILE A 1 372 ? -22.428 12.062 12.991 1.00 61.00 372 ILE A CA 1
ATOM 2893 C C . ILE A 1 372 ? -22.513 11.634 11.521 1.00 61.00 372 ILE A C 1
ATOM 2895 O O . ILE A 1 372 ? -22.504 10.442 11.243 1.00 61.00 372 ILE A O 1
ATOM 2899 N N . THR A 1 373 ? -22.551 12.575 10.575 1.00 57.72 373 THR A N 1
ATOM 2900 C CA . THR A 1 373 ? -22.770 12.317 9.141 1.00 57.72 373 THR A CA 1
ATOM 2901 C C . THR A 1 373 ? -21.474 12.353 8.320 1.00 57.72 373 THR A C 1
ATOM 2903 O O . THR A 1 373 ? -20.389 12.585 8.844 1.00 57.72 373 THR A O 1
ATOM 2906 N N . LEU A 1 374 ? -21.584 12.102 7.015 1.00 61.72 374 LEU A N 1
ATOM 2907 C CA . LEU A 1 374 ? -20.485 12.087 6.041 1.00 61.72 374 LEU A CA 1
ATOM 2908 C C . LEU A 1 374 ? -19.951 13.507 5.804 1.00 61.72 374 LEU A C 1
ATOM 2910 O O . LEU A 1 374 ? -20.453 14.236 4.952 1.00 61.72 374 LEU A O 1
ATOM 2914 N N . SER A 1 375 ? -18.966 13.928 6.584 1.00 69.69 375 SER A N 1
ATOM 2915 C CA . SER A 1 375 ? -18.478 15.313 6.565 1.00 69.69 375 SER A CA 1
ATOM 2916 C C . SER A 1 375 ? -17.104 15.493 5.935 1.00 69.69 375 SER A C 1
ATOM 2918 O O . SER A 1 375 ? -16.620 16.620 5.857 1.00 69.69 375 SER A O 1
ATOM 2920 N N . VAL A 1 376 ? -16.424 14.395 5.604 1.00 83.00 376 VAL A N 1
ATOM 2921 C CA . VAL A 1 376 ? -15.059 14.421 5.076 1.00 83.00 376 VAL A CA 1
ATOM 2922 C C . VAL A 1 376 ? -15.018 13.899 3.656 1.00 83.00 376 VAL A C 1
ATOM 2924 O O . VAL A 1 376 ? -15.834 13.070 3.248 1.00 83.00 376 VAL A O 1
ATOM 2927 N N . GLU A 1 377 ? -14.047 14.406 2.904 1.00 87.88 377 GLU A N 1
ATOM 2928 C CA . GLU A 1 377 ? -13.701 13.882 1.590 1.00 87.88 377 GLU A CA 1
ATOM 2929 C C . GLU A 1 377 ? -13.548 12.355 1.651 1.00 87.88 377 GLU A C 1
ATOM 2931 O O . GLU A 1 377 ? -12.959 11.808 2.582 1.00 87.88 377 GLU A O 1
ATOM 2936 N N . GLY A 1 378 ? -14.132 11.656 0.678 1.00 88.94 378 GLY A N 1
ATOM 2937 C CA . GLY A 1 378 ? -14.059 10.200 0.594 1.00 88.94 378 GLY A CA 1
ATOM 2938 C C . GLY A 1 378 ? -14.932 9.432 1.585 1.00 88.94 378 GLY A C 1
ATOM 2939 O O . GLY A 1 378 ? -15.037 8.219 1.446 1.00 88.94 378 GLY A O 1
ATOM 2940 N N . ALA A 1 379 ? -15.621 10.074 2.539 1.00 86.88 379 ALA A N 1
ATOM 2941 C CA . ALA A 1 379 ? -16.522 9.368 3.465 1.00 86.88 379 ALA A CA 1
ATOM 2942 C C . ALA A 1 379 ? -17.604 8.552 2.731 1.00 86.88 379 ALA A C 1
ATOM 2944 O O . ALA A 1 379 ? -18.090 7.541 3.229 1.00 86.88 379 ALA A O 1
ATOM 2945 N N . ASN A 1 380 ? -17.959 8.967 1.515 1.00 90.06 380 ASN A N 1
ATOM 2946 C CA . ASN A 1 380 ? -18.895 8.297 0.617 1.00 90.06 380 ASN A CA 1
ATOM 2947 C C . ASN A 1 380 ? -18.345 7.015 -0.045 1.00 90.06 380 ASN A C 1
ATOM 2949 O O . ASN A 1 380 ? -19.075 6.365 -0.791 1.00 90.06 380 ASN A O 1
ATOM 2953 N N . GLU A 1 381 ? -17.084 6.655 0.198 1.00 93.94 381 GLU A N 1
ATOM 2954 C CA . GLU A 1 381 ? -16.461 5.423 -0.298 1.00 93.94 381 GLU A CA 1
ATOM 2955 C C . GLU A 1 381 ? -16.588 4.244 0.679 1.00 93.94 381 GLU A C 1
ATOM 2957 O O . GLU A 1 381 ? -16.206 3.130 0.322 1.00 93.94 381 GLU A O 1
ATOM 2962 N N . GLY A 1 382 ? -17.102 4.465 1.897 1.00 93.62 382 GLY A N 1
ATOM 2963 C CA . GLY A 1 382 ? -17.243 3.418 2.911 1.00 93.62 382 GLY A CA 1
ATOM 2964 C C . GLY A 1 382 ? -15.920 2.690 3.157 1.00 93.62 382 GLY A C 1
ATOM 2965 O O . GLY A 1 382 ? -14.901 3.302 3.489 1.00 93.62 382 GLY A O 1
ATOM 2966 N N . SER A 1 383 ? -15.918 1.373 2.960 1.00 95.62 383 SER A N 1
ATOM 2967 C CA . SER A 1 383 ? -14.699 0.566 2.898 1.00 95.62 383 SER A CA 1
ATOM 2968 C C . SER A 1 383 ? -14.048 0.719 1.515 1.00 95.62 383 SER A C 1
ATOM 2970 O O . SER A 1 383 ? -14.278 -0.083 0.601 1.00 95.62 383 SER A O 1
ATOM 2972 N N . SER A 1 384 ? -13.253 1.782 1.373 1.00 96.31 384 SER A N 1
ATOM 2973 C CA . SER A 1 384 ? -12.495 2.118 0.163 1.00 96.31 384 SER A CA 1
ATOM 2974 C C . SER A 1 384 ? -11.434 1.065 -0.180 1.00 96.31 384 SER A C 1
ATOM 2976 O O . SER A 1 384 ? -11.020 0.268 0.671 1.00 96.31 384 SER A O 1
ATOM 2978 N N . CYS A 1 385 ? -10.927 1.099 -1.419 1.00 96.62 385 CYS A N 1
ATOM 2979 C CA . CYS A 1 385 ? -9.799 0.259 -1.833 1.00 96.62 385 CYS A CA 1
ATOM 2980 C C . CYS A 1 385 ? -8.619 0.423 -0.867 1.00 96.62 385 CYS A C 1
ATOM 2982 O O . CYS A 1 385 ? -8.025 -0.552 -0.411 1.00 96.62 385 CYS A O 1
ATOM 2984 N N . ILE A 1 386 ? -8.305 1.667 -0.514 1.00 95.88 386 ILE A N 1
ATOM 2985 C CA . ILE A 1 386 ? -7.118 1.992 0.271 1.00 95.88 386 ILE A CA 1
ATOM 2986 C C . ILE A 1 386 ? -7.310 1.626 1.731 1.00 95.88 386 ILE A C 1
ATOM 2988 O O . ILE A 1 386 ? -6.359 1.157 2.338 1.00 95.88 386 ILE A O 1
ATOM 2992 N N . VAL A 1 387 ? -8.517 1.733 2.292 1.00 96.44 387 VAL A N 1
ATOM 2993 C CA . VAL A 1 387 ? -8.784 1.223 3.642 1.00 96.44 387 VAL A CA 1
ATOM 2994 C C . VAL A 1 387 ? -8.457 -0.267 3.714 1.00 96.44 387 VAL A C 1
ATOM 2996 O O . VAL A 1 387 ? -7.629 -0.659 4.529 1.00 96.44 387 VAL A O 1
ATOM 2999 N N . CYS A 1 388 ? -9.025 -1.099 2.835 1.00 96.81 388 CYS A N 1
ATOM 3000 C CA . CYS A 1 388 ? -8.754 -2.540 2.864 1.00 96.81 388 CYS A CA 1
ATOM 3001 C C . CYS A 1 388 ? -7.274 -2.855 2.596 1.00 96.81 388 CYS A C 1
ATOM 3003 O O . CYS A 1 388 ? -6.667 -3.646 3.320 1.00 96.81 388 CYS A O 1
ATOM 3005 N N . HIS A 1 389 ? -6.677 -2.204 1.596 1.00 97.00 389 HIS A N 1
ATOM 3006 C CA . HIS A 1 389 ? -5.298 -2.454 1.171 1.00 97.00 389 HIS A CA 1
ATOM 3007 C C . HIS A 1 389 ? -4.230 -1.675 1.967 1.00 97.00 389 HIS A C 1
ATOM 3009 O O . HIS A 1 389 ? -3.052 -1.723 1.622 1.00 97.00 389 HIS A O 1
ATOM 3015 N N . SER A 1 390 ? -4.609 -0.991 3.050 1.00 96.31 390 SER A N 1
ATOM 3016 C CA . SER A 1 390 ? -3.687 -0.377 4.023 1.00 96.31 390 SER A CA 1
ATOM 3017 C C . SER A 1 390 ? -3.698 -1.084 5.376 1.00 96.31 390 SER A C 1
ATOM 3019 O O . SER A 1 390 ? -2.876 -0.775 6.239 1.00 96.31 390 SER A O 1
ATOM 3021 N N . ILE A 1 391 ? -4.579 -2.069 5.573 1.00 97.50 391 ILE A N 1
ATOM 3022 C CA . ILE A 1 391 ? -4.575 -2.897 6.778 1.00 97.50 391 ILE A CA 1
ATOM 3023 C C . ILE A 1 391 ? -3.293 -3.734 6.801 1.00 97.50 391 ILE A C 1
ATOM 3025 O O . ILE A 1 391 ? -3.004 -4.489 5.868 1.00 97.50 391 ILE A O 1
ATOM 3029 N N . VAL A 1 392 ? -2.521 -3.596 7.877 1.00 96.56 392 VAL A N 1
ATOM 3030 C CA . VAL A 1 392 ? -1.243 -4.300 8.083 1.00 96.56 392 VAL A CA 1
ATOM 3031 C C . VAL A 1 392 ? -1.328 -5.395 9.137 1.00 96.56 392 VAL A C 1
ATOM 3033 O O . VAL A 1 392 ? -0.477 -6.282 9.157 1.00 96.56 392 VAL A O 1
ATOM 3036 N N . GLN A 1 393 ? -2.352 -5.348 9.987 1.00 96.31 393 GLN A N 1
ATOM 3037 C CA . GLN A 1 393 ? -2.583 -6.300 11.066 1.00 96.31 393 GLN A CA 1
ATOM 3038 C C . GLN A 1 393 ? -4.080 -6.388 11.367 1.00 96.31 393 GLN A C 1
ATOM 3040 O O . GLN A 1 393 ? -4.786 -5.386 11.281 1.00 96.31 393 GLN A O 1
ATOM 3045 N N . THR A 1 394 ? -4.546 -7.572 11.755 1.00 95.81 394 THR A N 1
ATOM 3046 C CA . THR A 1 394 ? -5.904 -7.814 12.258 1.00 95.81 394 THR A CA 1
ATOM 3047 C C . THR A 1 394 ? -5.863 -8.700 13.494 1.00 95.81 394 THR A C 1
ATOM 3049 O O . THR A 1 394 ? -4.935 -9.496 13.652 1.00 95.81 394 THR A O 1
ATOM 3052 N N . ASP A 1 395 ? -6.902 -8.618 14.315 1.00 91.12 395 ASP A N 1
ATOM 3053 C CA . ASP A 1 395 ? -7.202 -9.571 15.379 1.00 91.12 395 ASP A CA 1
ATOM 3054 C C . ASP A 1 395 ? -8.608 -10.171 15.178 1.00 91.12 395 ASP A C 1
ATOM 3056 O O . ASP A 1 395 ? -9.452 -9.646 14.451 1.00 91.12 395 ASP A O 1
ATOM 3060 N N . ILE A 1 396 ? -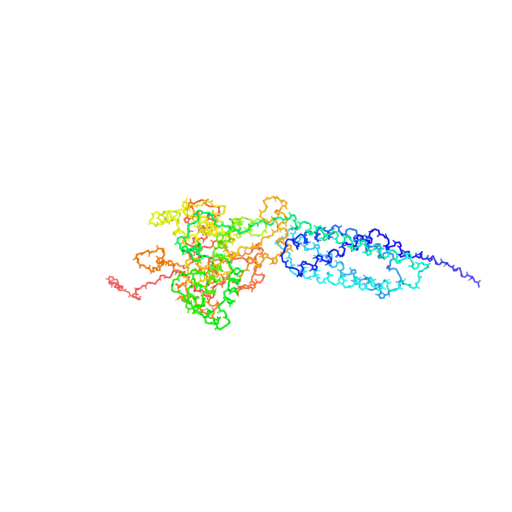8.864 -11.296 15.836 1.00 88.06 396 ILE A N 1
ATOM 3061 C CA . ILE A 1 396 ? -10.138 -12.015 15.833 1.00 88.06 396 ILE A CA 1
ATOM 3062 C C . ILE A 1 396 ? -11.011 -11.675 17.043 1.00 88.06 396 ILE A C 1
ATOM 3064 O O . ILE A 1 396 ? -11.976 -12.394 17.314 1.00 88.06 396 ILE A O 1
ATOM 3068 N N . GLN A 1 397 ? -10.690 -10.629 17.804 1.00 87.25 397 GLN A N 1
ATOM 3069 C CA . GLN A 1 397 ? -11.577 -10.112 18.849 1.00 87.25 397 GLN A CA 1
ATOM 3070 C C . GLN A 1 397 ? -12.898 -9.602 18.252 1.00 87.25 397 GLN A C 1
ATOM 3072 O O . GLN A 1 397 ? -13.964 -9.896 18.798 1.00 87.25 397 GLN A O 1
ATOM 3077 N N . GLY A 1 398 ? -12.842 -8.951 17.086 1.00 88.06 398 GLY A N 1
ATOM 3078 C CA . GLY A 1 398 ? -13.984 -8.312 16.427 1.00 88.06 398 GLY A CA 1
ATOM 3079 C C . GLY A 1 398 ? -14.051 -6.806 16.695 1.00 88.06 398 GLY A C 1
ATOM 3080 O O . GLY A 1 398 ? -13.099 -6.234 17.205 1.00 88.06 398 GLY A O 1
ATOM 3081 N N . ASN A 1 399 ? -15.168 -6.153 16.364 1.00 92.88 399 ASN A N 1
ATOM 3082 C CA . ASN A 1 399 ? -15.377 -4.700 16.534 1.00 92.88 399 ASN A CA 1
ATOM 3083 C C . ASN A 1 399 ? -14.368 -3.818 15.772 1.00 92.88 399 ASN A C 1
ATOM 3085 O O . ASN A 1 399 ? -13.963 -2.758 16.255 1.00 92.88 399 ASN A O 1
ATOM 3089 N N . GLY A 1 400 ? -13.963 -4.252 14.578 1.00 94.38 400 GLY A N 1
ATOM 3090 C CA . GLY A 1 400 ? -13.018 -3.517 13.746 1.00 94.38 400 GLY A CA 1
ATOM 3091 C C . GLY A 1 400 ? -11.587 -3.583 14.271 1.00 94.38 400 GLY A C 1
ATOM 3092 O O . GLY A 1 400 ? -10.842 -2.631 14.077 1.00 94.38 400 GLY A O 1
ATOM 3093 N N . ASP A 1 401 ? -11.197 -4.668 14.949 1.00 94.69 401 ASP A N 1
ATOM 3094 C CA . ASP A 1 401 ? -9.843 -4.827 15.492 1.00 94.69 401 ASP A CA 1
ATOM 3095 C C . ASP A 1 401 ? -8.806 -5.069 14.382 1.00 94.69 401 ASP A C 1
ATOM 3097 O O . ASP A 1 401 ? -8.413 -6.196 14.066 1.00 94.69 401 ASP A O 1
ATOM 3101 N N . TYR A 1 402 ? -8.401 -3.978 13.738 1.00 96.75 402 TYR A N 1
ATOM 3102 C CA . TYR A 1 402 ? -7.395 -3.947 12.691 1.00 96.75 402 TYR A CA 1
ATOM 3103 C C . TYR A 1 402 ? -6.547 -2.676 12.774 1.00 96.75 402 TYR A C 1
ATOM 3105 O O . TYR A 1 402 ? -6.981 -1.638 13.275 1.00 96.75 402 TYR A O 1
ATOM 3113 N N . THR A 1 403 ? -5.332 -2.755 12.237 1.00 96.94 403 THR A N 1
ATOM 3114 C CA . THR A 1 403 ? -4.390 -1.635 12.170 1.00 96.94 403 THR A CA 1
ATOM 3115 C C . THR A 1 403 ? -4.196 -1.202 10.724 1.00 96.94 403 THR A C 1
ATOM 3117 O O . THR A 1 403 ? -3.810 -2.018 9.885 1.00 96.94 403 THR A O 1
ATOM 3120 N N . VAL A 1 404 ? -4.412 0.082 10.444 1.00 96.62 404 VAL A N 1
ATOM 3121 C CA . VAL A 1 404 ? -4.197 0.715 9.137 1.00 96.62 404 VAL A CA 1
ATOM 3122 C C . VAL A 1 404 ? -2.875 1.476 9.117 1.00 96.62 404 VAL A C 1
ATOM 3124 O O . VAL A 1 404 ? -2.614 2.307 9.983 1.00 96.62 404 VAL A O 1
ATOM 3127 N N . ARG A 1 405 ? -2.062 1.238 8.086 1.00 95.31 405 ARG A N 1
ATOM 3128 C CA . ARG A 1 405 ? -0.880 2.037 7.747 1.00 95.31 405 ARG A CA 1
ATOM 3129 C C . ARG A 1 405 ? -1.106 2.670 6.373 1.00 95.31 405 ARG A C 1
ATOM 3131 O O . ARG A 1 405 ? -0.950 1.964 5.373 1.00 95.31 405 ARG A O 1
ATOM 3138 N N . PRO A 1 406 ? -1.468 3.964 6.293 1.00 92.88 406 PRO A N 1
ATOM 3139 C CA . PRO A 1 406 ? -1.596 4.641 5.010 1.00 92.88 406 PRO A CA 1
ATOM 3140 C C . PRO A 1 406 ? -0.298 4.494 4.198 1.00 92.88 406 PRO A C 1
ATOM 3142 O O . PRO A 1 406 ? 0.787 4.717 4.741 1.00 92.88 406 PRO A O 1
ATOM 3145 N N . PRO A 1 407 ? -0.373 4.082 2.924 1.00 90.50 407 PRO A N 1
ATOM 3146 C CA . PRO A 1 407 ? 0.815 3.865 2.113 1.00 90.50 407 PRO A CA 1
ATOM 3147 C C . PRO A 1 407 ? 1.471 5.198 1.739 1.00 90.50 407 PRO A C 1
ATOM 3149 O O . PRO A 1 407 ? 0.788 6.199 1.504 1.00 90.50 407 PRO A O 1
ATOM 3152 N N . GLN A 1 408 ? 2.801 5.197 1.623 1.00 90.94 408 GLN A N 1
ATOM 3153 C CA . GLN A 1 408 ? 3.515 6.314 1.007 1.00 90.94 408 GLN A CA 1
ATOM 3154 C C . GLN A 1 408 ? 3.128 6.409 -0.474 1.00 90.94 408 GLN A C 1
ATOM 3156 O O . GLN A 1 408 ? 3.116 5.395 -1.177 1.00 90.94 408 GLN A O 1
ATOM 3161 N N . ARG A 1 409 ? 2.829 7.621 -0.942 1.00 91.81 409 ARG A N 1
ATOM 3162 C CA . ARG A 1 409 ? 2.350 7.882 -2.303 1.00 91.81 409 ARG A CA 1
ATOM 3163 C C . ARG A 1 409 ? 3.498 8.083 -3.287 1.00 91.81 409 ARG A C 1
ATOM 3165 O O . ARG A 1 409 ? 4.596 8.499 -2.914 1.00 91.81 409 ARG A O 1
ATOM 3172 N N . TYR A 1 410 ? 3.237 7.804 -4.558 1.00 95.25 410 TYR A N 1
ATOM 3173 C CA . TYR A 1 410 ? 4.121 8.222 -5.637 1.00 95.25 410 TYR A CA 1
ATOM 3174 C C . TYR A 1 410 ? 4.080 9.747 -5.786 1.00 95.25 410 TYR A C 1
ATOM 3176 O O . TYR A 1 410 ? 3.069 10.396 -5.493 1.00 95.25 410 TYR A O 1
ATOM 3184 N N . VAL A 1 411 ? 5.183 10.340 -6.251 1.00 96.25 411 VAL A N 1
ATOM 3185 C CA . VAL A 1 411 ? 5.226 11.779 -6.514 1.00 96.25 411 VAL A CA 1
ATOM 3186 C C . VAL A 1 411 ? 4.115 12.125 -7.498 1.00 96.25 411 VAL A C 1
ATOM 3188 O O . VAL A 1 411 ? 3.932 11.454 -8.513 1.00 96.25 411 VAL A O 1
ATOM 3191 N N . TYR A 1 412 ? 3.362 13.169 -7.166 1.00 94.50 412 TYR A N 1
ATOM 3192 C CA . TYR A 1 412 ? 2.208 13.640 -7.935 1.00 94.50 412 TYR A CA 1
ATOM 3193 C C . TYR A 1 412 ? 0.980 12.708 -7.984 1.00 94.50 412 TYR A C 1
ATOM 3195 O O . TYR A 1 412 ? 0.033 13.036 -8.689 1.00 94.50 412 TYR A O 1
ATOM 3203 N N . GLU A 1 413 ? 0.934 11.604 -7.227 1.00 92.81 413 GLU A N 1
ATOM 3204 C CA . GLU A 1 413 ? -0.223 10.682 -7.225 1.00 92.81 413 GLU A CA 1
ATOM 3205 C C . GLU A 1 413 ? -1.521 11.361 -6.762 1.00 92.81 413 GLU A C 1
ATOM 3207 O O . GLU A 1 413 ? -2.581 11.134 -7.329 1.00 92.81 413 GLU A O 1
ATOM 3212 N N . LEU A 1 414 ? -1.439 12.252 -5.772 1.00 90.25 414 LEU A N 1
ATOM 3213 C CA . LEU A 1 414 ? -2.602 12.970 -5.233 1.00 90.25 414 LEU A CA 1
ATOM 3214 C C . LEU A 1 414 ? -2.980 14.228 -6.040 1.00 90.25 414 LEU A C 1
ATOM 3216 O O . LEU A 1 414 ? -3.919 14.940 -5.687 1.00 90.25 414 LEU A O 1
ATOM 3220 N N . ASP A 1 415 ? -2.244 14.536 -7.107 1.00 90.44 415 ASP A N 1
ATOM 3221 C CA . ASP A 1 415 ? -2.445 15.737 -7.911 1.00 90.44 415 ASP A CA 1
ATOM 3222 C C . ASP A 1 415 ? -3.346 15.448 -9.118 1.00 90.44 415 ASP A C 1
ATOM 3224 O O . ASP A 1 415 ? -3.040 14.631 -9.982 1.00 90.44 415 ASP A O 1
ATOM 3228 N N . GLN A 1 416 ? -4.456 16.180 -9.203 1.00 85.12 416 GLN A N 1
ATOM 3229 C CA . GLN A 1 416 ? -5.494 15.978 -10.216 1.00 85.12 416 GLN A CA 1
ATOM 3230 C C . GLN A 1 416 ? -5.127 16.528 -11.606 1.00 85.12 416 GLN A C 1
ATOM 3232 O O . GLN A 1 416 ? -5.886 16.373 -12.566 1.00 85.12 416 GLN A O 1
ATOM 3237 N N . ARG A 1 417 ? -3.984 17.212 -11.761 1.00 93.69 417 ARG A N 1
ATOM 3238 C CA . ARG A 1 417 ? -3.575 17.768 -13.060 1.00 93.69 417 ARG A CA 1
ATOM 3239 C C . ARG A 1 417 ? -3.195 16.647 -14.039 1.00 93.69 417 ARG A C 1
ATOM 3241 O O . ARG A 1 417 ? -2.447 15.747 -13.665 1.00 93.69 417 ARG A O 1
ATOM 3248 N N . PRO A 1 418 ? -3.564 16.737 -15.334 1.00 92.62 418 PRO A N 1
ATOM 3249 C CA . PRO A 1 418 ? -3.312 15.659 -16.299 1.00 92.62 418 PRO A CA 1
ATOM 3250 C C . PRO A 1 418 ? -1.845 15.221 -16.416 1.00 92.62 418 PRO A C 1
ATOM 3252 O O . PRO A 1 418 ? -1.559 14.032 -16.504 1.00 92.62 418 PRO A O 1
ATOM 3255 N N . MET A 1 419 ? -0.902 16.170 -16.386 1.00 94.62 419 MET A N 1
ATOM 3256 C CA . MET A 1 419 ? 0.533 15.854 -16.431 1.00 94.62 419 MET A CA 1
ATOM 3257 C C . MET A 1 419 ? 1.015 15.163 -15.148 1.00 94.62 419 MET A C 1
ATOM 3259 O O . MET A 1 419 ? 1.870 14.286 -15.195 1.00 94.62 419 MET A O 1
ATOM 3263 N N . ALA A 1 420 ? 0.456 15.553 -14.005 1.00 94.12 420 ALA A N 1
ATOM 3264 C CA . ALA A 1 420 ? 0.784 15.003 -12.699 1.00 94.12 420 ALA A CA 1
ATOM 3265 C C . ALA A 1 420 ? 0.311 13.540 -12.597 1.00 94.12 420 ALA A C 1
ATOM 3267 O O . ALA A 1 420 ? 1.090 12.652 -12.245 1.00 94.12 420 ALA A O 1
ATOM 3268 N N . LYS A 1 421 ? -0.916 13.278 -13.066 1.00 92.00 421 LYS A N 1
ATOM 3269 C CA . LYS A 1 421 ? -1.455 11.927 -13.244 1.00 92.00 421 LYS A CA 1
ATOM 3270 C C . LYS A 1 421 ? -0.633 11.084 -14.222 1.00 92.00 421 LYS A C 1
ATOM 3272 O O . LYS A 1 421 ? -0.297 9.949 -13.919 1.00 92.00 421 LYS A O 1
ATOM 3277 N N . PHE A 1 422 ? -0.260 11.637 -15.376 1.00 93.88 422 PHE A N 1
ATOM 3278 C CA . PHE A 1 422 ? 0.580 10.921 -16.339 1.00 93.88 422 PHE A CA 1
ATOM 3279 C C . PHE A 1 422 ? 1.919 10.481 -15.725 1.00 93.88 422 PHE A C 1
ATOM 3281 O O . PHE A 1 422 ? 2.337 9.340 -15.918 1.00 93.88 422 PHE A O 1
ATOM 3288 N N . LEU A 1 423 ? 2.583 11.367 -14.973 1.00 95.56 423 LEU A N 1
ATOM 3289 C CA . LEU A 1 423 ? 3.855 11.055 -14.318 1.00 95.56 423 LEU A CA 1
ATOM 3290 C C . LEU A 1 423 ? 3.700 10.015 -13.204 1.00 95.56 423 LEU A C 1
ATOM 3292 O O . LEU A 1 423 ? 4.521 9.104 -13.129 1.00 95.56 423 LEU A O 1
ATOM 3296 N N . SER A 1 424 ? 2.670 10.125 -12.362 1.00 94.88 424 SER A N 1
ATOM 3297 C CA . SER A 1 424 ? 2.421 9.142 -11.300 1.00 94.88 424 SER A CA 1
ATOM 3298 C C . SER A 1 424 ? 2.029 7.774 -11.865 1.00 94.88 424 SER A C 1
ATOM 3300 O O . SER A 1 424 ? 2.611 6.774 -11.452 1.00 94.88 424 SER A O 1
ATOM 3302 N N . ASP A 1 425 ? 1.156 7.709 -12.875 1.00 94.31 425 ASP A N 1
ATOM 3303 C CA . ASP A 1 425 ? 0.798 6.456 -13.555 1.00 94.31 425 ASP A CA 1
ATOM 3304 C C . ASP A 1 425 ? 2.032 5.803 -14.209 1.00 94.31 425 ASP A C 1
ATOM 3306 O O . ASP A 1 425 ? 2.249 4.595 -14.075 1.00 94.31 425 ASP A O 1
ATOM 3310 N N . PHE A 1 426 ? 2.880 6.596 -14.880 1.00 96.00 426 PHE A N 1
ATOM 3311 C CA . PHE A 1 426 ? 4.150 6.116 -15.431 1.00 96.00 426 PHE A CA 1
ATOM 3312 C C . PHE A 1 426 ? 5.057 5.551 -14.333 1.00 96.00 426 PHE A C 1
ATOM 3314 O O . PHE A 1 426 ? 5.586 4.452 -14.485 1.00 96.00 426 PHE A O 1
ATOM 3321 N N . LEU A 1 427 ? 5.215 6.266 -13.217 1.00 96.94 427 LEU A N 1
ATOM 3322 C CA . LEU A 1 427 ? 6.043 5.825 -12.097 1.00 96.94 427 LEU A CA 1
ATOM 3323 C C . LEU A 1 427 ? 5.521 4.547 -11.442 1.00 96.94 427 LEU A C 1
ATOM 3325 O O . LEU A 1 427 ? 6.319 3.664 -11.147 1.00 96.94 427 LEU A O 1
ATOM 3329 N N . ILE A 1 428 ? 4.208 4.409 -11.252 1.00 95.12 428 ILE A N 1
ATOM 3330 C CA . ILE A 1 428 ? 3.604 3.186 -10.705 1.00 95.12 428 ILE A CA 1
ATOM 3331 C C . ILE A 1 428 ? 3.919 1.992 -11.614 1.00 95.12 428 ILE A C 1
ATOM 3333 O O . ILE A 1 428 ? 4.266 0.917 -11.131 1.00 95.12 428 ILE A O 1
ATOM 3337 N N . ARG A 1 429 ? 3.855 2.173 -12.939 1.00 95.00 429 ARG A N 1
ATOM 3338 C CA . ARG A 1 429 ? 4.125 1.101 -13.911 1.00 95.00 429 ARG A CA 1
ATOM 3339 C C . ARG A 1 429 ? 5.609 0.788 -14.068 1.00 95.00 429 ARG A C 1
ATOM 3341 O O . ARG A 1 429 ? 5.946 -0.383 -14.233 1.00 95.00 429 ARG A O 1
ATOM 3348 N N . ALA A 1 430 ? 6.464 1.812 -14.062 1.00 95.38 430 ALA A N 1
ATOM 3349 C CA . ALA A 1 430 ? 7.910 1.717 -14.274 1.00 95.38 430 ALA A CA 1
ATOM 3350 C C . ALA A 1 430 ? 8.693 1.404 -12.992 1.00 95.38 430 ALA A C 1
ATOM 3352 O O . ALA A 1 430 ? 9.807 0.901 -13.065 1.00 95.38 430 ALA A O 1
ATOM 3353 N N . TYR A 1 431 ? 8.108 1.663 -11.824 1.00 94.06 431 TYR A N 1
ATOM 3354 C CA . TYR A 1 431 ? 8.677 1.347 -10.519 1.00 94.06 431 TYR A CA 1
ATOM 3355 C C . TYR A 1 431 ? 7.635 0.634 -9.625 1.00 94.06 431 TYR A C 1
ATOM 3357 O O . TYR A 1 431 ? 7.260 1.153 -8.572 1.00 94.06 431 TYR A O 1
ATOM 3365 N N . PRO A 1 432 ? 7.145 -0.560 -10.022 1.00 92.25 432 PRO A N 1
ATOM 3366 C CA . PRO A 1 432 ? 5.950 -1.190 -9.443 1.00 92.25 432 PRO A CA 1
ATOM 3367 C C . PRO A 1 432 ? 6.163 -1.866 -8.083 1.00 92.25 432 PRO A C 1
ATOM 3369 O O . PRO A 1 432 ? 5.195 -2.219 -7.410 1.00 92.25 432 PRO A O 1
ATOM 3372 N N . GLU A 1 433 ? 7.410 -2.084 -7.661 1.00 91.00 433 GLU A N 1
ATOM 3373 C CA . GLU A 1 433 ? 7.717 -2.834 -6.437 1.00 91.00 433 GLU A CA 1
ATOM 3374 C C . GLU A 1 433 ? 7.136 -2.171 -5.179 1.00 91.00 433 GLU A C 1
ATOM 3376 O O . GLU A 1 433 ? 6.586 -2.858 -4.314 1.00 91.00 433 GLU A O 1
ATOM 3381 N N . HIS A 1 434 ? 7.204 -0.837 -5.095 1.00 93.81 434 HIS A N 1
ATOM 3382 C CA . HIS A 1 434 ? 6.621 -0.086 -3.981 1.00 93.81 434 HIS A CA 1
ATOM 3383 C C . HIS A 1 434 ? 5.096 -0.224 -3.935 1.00 93.81 434 HIS A C 1
ATOM 3385 O O . HIS A 1 434 ? 4.539 -0.490 -2.869 1.00 93.81 434 HIS A O 1
ATOM 3391 N N . HIS A 1 435 ? 4.424 -0.138 -5.087 1.00 94.19 435 HIS A N 1
ATOM 3392 C CA . HIS A 1 435 ? 2.986 -0.379 -5.201 1.00 94.19 435 HIS A CA 1
ATOM 3393 C C . HIS A 1 435 ? 2.611 -1.785 -4.700 1.00 94.19 435 HIS A C 1
ATOM 3395 O O . HIS A 1 435 ? 1.757 -1.927 -3.825 1.00 94.19 435 HIS A O 1
ATOM 3401 N N . LEU A 1 436 ? 3.304 -2.829 -5.169 1.00 91.25 436 LEU A N 1
ATOM 3402 C CA . LEU A 1 436 ? 3.036 -4.212 -4.755 1.00 91.25 436 LEU A CA 1
ATOM 3403 C C . LEU A 1 436 ? 3.240 -4.425 -3.248 1.00 91.25 436 LEU A C 1
ATOM 3405 O O . LEU A 1 436 ? 2.381 -5.011 -2.595 1.00 91.25 436 LEU A O 1
ATOM 3409 N N . ARG A 1 437 ? 4.344 -3.927 -2.676 1.00 90.94 437 ARG A N 1
ATOM 3410 C CA . ARG A 1 437 ? 4.632 -4.058 -1.234 1.00 90.94 437 ARG A CA 1
ATOM 3411 C C . ARG A 1 437 ? 3.663 -3.274 -0.352 1.00 90.94 437 ARG A C 1
ATOM 3413 O O . ARG A 1 437 ? 3.425 -3.664 0.793 1.00 90.94 437 ARG A O 1
ATOM 3420 N N . SER A 1 438 ? 3.141 -2.165 -0.865 1.00 91.75 438 SER A N 1
ATOM 3421 C CA . SER A 1 438 ? 2.222 -1.299 -0.129 1.00 91.75 438 SER A CA 1
ATOM 3422 C C . SER A 1 438 ? 0.808 -1.871 -0.097 1.00 91.75 438 SER A C 1
ATOM 3424 O O . SER A 1 438 ? 0.206 -1.894 0.975 1.00 91.75 438 SER A O 1
ATOM 3426 N N . TYR A 1 439 ? 0.329 -2.387 -1.237 1.00 93.12 439 TYR A N 1
ATOM 3427 C CA . TYR A 1 439 ? -1.071 -2.765 -1.449 1.00 93.12 439 TYR A CA 1
ATOM 3428 C C . TYR A 1 439 ? -1.329 -4.278 -1.539 1.00 93.12 439 TYR A C 1
ATOM 3430 O O . TYR A 1 439 ? -2.482 -4.687 -1.649 1.00 93.12 439 TYR A O 1
ATOM 3438 N N . SER A 1 440 ? -0.313 -5.144 -1.488 1.00 91.12 440 SER A N 1
ATOM 3439 C CA . SER A 1 440 ? -0.497 -6.603 -1.496 1.00 91.12 440 SER A CA 1
ATOM 3440 C C . SER A 1 440 ? 0.193 -7.257 -0.305 1.00 91.12 440 SER A C 1
ATOM 3442 O O . SER A 1 440 ? 1.396 -7.099 -0.094 1.00 91.12 440 SER A O 1
ATOM 3444 N N . ARG A 1 441 ? -0.578 -8.001 0.499 1.00 92.31 441 ARG A N 1
ATOM 3445 C CA . ARG A 1 441 ? -0.094 -8.667 1.715 1.00 92.31 441 ARG A CA 1
ATOM 3446 C C . ARG A 1 441 ? -0.640 -10.088 1.820 1.00 92.31 441 ARG A C 1
ATOM 3448 O O . ARG A 1 441 ? -1.809 -10.309 1.502 1.00 92.31 441 ARG A O 1
ATOM 3455 N N . PRO A 1 442 ? 0.142 -11.038 2.369 1.00 92.94 442 PRO A N 1
ATOM 3456 C CA . PRO A 1 442 ? -0.366 -12.366 2.712 1.00 92.94 442 PRO A CA 1
ATOM 3457 C C . PRO A 1 442 ? -1.590 -12.324 3.639 1.00 92.94 442 PRO A C 1
ATOM 3459 O O . PRO A 1 442 ? -2.471 -13.168 3.515 1.00 92.94 442 PRO A O 1
ATOM 3462 N N . LEU A 1 443 ? -1.677 -11.310 4.512 1.00 94.44 443 LEU A N 1
ATOM 3463 C CA . LEU A 1 443 ? -2.802 -11.095 5.427 1.00 94.44 443 LEU A CA 1
ATOM 3464 C C . LEU A 1 443 ? -4.164 -11.105 4.716 1.00 94.44 443 LEU A C 1
ATOM 3466 O O . LEU A 1 443 ? -5.099 -11.716 5.212 1.00 94.44 443 LEU A O 1
ATOM 3470 N N . TYR A 1 444 ? -4.276 -10.519 3.521 1.00 93.38 444 TYR A N 1
ATOM 3471 C CA . TYR A 1 444 ? -5.548 -10.417 2.783 1.00 93.38 444 TYR A CA 1
ATOM 3472 C C . TYR A 1 444 ? -6.113 -11.773 2.342 1.00 93.38 444 TYR A C 1
ATOM 3474 O O . TYR A 1 444 ? -7.241 -11.870 1.861 1.00 93.38 444 TYR A O 1
ATOM 3482 N N . LYS A 1 445 ? -5.322 -12.838 2.492 1.00 92.44 445 LYS A N 1
ATOM 3483 C CA . LYS A 1 445 ? -5.687 -14.203 2.119 1.00 92.44 445 LYS A CA 1
ATOM 3484 C C . LYS A 1 445 ? -6.232 -15.005 3.287 1.00 92.44 445 LYS A C 1
ATOM 3486 O O . LYS A 1 445 ? -6.719 -16.115 3.059 1.00 92.44 445 LYS A O 1
ATOM 3491 N N . THR A 1 446 ? -6.143 -14.473 4.503 1.00 93.06 446 THR A N 1
ATOM 3492 C CA . THR A 1 446 ? -6.529 -15.183 5.715 1.00 93.06 446 THR A CA 1
ATOM 3493 C C . THR A 1 446 ? -7.971 -14.850 6.116 1.00 93.06 446 THR A C 1
ATOM 3495 O O . THR A 1 446 ? -8.438 -13.730 5.902 1.00 93.06 446 THR A O 1
ATOM 3498 N N . PRO A 1 447 ? -8.719 -15.798 6.701 1.00 93.94 447 PRO A N 1
ATOM 3499 C CA . PRO A 1 447 ? -10.060 -15.532 7.230 1.00 93.94 447 PRO A CA 1
ATOM 3500 C C . PRO A 1 447 ? -10.081 -14.488 8.359 1.00 93.94 447 PRO A C 1
ATOM 3502 O O . PRO A 1 447 ? -11.080 -13.790 8.527 1.00 93.94 447 PRO A O 1
ATOM 3505 N N . GLU A 1 448 ? -8.980 -14.348 9.103 1.00 93.94 448 GLU A N 1
ATOM 3506 C CA . GLU A 1 448 ? -8.781 -13.340 10.157 1.00 93.94 448 GLU A CA 1
ATOM 3507 C C . GLU A 1 448 ? -8.925 -11.913 9.619 1.00 93.94 448 GLU A C 1
ATOM 3509 O O . GLU A 1 448 ? -9.479 -11.062 10.312 1.00 93.94 448 GLU A O 1
ATOM 3514 N N . PHE A 1 449 ? -8.515 -11.673 8.368 1.00 96.00 449 PHE A N 1
ATOM 3515 C CA . PHE A 1 449 ? -8.681 -10.376 7.716 1.00 96.00 449 PHE A CA 1
ATOM 3516 C C . PHE A 1 449 ? -10.153 -9.951 7.655 1.00 96.00 449 PHE A C 1
ATOM 3518 O O . PHE A 1 449 ? -10.505 -8.833 8.022 1.00 96.00 449 PHE A O 1
ATOM 3525 N N . CYS A 1 450 ? -11.036 -10.869 7.252 1.00 95.50 450 CYS A N 1
ATOM 3526 C CA . CYS A 1 450 ? -12.480 -10.633 7.251 1.00 95.50 450 CYS A CA 1
ATOM 3527 C C . CYS A 1 450 ? -13.045 -10.603 8.681 1.00 95.50 450 CYS A C 1
ATOM 3529 O O . CYS A 1 450 ? -13.991 -9.866 8.961 1.00 95.50 450 CYS A O 1
ATOM 3531 N N . GLY A 1 451 ? -12.476 -11.416 9.577 1.00 95.00 451 GLY A N 1
ATOM 3532 C CA . GLY A 1 451 ? -12.909 -11.578 10.964 1.00 95.00 451 GLY A CA 1
ATOM 3533 C C . GLY A 1 451 ? -12.853 -10.294 11.791 1.00 95.00 451 GLY A C 1
ATOM 3534 O O . GLY A 1 451 ? -13.704 -10.125 12.659 1.00 95.00 451 GLY A O 1
ATOM 3535 N N . ALA A 1 452 ? -11.943 -9.366 11.480 1.00 94.94 452 ALA A N 1
ATOM 3536 C CA . ALA A 1 452 ? -11.861 -8.074 12.165 1.00 94.94 452 ALA A CA 1
ATOM 3537 C C . ALA A 1 452 ? -13.184 -7.283 12.103 1.00 94.94 452 ALA A C 1
ATOM 3539 O O . ALA A 1 452 ? -13.583 -6.668 13.093 1.00 94.94 452 ALA A O 1
ATOM 3540 N N . CYS A 1 453 ? -13.895 -7.347 10.969 1.00 94.88 453 CYS A N 1
ATOM 3541 C CA . CYS A 1 453 ? -15.176 -6.661 10.761 1.00 94.88 453 CYS A CA 1
ATOM 3542 C C . CYS A 1 453 ? -16.392 -7.600 10.864 1.00 94.88 453 CYS A C 1
ATOM 3544 O O . CYS A 1 453 ? -17.455 -7.180 11.314 1.00 94.88 453 CYS A O 1
ATOM 3546 N N . HIS A 1 454 ? -16.250 -8.875 10.478 1.00 94.94 454 HIS A N 1
ATOM 3547 C CA . HIS A 1 454 ? -17.316 -9.896 10.506 1.00 94.94 454 HIS A CA 1
ATOM 3548 C C . HIS A 1 454 ? -17.382 -10.689 11.824 1.00 94.94 454 HIS A C 1
ATOM 3550 O O . HIS A 1 454 ? -17.885 -11.819 11.891 1.00 94.94 454 HIS A O 1
ATOM 3556 N N . LYS A 1 455 ? -16.866 -10.080 12.888 1.00 93.31 455 LYS A N 1
ATOM 3557 C CA . LYS A 1 455 ? -17.087 -10.471 14.271 1.00 93.31 455 LYS A CA 1
ATOM 3558 C C . LYS A 1 455 ? -17.331 -9.213 15.083 1.00 93.31 455 LYS A C 1
ATOM 3560 O O . LYS A 1 455 ? -16.591 -8.239 14.991 1.00 93.31 455 LYS A O 1
ATOM 3565 N N . GLN A 1 456 ? -18.391 -9.234 15.866 1.00 91.56 456 GLN A N 1
ATOM 3566 C CA . GLN A 1 456 ? -18.904 -8.072 16.557 1.00 91.56 456 GLN A CA 1
ATOM 3567 C C . GLN A 1 456 ? -19.511 -8.497 17.886 1.00 91.56 456 GLN A C 1
ATOM 3569 O O . GLN A 1 456 ? -20.306 -9.432 17.957 1.00 91.56 456 GLN A O 1
ATOM 3574 N N . TYR A 1 457 ? -19.189 -7.766 18.938 1.00 89.44 457 TYR A N 1
ATOM 3575 C CA . TYR A 1 457 ? -19.833 -7.872 20.238 1.00 89.44 457 TYR A CA 1
ATOM 3576 C C . TYR A 1 457 ? -20.098 -6.473 20.777 1.00 89.44 457 TYR A C 1
ATOM 3578 O O . TYR A 1 457 ? -19.409 -5.517 20.434 1.00 89.44 457 TYR A O 1
ATOM 3586 N N . ILE A 1 458 ? -21.099 -6.344 21.627 1.00 86.44 458 ILE A N 1
ATOM 3587 C CA . ILE A 1 458 ? -21.397 -5.101 22.325 1.00 86.44 458 ILE A CA 1
ATOM 3588 C C . ILE A 1 458 ? -20.834 -5.262 23.732 1.00 86.44 458 ILE A C 1
ATOM 3590 O O . ILE A 1 458 ? -21.225 -6.196 24.426 1.00 86.44 458 ILE A O 1
ATOM 3594 N N . ASP A 1 459 ? -19.873 -4.436 24.134 1.00 81.50 459 ASP A N 1
ATOM 3595 C CA . ASP A 1 459 ? -19.290 -4.462 25.481 1.00 81.50 459 ASP A CA 1
ATOM 3596 C C . ASP A 1 459 ? -19.875 -3.391 26.391 1.00 81.50 459 ASP A C 1
ATOM 3598 O O . ASP A 1 459 ? -20.850 -2.741 26.044 1.00 81.50 459 ASP A O 1
ATOM 3602 N N . LYS A 1 460 ? -19.280 -3.219 27.574 1.00 81.19 460 LYS A N 1
ATOM 3603 C CA . LYS A 1 460 ? -19.716 -2.227 28.556 1.00 81.19 460 LYS A CA 1
ATOM 3604 C C . LYS A 1 460 ? -19.522 -0.783 28.092 1.00 81.19 460 LYS A C 1
ATOM 3606 O O . LYS A 1 460 ? -20.207 0.090 28.613 1.00 81.19 460 LYS A O 1
ATOM 3611 N N . GLU A 1 461 ? -18.604 -0.520 27.158 1.00 82.69 461 GLU A N 1
ATOM 3612 C CA . GLU A 1 461 ? -18.382 0.831 26.629 1.00 82.69 461 GLU A CA 1
ATOM 3613 C C . GLU A 1 461 ? -19.520 1.255 25.700 1.00 82.69 461 GLU A C 1
ATOM 3615 O O . GLU A 1 461 ? -19.799 2.444 25.576 1.00 82.69 461 GLU A O 1
ATOM 3620 N N . VAL A 1 462 ? -20.196 0.283 25.081 1.00 79.25 462 VAL A N 1
ATOM 3621 C CA . VAL A 1 462 ? -21.345 0.510 24.192 1.00 79.25 462 VAL A CA 1
ATOM 3622 C C . VAL A 1 462 ? -22.684 0.207 24.880 1.00 79.25 462 VAL A C 1
ATOM 3624 O O . VAL A 1 462 ? -23.683 0.864 24.608 1.00 79.25 462 VAL A O 1
ATOM 3627 N N . ASN A 1 463 ? -22.717 -0.775 25.780 1.00 75.25 463 ASN A N 1
ATOM 3628 C CA . ASN A 1 463 ? -23.894 -1.264 26.495 1.00 75.25 463 ASN A CA 1
ATOM 3629 C C . ASN A 1 463 ? -23.709 -1.078 28.003 1.00 75.25 463 ASN A C 1
ATOM 3631 O O . ASN A 1 463 ? -23.216 -1.968 28.705 1.00 75.25 463 ASN A O 1
ATOM 3635 N N . THR A 1 464 ? -24.116 0.094 28.487 1.00 67.38 464 THR A N 1
ATOM 3636 C CA . THR A 1 464 ? -23.853 0.574 29.852 1.00 67.38 464 THR A CA 1
ATOM 3637 C C . THR A 1 464 ? -24.494 -0.278 30.950 1.00 67.38 464 THR A C 1
ATOM 3639 O O . THR A 1 464 ? -24.009 -0.256 32.081 1.00 67.38 464 THR A O 1
ATOM 3642 N N . ASP A 1 465 ? -25.526 -1.071 30.627 1.00 63.91 465 ASP A N 1
ATOM 3643 C CA . ASP A 1 465 ? -26.434 -1.627 31.642 1.00 63.91 465 ASP A CA 1
ATOM 3644 C C . ASP A 1 465 ? -26.434 -3.167 31.740 1.00 63.91 465 ASP A C 1
ATOM 3646 O O . ASP A 1 465 ? -26.789 -3.711 32.785 1.00 63.91 465 ASP A O 1
ATOM 3650 N N . ILE A 1 466 ? -26.043 -3.900 30.684 1.00 62.56 466 ILE A N 1
ATOM 3651 C CA . ILE A 1 466 ? -26.258 -5.368 30.596 1.00 62.56 466 ILE A CA 1
ATOM 3652 C C . ILE A 1 466 ? -24.937 -6.156 30.434 1.00 62.56 466 ILE A C 1
ATOM 3654 O O . ILE A 1 466 ? -24.899 -7.371 30.629 1.00 62.56 466 ILE A O 1
ATOM 3658 N N . GLY A 1 467 ? -23.816 -5.483 30.149 1.00 69.12 467 GLY A N 1
ATOM 3659 C CA . GLY A 1 467 ? -22.511 -6.126 29.957 1.00 69.12 467 GLY A CA 1
ATOM 3660 C C . GLY A 1 467 ? -22.281 -6.643 28.531 1.00 69.12 467 GLY A C 1
ATOM 3661 O O . GLY A 1 467 ? -22.883 -6.150 27.578 1.00 69.12 467 GLY A O 1
ATOM 3662 N N . ARG A 1 468 ? -21.364 -7.610 28.362 1.00 76.94 468 ARG A N 1
ATOM 3663 C CA . ARG A 1 468 ? -20.960 -8.100 27.030 1.00 76.94 468 ARG A CA 1
ATOM 3664 C C . ARG A 1 468 ? -22.049 -8.970 26.398 1.00 76.94 468 ARG A C 1
ATOM 3666 O O . ARG A 1 468 ? -22.389 -10.018 26.941 1.00 76.94 468 ARG A O 1
ATOM 3673 N N . ILE A 1 469 ? -22.536 -8.570 25.225 1.00 85.00 469 ILE A N 1
ATOM 3674 C CA . ILE A 1 469 ? -23.515 -9.308 24.419 1.00 85.00 469 ILE A CA 1
ATOM 3675 C C . ILE A 1 469 ? -22.898 -9.623 23.057 1.00 85.00 469 ILE A C 1
ATOM 3677 O O . ILE A 1 469 ? -22.312 -8.759 22.406 1.00 85.00 469 ILE A O 1
ATOM 3681 N N . GLN A 1 470 ? -23.036 -10.868 22.609 1.00 86.12 470 GLN A N 1
ATOM 3682 C CA . GLN A 1 470 ? -22.582 -11.267 21.283 1.00 86.12 470 GLN A CA 1
ATOM 3683 C C . GLN A 1 470 ? -23.468 -10.623 20.205 1.00 86.12 470 GLN A C 1
ATOM 3685 O O . GLN A 1 470 ? -24.681 -10.820 20.198 1.00 86.12 470 GLN A O 1
ATOM 3690 N N . GLY A 1 471 ? -22.847 -9.870 19.297 1.00 87.25 471 GLY A N 1
ATOM 3691 C CA . GLY A 1 471 ? -23.468 -9.362 18.076 1.00 87.25 471 GLY A CA 1
ATOM 3692 C C . GLY A 1 471 ? -23.249 -10.326 16.909 1.00 87.25 471 GLY A C 1
ATOM 3693 O O . GLY A 1 471 ? -23.230 -11.546 17.084 1.00 87.25 471 GLY A O 1
ATOM 3694 N N . GLN A 1 472 ? -23.048 -9.789 15.706 1.00 87.31 472 GLN A N 1
ATOM 3695 C CA . GLN A 1 472 ? -22.748 -10.601 14.524 1.00 87.31 472 GLN A CA 1
ATOM 3696 C C . GLN A 1 472 ? -21.462 -11.420 14.726 1.00 87.31 472 GLN A C 1
ATOM 3698 O O . GLN A 1 472 ? -20.438 -10.878 15.126 1.00 87.31 472 GLN A O 1
ATOM 3703 N N . ASN A 1 473 ? -21.494 -12.730 14.471 1.00 92.50 473 ASN A N 1
ATOM 3704 C CA . ASN A 1 473 ? -20.309 -13.584 14.609 1.00 92.50 473 ASN A CA 1
ATOM 3705 C C . ASN A 1 473 ? -20.267 -14.687 13.552 1.00 92.50 473 ASN A C 1
ATOM 3707 O O . ASN A 1 473 ? -20.563 -15.859 13.808 1.00 92.50 473 ASN A O 1
ATOM 3711 N N . GLN A 1 474 ? -19.910 -14.294 12.334 1.00 90.94 474 GLN A N 1
ATOM 3712 C CA . GLN A 1 474 ? -19.748 -15.220 11.221 1.00 90.94 474 GLN A CA 1
ATOM 3713 C C . GLN A 1 474 ? -18.411 -15.969 11.317 1.00 90.94 474 GLN A C 1
ATOM 3715 O O . GLN A 1 474 ? -18.368 -17.157 11.000 1.00 90.94 474 GLN A O 1
ATOM 3720 N N . TYR A 1 475 ? -17.349 -15.321 11.816 1.00 93.81 475 TYR A N 1
ATOM 3721 C CA . TYR A 1 475 ? -16.016 -15.925 11.936 1.00 93.81 475 TYR A CA 1
ATOM 3722 C C . TYR A 1 475 ? -15.999 -17.151 12.866 1.00 93.81 475 TYR A C 1
ATOM 3724 O O . TYR A 1 475 ? -15.584 -18.225 12.435 1.00 93.81 475 TYR A O 1
ATOM 3732 N N . ASP A 1 476 ? -16.498 -17.052 14.106 1.00 93.88 476 ASP A N 1
ATOM 3733 C CA . ASP A 1 476 ? -16.483 -18.202 15.026 1.00 93.88 476 ASP A CA 1
ATOM 3734 C C . ASP A 1 476 ? -17.478 -19.287 14.583 1.00 93.88 476 ASP A C 1
ATOM 3736 O O . ASP A 1 476 ? -17.206 -20.478 14.741 1.00 93.88 476 ASP A O 1
ATOM 3740 N N . SER A 1 477 ? -18.606 -18.906 13.973 1.00 93.00 477 SER A N 1
ATOM 3741 C CA . SER A 1 477 ? -19.554 -19.864 13.385 1.00 93.00 477 SER A CA 1
ATOM 3742 C C . SER A 1 477 ? -18.902 -20.688 12.270 1.00 93.00 477 SER A C 1
ATOM 3744 O O . SER A 1 477 ? -19.051 -21.909 12.229 1.00 93.00 477 SER A O 1
ATOM 3746 N N . TRP A 1 478 ? -18.136 -20.038 11.390 1.00 94.38 478 TRP A N 1
ATOM 3747 C CA . TRP A 1 478 ? -17.356 -20.698 10.344 1.00 94.38 478 TRP A CA 1
ATOM 3748 C C . TRP A 1 478 ? -16.230 -21.562 10.928 1.00 94.38 478 TRP A C 1
ATOM 3750 O O . TRP A 1 478 ? -16.110 -22.733 10.564 1.00 94.38 478 TRP A O 1
ATOM 3760 N N . LYS A 1 479 ? -15.460 -21.030 11.884 1.00 94.75 479 LYS A N 1
ATOM 3761 C CA . LYS A 1 479 ? -14.331 -21.720 12.525 1.00 94.75 479 LYS A CA 1
ATOM 3762 C C . LYS A 1 479 ? -14.753 -22.979 13.285 1.00 94.75 479 LYS A C 1
ATOM 3764 O O . LYS A 1 479 ? -14.007 -23.949 13.330 1.00 94.75 479 LYS A O 1
ATOM 3769 N N . ASN A 1 480 ? -15.955 -22.985 13.860 1.00 94.88 480 ASN A N 1
ATOM 3770 C CA . ASN A 1 480 ? -16.530 -24.151 14.539 1.00 94.88 480 ASN A CA 1
ATOM 3771 C C . ASN A 1 480 ? -17.297 -25.094 13.593 1.00 94.88 480 ASN A C 1
ATOM 3773 O O . ASN A 1 480 ? -17.861 -26.096 14.034 1.00 94.88 480 ASN A O 1
ATOM 3777 N N . SER A 1 481 ? -17.356 -24.783 12.297 1.00 92.31 481 SER A N 1
ATOM 3778 C CA . SER A 1 481 ? -18.043 -25.607 11.307 1.00 92.31 481 SER A CA 1
ATOM 3779 C C . SER A 1 481 ? -17.135 -26.699 10.731 1.00 92.31 481 SER A C 1
ATOM 3781 O O . SER A 1 481 ? -15.913 -26.667 10.841 1.00 92.31 481 SER A O 1
ATOM 3783 N N . ARG A 1 482 ? -17.746 -27.642 10.007 1.00 90.00 482 ARG A N 1
ATOM 3784 C CA . ARG A 1 482 ? -17.050 -28.671 9.212 1.00 90.00 482 ARG A CA 1
ATOM 3785 C C . ARG A 1 482 ? -16.181 -28.130 8.067 1.00 90.00 482 ARG A C 1
ATOM 3787 O O . ARG A 1 482 ? -15.515 -28.928 7.425 1.00 90.00 482 ARG A O 1
ATOM 3794 N N . TRP A 1 483 ? -16.262 -26.836 7.754 1.00 90.38 483 TRP A N 1
ATOM 3795 C CA . TRP A 1 483 ? -15.537 -26.212 6.642 1.00 90.38 483 TRP A CA 1
ATOM 3796 C C . TRP A 1 483 ? -14.170 -25.657 7.053 1.00 90.38 483 TRP A C 1
ATOM 3798 O O . TRP A 1 483 ? -13.419 -25.209 6.190 1.00 90.38 483 TRP A O 1
ATOM 3808 N N . TYR A 1 484 ? -13.853 -25.675 8.350 1.00 94.06 484 TYR A N 1
ATOM 3809 C CA . TYR A 1 484 ? -12.569 -25.247 8.884 1.00 94.06 484 TYR A CA 1
ATOM 3810 C C . TYR A 1 484 ? -11.729 -26.446 9.321 1.00 94.06 484 TYR A C 1
ATOM 3812 O O . TYR A 1 484 ? -12.167 -27.290 10.105 1.00 94.06 484 TYR A O 1
ATOM 3820 N N . HIS A 1 485 ? -10.484 -26.485 8.853 1.00 93.06 485 HIS A N 1
ATOM 3821 C CA . HIS A 1 485 ? -9.496 -27.479 9.244 1.00 93.06 485 HIS A CA 1
ATOM 3822 C C . HIS A 1 485 ? -8.207 -26.764 9.656 1.00 93.06 485 HIS A C 1
ATOM 3824 O O . HIS A 1 485 ? -7.429 -26.344 8.804 1.00 93.06 485 HIS A O 1
ATOM 38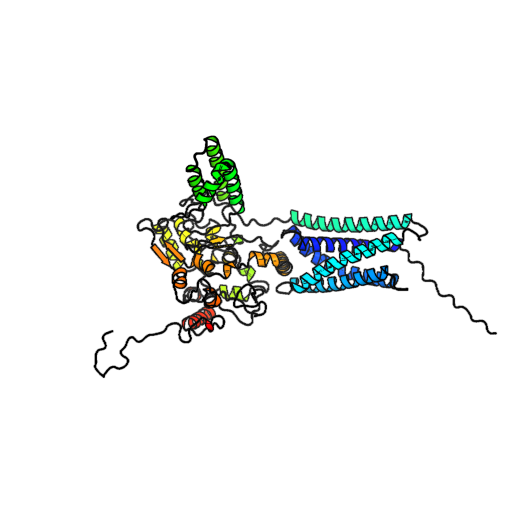30 N N . LYS A 1 486 ? -7.984 -26.649 10.974 1.00 89.00 486 LYS A N 1
ATOM 3831 C CA . LYS A 1 486 ? -6.908 -25.853 11.598 1.00 89.00 486 LYS A CA 1
ATOM 3832 C C . LYS A 1 486 ? -5.542 -25.976 10.916 1.00 89.00 486 LYS A C 1
ATOM 3834 O O . LYS A 1 486 ? -4.894 -24.963 10.684 1.00 89.00 486 LYS A O 1
ATOM 3839 N N . ASP A 1 487 ? -5.151 -27.198 10.569 1.00 89.44 487 ASP A N 1
ATOM 3840 C CA . ASP A 1 487 ? -3.825 -27.507 10.028 1.00 89.44 487 ASP A CA 1
ATOM 3841 C C . ASP A 1 487 ? -3.883 -27.981 8.563 1.00 89.44 487 ASP A C 1
ATOM 3843 O O . ASP A 1 487 ? -2.944 -28.593 8.061 1.00 89.44 487 ASP A O 1
ATOM 3847 N N . ASN A 1 488 ? -5.004 -27.750 7.866 1.00 89.94 488 ASN A N 1
ATOM 3848 C CA . ASN A 1 488 ? -5.166 -28.141 6.467 1.00 89.94 488 ASN A CA 1
ATOM 3849 C C . ASN A 1 488 ? -5.926 -27.064 5.661 1.00 89.94 488 ASN A C 1
ATOM 3851 O O . ASN A 1 488 ? -7.151 -27.147 5.507 1.00 89.94 488 ASN A O 1
ATOM 3855 N N . PRO A 1 489 ? -5.206 -26.053 5.138 1.00 86.00 489 PRO A N 1
ATOM 3856 C CA . PRO A 1 489 ? -5.787 -25.007 4.296 1.00 86.00 489 PRO A CA 1
ATOM 3857 C C . PRO A 1 489 ? -6.450 -25.553 3.025 1.00 86.00 489 PRO A C 1
ATOM 3859 O O . PRO A 1 489 ? -7.515 -25.084 2.644 1.00 86.00 489 PRO A O 1
ATOM 3862 N N . GLU A 1 490 ? -5.889 -26.601 2.417 1.00 87.31 490 GLU A N 1
ATOM 3863 C CA . GLU A 1 490 ? -6.445 -27.228 1.208 1.00 87.31 490 GLU A CA 1
ATOM 3864 C C . GLU A 1 490 ? -7.829 -27.846 1.445 1.00 87.31 490 GLU A C 1
ATOM 3866 O O . GLU A 1 490 ? -8.646 -27.884 0.537 1.00 87.31 490 GLU A O 1
ATOM 3871 N N . LYS A 1 491 ? -8.142 -28.272 2.673 1.00 89.94 491 LYS A N 1
ATOM 3872 C CA . LYS A 1 491 ? -9.490 -28.740 3.044 1.00 89.94 491 LYS A CA 1
ATOM 3873 C C . LYS A 1 491 ? -10.395 -27.632 3.571 1.00 89.94 491 LYS A C 1
ATOM 3875 O O . LYS A 1 491 ? -11.597 -27.843 3.708 1.00 89.94 491 LYS A O 1
ATOM 3880 N N . THR A 1 492 ? -9.829 -26.479 3.909 1.00 92.12 492 THR A N 1
ATOM 3881 C CA . THR A 1 492 ? -10.570 -25.353 4.473 1.00 92.12 492 THR A CA 1
ATOM 3882 C C . THR A 1 492 ? -11.216 -24.543 3.356 1.00 92.12 492 THR A C 1
ATOM 3884 O O . THR A 1 492 ? -10.553 -24.197 2.382 1.00 92.12 492 THR A O 1
ATOM 3887 N N . VAL A 1 493 ? -12.501 -24.213 3.514 1.00 92.19 493 VAL A N 1
ATOM 3888 C CA . VAL A 1 493 ? -13.188 -23.257 2.634 1.00 92.19 493 VAL A CA 1
ATOM 3889 C C . VAL A 1 493 ? -13.101 -21.874 3.269 1.00 92.19 493 VAL A C 1
ATOM 3891 O O . VAL A 1 493 ? -13.742 -21.628 4.290 1.00 92.19 493 VAL A O 1
ATOM 3894 N N . ALA A 1 494 ? -12.298 -20.977 2.707 1.00 92.38 494 ALA A N 1
ATOM 3895 C CA . ALA A 1 494 ? -12.074 -19.630 3.229 1.00 92.38 494 ALA A CA 1
ATOM 3896 C C . ALA A 1 494 ? -13.113 -18.620 2.712 1.00 92.38 494 ALA A C 1
ATOM 3898 O O . ALA A 1 494 ? -13.669 -18.764 1.624 1.00 92.38 494 ALA A O 1
ATOM 3899 N N . CYS A 1 495 ? -13.325 -17.531 3.461 1.00 94.00 495 CYS A N 1
ATOM 3900 C CA . CYS A 1 495 ? -14.318 -16.492 3.148 1.00 94.00 495 CYS A CA 1
ATOM 3901 C C . CYS A 1 495 ? -14.202 -15.975 1.703 1.00 94.00 495 CYS A C 1
ATOM 3903 O O . CYS A 1 495 ? -15.192 -15.890 0.975 1.00 94.00 495 CYS A O 1
ATOM 3905 N N . ARG A 1 496 ? -12.971 -15.666 1.275 1.00 94.19 496 ARG A N 1
ATOM 3906 C CA . ARG A 1 496 ? -12.665 -15.113 -0.052 1.00 94.19 496 ARG A CA 1
ATOM 3907 C C . ARG A 1 496 ? -12.882 -16.099 -1.199 1.00 94.19 496 ARG A C 1
ATOM 3909 O O . ARG A 1 496 ? -13.117 -15.655 -2.311 1.00 94.19 496 ARG A O 1
ATOM 3916 N N . GLU A 1 497 ? -12.824 -17.406 -0.955 1.00 93.25 497 GLU A N 1
ATOM 3917 C CA . GLU A 1 497 ? -13.035 -18.396 -2.019 1.00 93.25 497 GLU A CA 1
ATOM 3918 C C . GLU A 1 497 ? -14.503 -18.377 -2.487 1.00 93.25 497 GLU A C 1
ATOM 3920 O O . GLU A 1 497 ? -14.769 -18.460 -3.683 1.00 93.25 497 GLU A O 1
ATOM 3925 N N . CYS A 1 498 ? -15.450 -18.162 -1.563 1.00 91.62 498 CYS A N 1
ATOM 3926 C CA . CYS A 1 498 ? -16.879 -18.040 -1.874 1.00 91.62 498 CYS A CA 1
ATOM 3927 C C . CYS A 1 498 ? -17.320 -16.609 -2.208 1.00 91.62 498 CYS A C 1
ATOM 3929 O O . CYS A 1 498 ? -18.116 -16.408 -3.125 1.00 91.62 498 CYS A O 1
ATOM 3931 N N . HIS A 1 499 ? -16.859 -15.617 -1.440 1.00 95.12 499 HIS A N 1
ATOM 3932 C CA . HIS A 1 499 ? -17.332 -14.233 -1.565 1.00 95.12 499 HIS A CA 1
ATOM 3933 C C . HIS A 1 499 ? -16.524 -13.409 -2.571 1.00 95.12 499 HIS A C 1
ATOM 3935 O O . HIS A 1 499 ? -17.038 -12.433 -3.110 1.00 95.12 499 HIS A O 1
ATOM 3941 N N . MET A 1 500 ? -15.292 -13.813 -2.879 1.00 96.25 500 MET A N 1
ATOM 3942 C CA . MET A 1 500 ? -14.445 -13.191 -3.900 1.00 96.25 500 MET A CA 1
ATOM 3943 C C . MET A 1 500 ? -14.016 -14.245 -4.935 1.00 96.25 500 MET A C 1
ATOM 3945 O O . MET A 1 500 ? -12.818 -14.511 -5.093 1.00 96.25 500 MET A O 1
ATOM 3949 N N . PRO A 1 501 ? -14.981 -14.893 -5.621 1.00 94.06 501 PRO A N 1
ATOM 3950 C CA . PRO A 1 501 ? -14.675 -15.978 -6.543 1.00 94.06 501 PRO A CA 1
ATOM 3951 C C . PRO A 1 501 ? -13.761 -15.487 -7.669 1.00 94.06 501 PRO A C 1
ATOM 3953 O O . PRO A 1 501 ? -13.745 -14.299 -8.013 1.00 94.06 501 PRO A O 1
ATOM 3956 N N . LEU A 1 502 ? -12.978 -16.409 -8.226 1.00 95.62 502 LEU A N 1
ATOM 3957 C CA . LEU A 1 502 ? -12.073 -16.104 -9.327 1.00 95.62 502 LEU A CA 1
ATOM 3958 C C . LEU A 1 502 ? -12.854 -15.735 -10.592 1.00 95.62 502 LEU A C 1
ATOM 3960 O O . LEU A 1 502 ? -13.796 -16.424 -10.980 1.00 95.62 502 LEU A O 1
ATOM 3964 N N . VAL A 1 503 ? -12.433 -14.652 -11.240 1.00 95.06 503 VAL A N 1
ATOM 3965 C CA . VAL A 1 503 ? -12.966 -14.189 -12.522 1.00 95.06 503 VAL A CA 1
ATOM 3966 C C . VAL A 1 503 ? -12.017 -14.619 -13.634 1.00 95.06 503 VAL A C 1
ATOM 3968 O O . VAL A 1 503 ? -10.823 -14.318 -13.597 1.00 95.06 503 VAL A O 1
ATOM 3971 N N . GLU A 1 504 ? -12.556 -15.331 -14.619 1.00 92.94 504 GLU A N 1
ATOM 3972 C CA . GLU A 1 504 ? -11.818 -15.827 -15.783 1.00 92.94 504 GLU A CA 1
ATOM 3973 C C . GLU A 1 504 ? -11.453 -14.705 -16.771 1.00 92.94 504 GLU A C 1
ATOM 3975 O O . GLU A 1 504 ? -12.134 -13.681 -16.850 1.00 92.94 504 GLU A O 1
ATOM 3980 N N . ALA A 1 505 ? -10.406 -14.932 -17.574 1.00 88.75 505 ALA A N 1
ATOM 3981 C CA . ALA A 1 505 ? -9.963 -14.035 -18.653 1.00 88.75 505 ALA A CA 1
ATOM 3982 C C . ALA A 1 505 ? -9.736 -12.570 -18.210 1.00 88.75 505 ALA A C 1
ATOM 3984 O O . ALA A 1 505 ? -10.088 -11.617 -18.916 1.00 88.75 505 ALA A O 1
ATOM 3985 N N . SER A 1 506 ? -9.120 -12.400 -17.039 1.00 93.06 506 SER A N 1
ATOM 3986 C CA . SER A 1 506 ? -8.875 -11.098 -16.427 1.00 93.06 506 SER A CA 1
ATOM 3987 C C . SER A 1 506 ? -7.889 -10.235 -17.227 1.00 93.06 506 SER A C 1
ATOM 3989 O O . SER A 1 506 ? -6.867 -10.706 -17.747 1.00 93.06 506 SER A O 1
ATOM 3991 N N . GLN A 1 507 ? -8.188 -8.940 -17.295 1.00 90.12 507 GLN A N 1
ATOM 3992 C CA . GLN A 1 507 ? -7.306 -7.888 -17.808 1.00 90.12 507 GLN A CA 1
ATOM 3993 C C . GLN A 1 507 ? -6.588 -7.136 -16.679 1.00 90.12 507 GLN A C 1
ATOM 3995 O O . GLN A 1 507 ? -5.762 -6.271 -16.953 1.00 90.12 507 GLN A O 1
ATOM 4000 N N . GLU A 1 508 ? -6.858 -7.497 -15.425 1.00 91.88 508 GLU A N 1
ATOM 4001 C CA . GLU A 1 508 ? -6.259 -6.881 -14.249 1.00 91.88 508 GLU A CA 1
ATOM 4002 C C . GLU A 1 508 ? -4.737 -7.111 -14.187 1.00 91.88 508 GLU A C 1
ATOM 4004 O O . GLU A 1 508 ? -4.272 -8.241 -14.380 1.00 91.88 508 GLU A O 1
ATOM 4009 N N . PRO A 1 509 ? -3.936 -6.092 -13.819 1.00 90.06 509 PRO A N 1
ATOM 4010 C CA . PRO A 1 509 ? -2.521 -6.259 -13.492 1.00 90.06 509 PRO A CA 1
ATOM 4011 C C . PRO A 1 509 ? -2.293 -7.229 -12.325 1.00 90.06 509 PRO A C 1
ATOM 4013 O O . PRO A 1 509 ? -1.229 -7.841 -12.242 1.00 90.06 509 PRO A O 1
ATOM 4016 N N . ALA A 1 510 ? -3.294 -7.370 -11.445 1.00 88.81 510 ALA A N 1
ATOM 4017 C CA . ALA A 1 510 ? -3.308 -8.271 -10.292 1.00 88.81 510 ALA A CA 1
ATOM 4018 C C . ALA A 1 510 ? -3.713 -9.720 -10.637 1.00 88.81 510 ALA A C 1
ATOM 4020 O O . ALA A 1 510 ? -4.049 -10.499 -9.740 1.00 88.81 510 ALA A O 1
ATOM 4021 N N . LYS A 1 511 ? -3.733 -10.090 -11.926 1.00 92.69 511 LYS A N 1
ATOM 4022 C CA . LYS A 1 511 ? -4.011 -11.468 -12.328 1.00 92.69 511 LYS A CA 1
ATOM 4023 C C . LYS A 1 511 ? -2.829 -12.400 -12.064 1.00 92.69 511 LYS A C 1
ATOM 4025 O O . LYS A 1 511 ? -1.679 -12.002 -12.240 1.00 92.69 511 LYS A O 1
ATOM 4030 N N . GLY A 1 512 ? -3.130 -13.645 -11.701 1.00 91.94 512 GLY A N 1
ATOM 4031 C CA . GLY A 1 512 ? -2.147 -14.594 -11.174 1.00 91.94 512 GLY A CA 1
ATOM 4032 C C . GLY A 1 512 ? -1.698 -14.262 -9.747 1.00 91.94 512 GLY A C 1
ATOM 4033 O O . GLY A 1 512 ? -1.565 -13.099 -9.376 1.00 91.94 512 GLY A O 1
ATOM 4034 N N . ASP A 1 513 ? -1.484 -15.282 -8.915 1.00 90.81 513 ASP A N 1
ATOM 4035 C CA . ASP A 1 513 ? -1.028 -15.088 -7.534 1.00 90.81 513 ASP A CA 1
ATOM 4036 C C . ASP A 1 513 ? -0.330 -16.335 -6.970 1.00 90.81 513 ASP A C 1
ATOM 4038 O O . ASP A 1 513 ? -0.974 -17.266 -6.502 1.00 90.81 513 ASP A O 1
ATOM 4042 N N . VAL A 1 514 ? 1.005 -16.338 -6.964 1.00 87.06 514 VAL A N 1
ATOM 4043 C CA . VAL A 1 514 ? 1.823 -17.457 -6.443 1.00 87.06 514 VAL A CA 1
ATOM 4044 C C . VAL A 1 514 ? 1.784 -17.601 -4.925 1.00 87.06 514 VAL A C 1
ATOM 4046 O O . VAL A 1 514 ? 2.199 -18.619 -4.382 1.00 87.06 514 VAL A O 1
ATOM 4049 N N . LEU A 1 515 ? 1.337 -16.562 -4.222 1.00 86.12 515 LEU A N 1
ATOM 4050 C CA . LEU A 1 515 ? 1.251 -16.558 -2.768 1.00 86.12 515 LEU A CA 1
ATOM 4051 C C . LEU A 1 515 ? -0.121 -17.080 -2.293 1.00 86.12 515 LEU A C 1
ATOM 4053 O O . LEU A 1 515 ? -0.408 -17.047 -1.100 1.00 86.12 515 LEU A O 1
ATOM 4057 N N . ASP A 1 516 ? -1.024 -17.430 -3.210 1.00 89.06 516 ASP A N 1
ATOM 4058 C CA . ASP A 1 516 ? -2.323 -18.042 -2.932 1.00 89.06 516 ASP A CA 1
ATOM 4059 C C . ASP A 1 516 ? -2.270 -19.529 -3.315 1.00 89.06 516 ASP A C 1
ATOM 4061 O O . ASP A 1 516 ? -2.006 -19.867 -4.462 1.00 89.06 516 ASP A O 1
ATOM 4065 N N . TYR A 1 517 ? -2.502 -20.421 -2.350 1.00 86.19 517 TYR A N 1
ATOM 4066 C CA . TYR A 1 517 ? -2.232 -21.856 -2.500 1.00 86.19 517 TYR A CA 1
ATOM 4067 C C . TYR A 1 517 ? -3.103 -22.556 -3.557 1.00 86.19 517 TYR A C 1
ATOM 4069 O O . TYR A 1 517 ? -2.696 -23.589 -4.077 1.00 86.19 517 TYR A O 1
ATOM 4077 N N . ASN A 1 518 ? -4.266 -21.998 -3.914 1.00 86.81 518 ASN A N 1
ATOM 4078 C CA . ASN A 1 518 ? -5.102 -22.536 -4.995 1.00 86.81 518 ASN A CA 1
ATOM 4079 C C . ASN A 1 518 ? -4.788 -21.918 -6.374 1.00 86.81 518 ASN A C 1
ATOM 4081 O O . ASN A 1 518 ? -5.565 -22.092 -7.316 1.00 86.81 518 ASN A O 1
ATOM 4085 N N . ARG A 1 519 ? -3.719 -21.122 -6.501 1.00 91.81 519 ARG A N 1
ATOM 4086 C CA . ARG A 1 519 ? -3.457 -20.287 -7.681 1.00 91.81 519 ARG A CA 1
ATOM 4087 C C . ARG A 1 519 ? -2.025 -20.419 -8.190 1.00 91.81 519 ARG A C 1
ATOM 4089 O O . ARG A 1 519 ? -1.137 -20.929 -7.515 1.00 91.81 519 ARG A O 1
ATOM 4096 N N . THR A 1 520 ? -1.807 -19.948 -9.415 1.00 91.62 520 THR A N 1
ATOM 4097 C CA . THR A 1 520 ? -0.486 -19.878 -10.058 1.00 91.62 520 THR A CA 1
ATOM 4098 C C . THR A 1 520 ? -0.214 -18.460 -10.559 1.00 91.62 520 THR A C 1
ATOM 4100 O O . THR A 1 520 ? -1.119 -17.622 -10.585 1.00 91.62 520 THR A O 1
ATOM 4103 N N . ALA A 1 521 ? 1.027 -18.161 -10.961 1.00 88.88 521 ALA A N 1
ATOM 4104 C CA . ALA A 1 521 ? 1.373 -16.863 -11.552 1.00 88.88 521 ALA A CA 1
ATOM 4105 C C . ALA A 1 521 ? 0.659 -16.616 -12.895 1.00 88.88 521 ALA A C 1
ATOM 4107 O O . ALA A 1 521 ? 0.431 -15.469 -13.271 1.00 88.88 521 ALA A O 1
ATOM 4108 N N . GLU A 1 522 ? 0.295 -17.679 -13.612 1.00 89.56 522 GLU A N 1
ATOM 4109 C CA . GLU A 1 522 ? -0.176 -17.619 -14.997 1.00 89.56 522 GLU A CA 1
ATOM 4110 C C . GLU A 1 522 ? -1.649 -18.014 -15.165 1.00 89.56 522 GLU A C 1
ATOM 4112 O O . GLU A 1 522 ? -2.119 -18.126 -16.296 1.00 89.56 522 GLU A O 1
ATOM 4117 N N . ASP A 1 523 ? -2.405 -18.204 -14.075 1.00 93.50 523 ASP A N 1
ATOM 4118 C CA . ASP A 1 523 ? -3.818 -18.611 -14.160 1.00 93.50 523 ASP A CA 1
ATOM 4119 C C . ASP A 1 523 ? -4.706 -17.594 -14.904 1.00 93.50 523 ASP A C 1
ATOM 4121 O O . ASP A 1 523 ? -5.772 -17.953 -15.401 1.00 93.50 523 ASP A O 1
ATOM 4125 N N . GLY A 1 524 ? -4.255 -16.339 -15.019 1.00 93.94 524 GLY A N 1
ATOM 4126 C CA . GLY A 1 524 ? -4.939 -15.275 -15.748 1.00 93.94 524 GLY A CA 1
ATOM 4127 C C . GLY A 1 524 ? -6.231 -14.785 -15.087 1.00 93.94 524 GLY A C 1
ATOM 4128 O O . GLY A 1 524 ? -7.053 -14.170 -15.768 1.00 93.94 524 GLY A O 1
ATOM 4129 N N . LYS A 1 525 ? -6.424 -15.042 -13.787 1.00 96.00 525 LYS A N 1
ATOM 4130 C CA . LYS A 1 525 ? -7.659 -14.732 -13.043 1.00 96.00 525 LYS A CA 1
ATOM 4131 C C . LYS A 1 525 ? -7.444 -13.617 -12.027 1.00 96.00 525 LYS A C 1
ATOM 4133 O O . LYS A 1 525 ? -6.324 -13.413 -11.575 1.00 96.00 525 LYS A O 1
ATOM 4138 N N . HIS A 1 526 ? -8.497 -12.932 -11.591 1.00 95.69 526 HIS A N 1
ATOM 4139 C CA . HIS A 1 526 ? -8.457 -12.062 -10.400 1.00 95.69 526 HIS A CA 1
ATOM 4140 C C . HIS A 1 526 ? -9.566 -12.435 -9.416 1.00 95.69 526 HIS A C 1
ATOM 4142 O O . HIS A 1 526 ? -10.508 -13.140 -9.770 1.00 95.69 526 HIS A O 1
ATOM 4148 N N . ARG A 1 527 ? -9.453 -11.984 -8.164 1.00 95.31 527 ARG A N 1
ATOM 4149 C CA . ARG A 1 527 ? -10.489 -12.172 -7.137 1.00 95.31 527 ARG A CA 1
ATOM 4150 C C . ARG A 1 527 ? -11.580 -11.128 -7.298 1.00 95.31 527 ARG A C 1
ATOM 4152 O O . ARG A 1 527 ? -11.274 -9.935 -7.275 1.00 95.31 527 ARG A O 1
ATOM 4159 N N . SER A 1 528 ? -12.837 -11.557 -7.418 1.00 96.38 528 SER A N 1
ATOM 4160 C CA . SER A 1 528 ? -13.911 -10.590 -7.607 1.00 96.38 528 SER A CA 1
ATOM 4161 C C . SER A 1 528 ? -14.115 -9.695 -6.383 1.00 96.38 528 SER A C 1
ATOM 4163 O O . SER A 1 528 ? -14.167 -10.181 -5.257 1.00 96.38 528 SER A O 1
ATOM 4165 N N . HIS A 1 529 ? -14.315 -8.398 -6.607 1.00 97.31 529 HIS A N 1
ATOM 4166 C CA . HIS A 1 529 ? -14.626 -7.415 -5.562 1.00 97.31 529 HIS A CA 1
ATOM 4167 C C . HIS A 1 529 ? -16.121 -7.085 -5.470 1.00 97.31 529 HIS A C 1
ATOM 4169 O O . HIS A 1 529 ? -16.514 -6.079 -4.887 1.00 97.31 529 HIS A O 1
ATOM 4175 N N . ARG A 1 530 ? -16.990 -7.949 -6.014 1.00 95.75 530 ARG A N 1
ATOM 4176 C CA . ARG A 1 530 ? -18.442 -7.821 -5.816 1.00 95.75 530 ARG A CA 1
ATOM 4177 C C . ARG A 1 530 ? -18.884 -8.223 -4.412 1.00 95.75 530 ARG A C 1
ATOM 4179 O O . ARG A 1 530 ? -19.921 -7.741 -3.969 1.00 95.75 530 ARG A O 1
ATOM 4186 N N . MET A 1 531 ? -18.127 -9.106 -3.750 1.00 95.75 531 MET A N 1
ATOM 4187 C CA . MET A 1 531 ? -18.422 -9.634 -2.410 1.00 95.75 531 MET A CA 1
ATOM 4188 C C . MET A 1 531 ? -19.878 -10.109 -2.270 1.00 95.75 531 MET A C 1
ATOM 4190 O O . MET A 1 531 ? -20.604 -9.672 -1.380 1.00 95.75 531 MET A O 1
ATOM 4194 N N . LEU A 1 532 ? -20.318 -10.968 -3.200 1.00 93.50 532 LEU A N 1
ATOM 4195 C CA . LEU A 1 532 ? -21.718 -11.397 -3.305 1.00 93.50 532 LEU A CA 1
ATOM 4196 C C . LEU A 1 532 ? -22.188 -12.071 -2.009 1.00 93.50 532 LEU A C 1
ATOM 4198 O O . LEU A 1 532 ? -21.482 -12.901 -1.436 1.00 93.50 532 LEU A O 1
ATOM 4202 N N . ALA A 1 533 ? -23.389 -11.711 -1.563 1.00 91.94 533 ALA A N 1
ATOM 4203 C CA . ALA A 1 533 ? -24.030 -12.252 -0.367 1.00 91.94 533 ALA A CA 1
ATOM 4204 C C . ALA A 1 533 ? -25.559 -12.201 -0.539 1.00 91.94 533 ALA A C 1
ATOM 4206 O O . ALA A 1 533 ? -26.070 -12.631 -1.563 1.00 91.94 533 ALA A O 1
ATOM 4207 N N . ALA A 1 534 ? -26.308 -11.670 0.432 1.00 91.69 534 ALA A N 1
ATOM 4208 C CA . ALA A 1 534 ? -27.764 -11.519 0.333 1.00 91.69 534 ALA A CA 1
ATOM 4209 C C . ALA A 1 534 ? -28.228 -10.081 0.026 1.00 91.69 534 ALA A C 1
ATOM 4211 O O . ALA A 1 534 ? -29.416 -9.855 -0.205 1.00 91.69 534 ALA A O 1
ATOM 4212 N N . ASN A 1 535 ? -27.327 -9.092 0.038 1.00 91.19 535 ASN A N 1
ATOM 4213 C CA . ASN A 1 535 ? -27.721 -7.695 -0.119 1.00 91.19 535 ASN A CA 1
ATOM 4214 C C . ASN A 1 535 ? -28.088 -7.383 -1.578 1.00 91.19 535 ASN A C 1
ATOM 4216 O O . ASN A 1 535 ? -27.230 -7.301 -2.450 1.00 91.19 535 ASN A O 1
ATOM 4220 N N . GLN A 1 536 ? -29.381 -7.190 -1.823 1.00 91.69 536 GLN A N 1
ATOM 4221 C CA . GLN A 1 536 ? -29.903 -6.618 -3.070 1.00 91.69 536 GLN A CA 1
ATOM 4222 C C . GLN A 1 536 ? -30.523 -5.232 -2.846 1.00 91.69 536 GLN A C 1
ATOM 4224 O O . GLN A 1 536 ? -30.821 -4.517 -3.802 1.00 91.69 536 GLN A O 1
ATOM 4229 N N . TYR A 1 537 ? -30.710 -4.851 -1.579 1.00 91.88 537 TYR A N 1
ATOM 4230 C CA . TYR A 1 537 ? -31.354 -3.612 -1.164 1.00 91.88 537 TYR A CA 1
ATOM 4231 C C . TYR A 1 537 ? -30.535 -2.383 -1.555 1.00 91.88 537 TYR A C 1
ATOM 4233 O O . TYR A 1 537 ? -31.055 -1.520 -2.256 1.00 91.88 537 TYR A O 1
ATOM 4241 N N . ILE A 1 538 ? -29.258 -2.331 -1.160 1.00 92.38 538 ILE A N 1
ATOM 4242 C CA . ILE A 1 538 ? -28.370 -1.191 -1.419 1.00 92.38 538 ILE A CA 1
ATOM 4243 C C . ILE A 1 538 ? -28.269 -0.911 -2.925 1.00 92.38 538 ILE A C 1
ATOM 4245 O O . ILE A 1 538 ? -28.632 0.193 -3.337 1.00 92.38 538 ILE A O 1
ATOM 4249 N N . PRO A 1 539 ? -27.871 -1.885 -3.776 1.00 93.19 539 PRO A N 1
ATOM 4250 C CA . PRO A 1 539 ? -27.724 -1.624 -5.203 1.00 93.19 539 PRO A CA 1
ATOM 4251 C C . PRO A 1 539 ? -29.028 -1.228 -5.894 1.00 93.19 539 PRO A C 1
ATOM 4253 O O . PRO A 1 539 ? -29.010 -0.379 -6.787 1.00 93.19 539 PRO A O 1
ATOM 4256 N N . THR A 1 540 ? -30.158 -1.806 -5.481 1.00 92.00 540 THR A N 1
ATOM 4257 C CA . THR A 1 540 ? -31.453 -1.548 -6.122 1.00 92.00 540 THR A CA 1
ATOM 4258 C C . THR A 1 540 ? -32.058 -0.224 -5.676 1.00 92.00 540 THR A C 1
ATOM 4260 O O . THR A 1 540 ? -32.425 0.588 -6.522 1.00 92.00 540 THR A O 1
ATOM 4263 N N . LEU A 1 541 ? -32.160 0.013 -4.364 1.00 89.81 541 LEU A N 1
ATOM 4264 C CA . LEU A 1 541 ? -32.825 1.201 -3.831 1.00 89.81 541 LEU A CA 1
ATOM 4265 C C . LEU A 1 541 ? -32.064 2.478 -4.194 1.00 89.81 541 LEU A C 1
ATOM 4267 O O . LEU A 1 541 ? -32.682 3.490 -4.511 1.00 89.81 541 LEU A O 1
ATOM 4271 N N . GLN A 1 542 ? -30.732 2.425 -4.175 1.00 88.06 542 GLN A N 1
ATOM 4272 C CA . GLN A 1 542 ? -29.893 3.583 -4.479 1.00 88.06 542 GLN A CA 1
ATOM 4273 C C . GLN A 1 542 ? -29.614 3.748 -5.983 1.00 88.06 542 GLN A C 1
ATOM 4275 O O . GLN A 1 542 ? -28.936 4.695 -6.370 1.00 88.06 542 GLN A O 1
ATOM 4280 N N . ASN A 1 543 ? -30.158 2.865 -6.836 1.00 89.75 543 ASN A N 1
ATOM 4281 C CA . ASN A 1 543 ? -30.012 2.894 -8.296 1.00 89.75 543 ASN A CA 1
ATOM 4282 C C . ASN A 1 543 ? -28.542 2.976 -8.756 1.00 89.75 543 ASN A C 1
ATOM 4284 O O . ASN A 1 543 ? -28.146 3.878 -9.497 1.00 89.75 543 ASN A O 1
ATOM 4288 N N . LEU A 1 544 ? -27.721 2.037 -8.281 1.00 91.81 544 LEU A N 1
ATOM 4289 C CA . LEU A 1 544 ? -26.272 2.086 -8.472 1.00 91.81 544 LEU A CA 1
ATOM 4290 C C . LEU A 1 544 ? -25.825 1.683 -9.879 1.00 91.81 544 LEU A C 1
ATOM 4292 O O . LEU A 1 544 ? -26.430 0.830 -10.538 1.00 91.81 544 LEU A O 1
ATOM 4296 N N . GLU A 1 545 ? -24.682 2.218 -10.313 1.00 92.56 545 GLU A N 1
ATOM 4297 C CA . GLU A 1 545 ? -23.990 1.689 -11.486 1.00 92.56 545 GLU A CA 1
ATOM 4298 C C . GLU A 1 545 ? -23.636 0.210 -11.263 1.00 92.56 545 GLU A C 1
ATOM 4300 O O . GLU A 1 545 ? -23.152 -0.192 -10.207 1.00 92.56 545 GLU A O 1
ATOM 4305 N N . GLY A 1 546 ? -23.930 -0.637 -12.252 1.00 94.75 546 GLY A N 1
ATOM 4306 C CA . GLY A 1 546 ? -23.722 -2.080 -12.133 1.00 94.75 546 GLY A CA 1
ATOM 4307 C C . GLY A 1 546 ? -24.725 -2.807 -11.223 1.00 94.75 546 GLY A C 1
ATOM 4308 O O . GLY A 1 546 ? -24.602 -4.025 -11.077 1.00 94.75 546 GLY A O 1
ATOM 4309 N N . ALA A 1 547 ? -25.742 -2.127 -10.669 1.00 95.69 547 ALA A N 1
ATOM 4310 C CA . ALA A 1 547 ? -26.739 -2.726 -9.773 1.00 95.69 547 ALA A CA 1
ATOM 4311 C C . ALA A 1 547 ? -27.454 -3.932 -10.388 1.00 95.69 547 ALA A C 1
ATOM 4313 O O . ALA A 1 547 ? -27.515 -4.990 -9.771 1.00 95.69 547 ALA A O 1
ATOM 4314 N N . LYS A 1 548 ? -27.943 -3.812 -11.632 1.00 96.31 548 LYS A N 1
ATOM 4315 C CA . LYS A 1 548 ? -28.649 -4.908 -12.325 1.00 96.31 548 LYS A CA 1
ATOM 4316 C C . LYS A 1 548 ? -27.798 -6.175 -12.413 1.00 96.31 548 LYS A C 1
ATOM 4318 O O . LYS A 1 548 ? -28.290 -7.270 -12.161 1.00 96.31 548 LYS A O 1
ATOM 4323 N N . GLN A 1 549 ? -26.516 -6.018 -12.749 1.00 96.44 549 GLN A N 1
ATOM 4324 C CA . GLN A 1 549 ? -25.580 -7.137 -12.811 1.00 96.44 549 GLN A CA 1
ATOM 4325 C C . GLN A 1 549 ? -25.297 -7.696 -11.414 1.00 96.44 549 GLN A C 1
ATOM 4327 O O . GLN A 1 549 ? -25.299 -8.912 -11.247 1.00 96.44 549 GLN A O 1
ATOM 4332 N N . HIS A 1 550 ? -25.077 -6.831 -10.417 1.00 96.62 550 HIS A N 1
ATOM 4333 C CA . HIS A 1 550 ? -24.847 -7.250 -9.035 1.00 96.62 550 HIS A CA 1
ATOM 4334 C C . HIS A 1 550 ? -26.031 -8.066 -8.496 1.00 96.62 550 HIS A C 1
ATOM 4336 O O . HIS A 1 550 ? -25.823 -9.162 -7.994 1.00 96.62 550 HIS A O 1
ATOM 4342 N N . VAL A 1 551 ? -27.267 -7.589 -8.673 1.00 97.00 551 VAL A N 1
ATOM 4343 C CA . VAL A 1 551 ? -28.490 -8.289 -8.245 1.00 97.00 551 VAL A CA 1
ATOM 4344 C C . VAL A 1 551 ? -28.630 -9.639 -8.944 1.00 97.00 551 VAL A C 1
ATOM 4346 O O . VAL A 1 551 ? -28.799 -10.646 -8.266 1.00 97.00 551 VAL A O 1
ATOM 4349 N N . ALA A 1 552 ? -28.474 -9.691 -10.270 1.00 96.88 552 ALA A N 1
ATOM 4350 C CA . ALA A 1 552 ? -28.562 -10.949 -11.012 1.00 96.88 552 ALA A CA 1
ATOM 4351 C C . ALA A 1 552 ? -27.508 -11.975 -10.552 1.00 96.88 552 ALA A C 1
ATOM 4353 O O . ALA A 1 552 ? -27.798 -13.164 -10.435 1.00 96.88 552 ALA A O 1
ATOM 4354 N N . LEU A 1 553 ? -26.280 -11.529 -10.269 1.00 95.44 553 LEU A N 1
ATOM 4355 C CA . LEU A 1 553 ? -25.232 -12.395 -9.726 1.00 95.44 553 LEU A CA 1
ATOM 4356 C C . LEU A 1 553 ? -25.539 -12.829 -8.288 1.00 95.44 553 LEU A C 1
ATOM 4358 O O . LEU A 1 553 ? -25.337 -13.992 -7.960 1.00 95.44 553 LEU A O 1
ATOM 4362 N N . THR A 1 554 ? -26.073 -11.940 -7.454 1.00 94.88 554 THR A N 1
ATOM 4363 C CA . THR A 1 554 ? -26.523 -12.268 -6.096 1.00 94.88 554 THR A CA 1
ATOM 4364 C C . THR A 1 554 ? -27.638 -13.317 -6.109 1.00 94.88 554 THR A C 1
ATOM 4366 O O . THR A 1 554 ? -27.585 -14.275 -5.343 1.00 94.88 554 THR A O 1
ATOM 4369 N N . GLU A 1 555 ? -28.623 -13.208 -7.003 1.00 94.12 555 GLU A N 1
ATOM 4370 C CA . GLU A 1 555 ? -29.673 -14.222 -7.156 1.00 94.12 555 GLU A CA 1
ATOM 4371 C C . GLU A 1 555 ? -29.103 -15.582 -7.568 1.00 94.12 555 GLU A C 1
ATOM 4373 O O . GLU A 1 555 ? -29.453 -16.597 -6.965 1.00 94.12 555 GLU A O 1
ATOM 4378 N N . LYS A 1 556 ? -28.188 -15.606 -8.547 1.00 92.75 556 LYS A N 1
ATOM 4379 C CA . LYS A 1 556 ? -27.480 -16.831 -8.947 1.00 92.75 556 LYS A CA 1
ATOM 4380 C C . LYS A 1 556 ? -26.680 -17.425 -7.792 1.00 92.75 556 LYS A C 1
ATOM 4382 O O . LYS A 1 556 ? -26.724 -18.632 -7.575 1.00 92.75 556 LYS A O 1
ATOM 4387 N N . TRP A 1 557 ? -25.978 -16.586 -7.032 1.00 91.44 557 TRP A N 1
ATOM 4388 C CA . TRP A 1 557 ? -25.201 -17.007 -5.868 1.00 91.44 557 TRP A CA 1
ATOM 4389 C C . TRP A 1 557 ? -26.097 -17.658 -4.806 1.00 91.44 557 TRP A C 1
ATOM 4391 O O . TRP A 1 557 ? -25.837 -18.786 -4.394 1.00 91.44 557 TRP A O 1
ATOM 4401 N N . LEU A 1 558 ? -27.211 -17.011 -4.439 1.00 89.00 558 LEU A N 1
ATOM 4402 C CA . LEU A 1 558 ? -28.181 -17.534 -3.465 1.00 89.00 558 LEU A CA 1
ATOM 4403 C C . LEU A 1 558 ? -28.846 -18.842 -3.922 1.00 89.00 558 LEU A C 1
ATOM 4405 O O . LEU A 1 558 ? -29.178 -19.688 -3.092 1.00 89.00 558 LEU A O 1
ATOM 4409 N N . ARG A 1 559 ? -29.034 -19.024 -5.234 1.00 87.56 559 ARG A N 1
ATOM 4410 C CA . ARG A 1 559 ? -29.567 -20.260 -5.832 1.00 87.56 559 ARG A CA 1
ATOM 4411 C C . ARG A 1 559 ? -28.518 -21.369 -5.977 1.00 87.56 559 ARG A C 1
ATOM 4413 O O . ARG A 1 559 ? -28.885 -22.496 -6.296 1.00 87.56 559 ARG A O 1
ATOM 4420 N N . GLY A 1 560 ? -27.240 -21.079 -5.721 1.00 84.56 560 GLY A N 1
ATOM 4421 C CA . GLY A 1 560 ? -26.137 -22.021 -5.930 1.00 84.56 560 GLY A CA 1
ATOM 4422 C C . GLY A 1 560 ? -25.828 -22.280 -7.408 1.00 84.56 560 GLY A C 1
ATOM 4423 O O . GLY A 1 560 ? -25.344 -23.352 -7.747 1.00 84.56 560 GLY A O 1
ATOM 4424 N N . GLU A 1 561 ? -26.136 -21.323 -8.286 1.00 88.62 561 GLU A N 1
ATOM 4425 C CA . GLU A 1 561 ? -25.908 -21.401 -9.738 1.00 88.62 561 GLU A CA 1
ATOM 4426 C C . GLU A 1 561 ? -24.530 -20.861 -10.155 1.00 88.62 561 GLU A C 1
ATOM 4428 O O . GLU A 1 561 ? -24.135 -20.997 -11.312 1.00 88.62 561 GLU A O 1
ATOM 4433 N N . ILE A 1 562 ? -23.801 -20.217 -9.237 1.00 88.31 562 ILE A N 1
ATOM 4434 C CA . ILE A 1 562 ? -22.406 -19.830 -9.464 1.00 88.31 562 ILE A CA 1
ATOM 4435 C C . ILE A 1 562 ? -21.519 -21.015 -9.101 1.00 88.31 562 ILE A C 1
ATOM 4437 O O . ILE A 1 562 ? -21.377 -21.360 -7.928 1.00 88.31 562 ILE A O 1
ATOM 4441 N N . GLU A 1 563 ? -20.907 -21.619 -10.112 1.00 88.12 563 GLU A N 1
ATOM 4442 C CA . GLU A 1 563 ? -19.867 -22.620 -9.905 1.00 88.12 563 GLU A CA 1
ATOM 4443 C C . GLU A 1 563 ? -18.582 -21.953 -9.409 1.00 88.12 563 GLU A C 1
ATOM 4445 O O . GLU A 1 563 ? -18.163 -20.914 -9.921 1.00 88.12 563 GLU A O 1
ATOM 4450 N N . ILE A 1 564 ? -17.936 -22.575 -8.422 1.00 90.88 564 ILE A N 1
ATOM 4451 C CA . ILE A 1 564 ? -16.645 -22.135 -7.886 1.00 90.88 564 ILE A CA 1
ATOM 4452 C C . ILE A 1 564 ? -15.676 -23.317 -8.006 1.00 90.88 564 ILE A C 1
ATOM 4454 O O . ILE A 1 564 ? -15.533 -24.090 -7.055 1.00 90.88 564 ILE A O 1
ATOM 4458 N N . PRO A 1 565 ? -15.035 -23.503 -9.179 1.00 90.75 565 PRO A N 1
ATOM 4459 C CA . PRO A 1 565 ? -14.183 -24.665 -9.441 1.00 90.75 565 PRO A CA 1
ATOM 4460 C C . PRO A 1 565 ? -13.065 -24.850 -8.411 1.00 90.75 565 PRO A C 1
ATOM 4462 O O . PRO A 1 565 ? -12.713 -25.974 -8.079 1.00 90.75 565 PRO A O 1
ATOM 4465 N N . GLU A 1 566 ? -12.552 -23.742 -7.872 1.00 89.62 566 GLU A N 1
ATOM 4466 C CA . GLU A 1 566 ? -11.471 -23.702 -6.883 1.00 89.62 566 GLU A CA 1
ATOM 4467 C C . GLU A 1 566 ? -11.769 -24.464 -5.581 1.00 89.62 566 GLU A C 1
ATOM 4469 O O . GLU A 1 566 ? -10.849 -24.926 -4.916 1.00 89.62 566 GLU A O 1
ATOM 4474 N N . ILE A 1 567 ? -13.043 -24.586 -5.202 1.00 89.50 567 ILE A N 1
ATOM 4475 C CA . ILE A 1 567 ? -13.456 -25.275 -3.970 1.00 89.50 567 ILE A CA 1
ATOM 4476 C C . ILE A 1 567 ? -14.318 -26.502 -4.255 1.00 89.50 567 ILE A C 1
ATOM 4478 O O . ILE A 1 567 ? -14.961 -27.023 -3.344 1.00 89.50 567 ILE A O 1
ATOM 4482 N N . ALA A 1 568 ? -14.387 -26.954 -5.509 1.00 88.81 568 ALA A N 1
ATOM 4483 C CA . ALA A 1 568 ? -15.286 -28.033 -5.914 1.00 88.81 568 ALA A CA 1
ATOM 4484 C C . ALA A 1 568 ? -14.992 -29.361 -5.192 1.00 88.81 568 ALA A C 1
ATOM 4486 O O . ALA A 1 568 ? -15.908 -30.140 -4.940 1.00 88.81 568 ALA A O 1
ATOM 4487 N N . ASP A 1 569 ? -13.733 -29.607 -4.833 1.00 88.19 569 ASP A N 1
ATOM 4488 C CA . ASP A 1 569 ? -13.267 -30.766 -4.067 1.00 88.19 569 ASP A CA 1
ATOM 4489 C C . ASP A 1 569 ? -13.468 -30.612 -2.547 1.00 88.19 569 ASP A C 1
ATOM 4491 O O . ASP A 1 569 ? -13.622 -31.606 -1.833 1.00 88.19 569 ASP A O 1
ATOM 4495 N N . LYS A 1 570 ? -13.524 -29.369 -2.053 1.00 87.31 570 LYS A N 1
ATOM 4496 C CA . LYS A 1 570 ? -13.809 -29.030 -0.648 1.00 87.31 570 LYS A CA 1
ATOM 4497 C C . LYS A 1 570 ? -15.309 -29.011 -0.358 1.00 87.31 570 LYS A C 1
ATOM 4499 O O . LYS A 1 570 ? -15.737 -29.271 0.768 1.00 87.31 570 LYS A O 1
ATOM 4504 N N . TRP A 1 571 ? -16.115 -28.684 -1.366 1.00 79.12 571 TRP A N 1
ATOM 4505 C CA . TRP A 1 571 ? -17.557 -28.509 -1.262 1.00 79.12 571 TRP A CA 1
ATOM 4506 C C . TRP A 1 571 ? -18.323 -29.798 -1.565 1.00 79.12 571 TRP A C 1
ATOM 4508 O O . TRP A 1 571 ? -17.898 -30.666 -2.320 1.00 79.12 571 TRP A O 1
ATOM 4518 N N . THR A 1 572 ? -19.507 -29.947 -0.973 1.00 70.62 572 THR A N 1
ATOM 4519 C CA . THR A 1 572 ? -20.347 -31.117 -1.250 1.00 70.62 572 THR A CA 1
ATOM 4520 C C . THR A 1 572 ? -21.237 -30.895 -2.460 1.00 70.62 572 THR A C 1
ATOM 4522 O O . THR A 1 572 ? -21.924 -29.880 -2.524 1.00 70.62 572 THR A O 1
ATOM 4525 N N . THR A 1 573 ? -21.333 -31.889 -3.342 1.00 67.88 573 THR A N 1
ATOM 4526 C CA . THR A 1 573 ? -22.240 -31.848 -4.498 1.00 67.88 573 THR A CA 1
ATOM 4527 C C . THR A 1 573 ? -23.715 -31.715 -4.078 1.00 67.88 573 THR A C 1
ATOM 4529 O O . THR A 1 573 ? -24.139 -32.221 -3.029 1.00 67.88 573 THR A O 1
ATOM 4532 N N . GLY A 1 574 ? -24.507 -31.011 -4.894 1.00 63.94 574 GLY A N 1
ATOM 4533 C CA . GLY A 1 574 ? -25.928 -30.726 -4.651 1.00 63.94 574 GLY A CA 1
ATOM 4534 C C . GLY A 1 574 ? -26.210 -29.303 -4.135 1.00 63.94 574 GLY A C 1
ATOM 4535 O O . GLY A 1 574 ? -25.290 -28.495 -4.026 1.00 63.94 574 GLY A O 1
ATOM 4536 N N . PRO A 1 575 ? -27.479 -28.972 -3.830 1.00 59.88 575 PRO A N 1
ATOM 4537 C CA . PRO A 1 575 ? -27.871 -27.623 -3.421 1.00 59.88 575 PRO A CA 1
ATOM 4538 C C . PRO A 1 575 ? -27.232 -27.210 -2.086 1.00 59.88 575 PRO A C 1
ATOM 4540 O O . PRO A 1 575 ? -27.092 -28.033 -1.175 1.00 59.88 575 PRO A O 1
ATOM 4543 N N . VAL A 1 576 ? -26.894 -25.918 -1.970 1.00 59.72 576 VAL A N 1
ATOM 4544 C CA . VAL A 1 576 ? -26.302 -25.294 -0.767 1.00 59.72 576 VAL A CA 1
ATOM 4545 C C . VAL A 1 576 ? -27.213 -25.478 0.450 1.00 59.72 576 VAL A C 1
ATOM 4547 O O . VAL A 1 576 ? -26.758 -25.877 1.521 1.00 59.72 576 VAL A O 1
ATOM 4550 N N . VAL A 1 577 ? -28.520 -25.258 0.271 1.00 60.00 577 VAL A N 1
ATOM 4551 C CA . VAL A 1 577 ? -29.547 -25.538 1.281 1.00 60.00 577 VAL A CA 1
ATOM 4552 C C . VAL A 1 577 ? -30.148 -26.912 1.005 1.00 60.00 577 VAL A C 1
ATOM 4554 O O . VAL A 1 577 ? -30.861 -27.118 0.023 1.00 60.00 577 VAL A O 1
ATOM 4557 N N . ARG A 1 578 ? -29.869 -27.873 1.888 1.00 67.50 578 ARG A N 1
ATOM 4558 C CA . ARG A 1 578 ? -30.412 -29.233 1.799 1.00 67.50 578 ARG A CA 1
ATOM 4559 C C . ARG A 1 578 ? -31.660 -29.344 2.658 1.00 67.50 578 ARG A C 1
ATOM 4561 O O . ARG A 1 578 ? -31.581 -29.250 3.880 1.00 67.50 578 ARG A O 1
ATOM 4568 N N . MET A 1 579 ? -32.804 -29.606 2.036 1.00 65.00 579 MET A N 1
ATOM 4569 C CA . MET A 1 579 ? -34.002 -29.983 2.781 1.00 65.00 579 MET A CA 1
ATOM 4570 C C . MET A 1 579 ? -33.897 -31.451 3.194 1.00 65.00 579 MET A C 1
ATOM 4572 O O . MET A 1 579 ? -33.754 -32.335 2.349 1.00 65.00 579 MET A O 1
ATOM 4576 N N . LYS A 1 580 ? -33.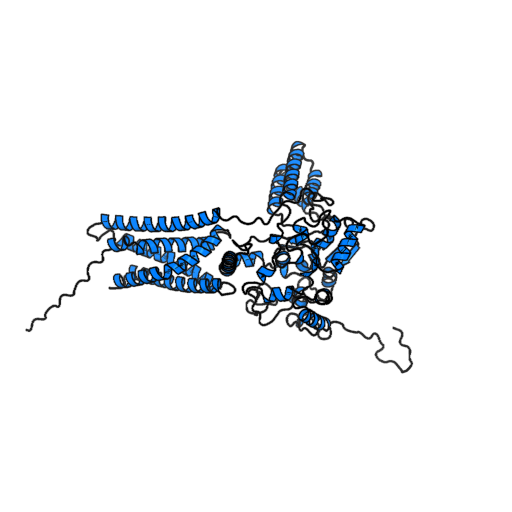974 -31.720 4.499 1.00 73.81 580 LYS A N 1
ATOM 4577 C CA . LYS A 1 580 ? -34.133 -33.076 5.028 1.00 73.81 580 LYS A CA 1
ATOM 4578 C C . LYS A 1 580 ? -35.592 -33.264 5.421 1.00 73.81 580 LYS A C 1
ATOM 4580 O O . LYS A 1 580 ? -36.066 -32.614 6.345 1.00 73.81 580 LYS A O 1
ATOM 4585 N N . ILE A 1 581 ? -36.290 -34.169 4.742 1.00 75.50 581 ILE A N 1
ATOM 4586 C CA . ILE A 1 581 ? -37.631 -34.584 5.159 1.00 75.50 581 ILE A CA 1
ATOM 4587 C C . ILE A 1 581 ? -37.466 -35.509 6.369 1.00 75.50 581 ILE A C 1
ATOM 4589 O O . ILE A 1 581 ? -36.906 -36.600 6.254 1.00 75.50 581 ILE A O 1
ATOM 4593 N N . LEU A 1 582 ? -37.928 -35.064 7.536 1.00 77.75 582 LEU A N 1
ATOM 4594 C CA . LEU A 1 582 ? -37.954 -35.868 8.759 1.00 77.75 582 LEU A CA 1
ATOM 4595 C C . LEU A 1 582 ? -39.230 -36.716 8.799 1.00 77.75 582 LEU A C 1
ATOM 4597 O O . LEU A 1 582 ? -40.080 -36.505 9.640 1.00 77.75 582 LEU A O 1
ATOM 4601 N N . ALA A 1 583 ? -39.398 -37.657 7.871 1.00 79.12 583 ALA A N 1
ATOM 4602 C CA . ALA A 1 583 ? -40.572 -38.533 7.836 1.00 79.12 583 ALA A CA 1
ATOM 4603 C C . ALA A 1 583 ? -40.169 -40.017 7.882 1.00 79.12 583 ALA A C 1
ATOM 4605 O O . ALA A 1 583 ? -39.053 -40.367 7.476 1.00 79.12 583 ALA A O 1
ATOM 4606 N N . PRO A 1 584 ? -41.062 -40.919 8.337 1.00 81.31 584 PRO A N 1
ATOM 4607 C CA . PRO A 1 584 ? -40.885 -42.354 8.155 1.00 81.31 584 PRO A CA 1
ATOM 4608 C C . PRO A 1 584 ? -40.667 -42.687 6.674 1.00 81.31 584 PRO A C 1
ATOM 4610 O O . PRO A 1 584 ? -41.301 -42.089 5.806 1.00 81.31 584 PRO A O 1
ATOM 4613 N N . LYS A 1 585 ? -39.823 -43.685 6.372 1.00 84.25 585 LYS A N 1
ATOM 4614 C CA . LYS A 1 585 ? -39.565 -44.127 4.982 1.00 84.25 585 LYS A CA 1
ATOM 4615 C C . LYS A 1 585 ? -40.841 -44.529 4.227 1.00 84.25 585 LYS A C 1
ATOM 4617 O O . LYS A 1 585 ? -40.868 -44.476 3.004 1.00 84.25 585 LYS A O 1
ATOM 4622 N N . THR A 1 586 ? -41.875 -44.938 4.956 1.00 86.31 586 THR A N 1
ATOM 4623 C CA . THR A 1 586 ? -43.187 -45.337 4.444 1.00 86.31 586 THR A CA 1
ATOM 4624 C C . THR A 1 586 ? -44.264 -44.952 5.452 1.00 86.31 586 THR A C 1
ATOM 4626 O O . THR A 1 586 ? -44.094 -45.197 6.649 1.00 86.31 586 THR A O 1
ATOM 4629 N N . VAL A 1 587 ? -45.390 -44.421 4.974 1.00 87.38 587 VAL A N 1
ATOM 4630 C CA . VAL A 1 587 ? -46.595 -44.162 5.774 1.00 87.38 587 VAL A CA 1
ATOM 4631 C C . VAL A 1 587 ? -47.817 -44.747 5.062 1.00 87.38 587 VAL A C 1
ATOM 4633 O O . VAL A 1 587 ? -47.855 -44.794 3.834 1.00 87.38 587 VAL A O 1
ATOM 4636 N N . LEU A 1 588 ? -48.800 -45.224 5.826 1.00 87.00 588 LEU A N 1
ATOM 4637 C CA . LEU A 1 588 ? -50.083 -45.665 5.275 1.00 87.00 588 LEU A CA 1
ATOM 4638 C C . LEU A 1 588 ? -50.997 -44.450 5.041 1.00 87.00 588 LEU A C 1
ATOM 4640 O O . LEU A 1 588 ? -50.952 -43.516 5.848 1.00 87.00 588 LEU A O 1
ATOM 4644 N N . PRO A 1 589 ? -51.847 -44.455 3.996 1.00 87.56 589 PRO A N 1
ATOM 4645 C CA . PRO A 1 589 ? -52.843 -43.405 3.794 1.00 87.56 589 PRO A CA 1
ATOM 4646 C C . PRO A 1 589 ? -53.678 -43.169 5.062 1.00 87.56 589 PRO A C 1
ATOM 4648 O O . PRO A 1 589 ? -54.181 -44.119 5.658 1.00 87.56 589 PRO A O 1
ATOM 4651 N N . GLY A 1 590 ? -53.800 -41.907 5.486 1.00 86.62 590 GLY A N 1
ATOM 4652 C CA . GLY A 1 590 ? -54.580 -41.506 6.665 1.00 86.62 590 GLY A CA 1
ATOM 4653 C C . GLY A 1 590 ? -53.889 -41.682 8.023 1.00 86.62 590 GLY A C 1
ATOM 4654 O O . GLY A 1 590 ? -54.484 -41.347 9.042 1.00 86.62 590 GLY A O 1
ATOM 4655 N N . LYS A 1 591 ? -52.647 -42.181 8.074 1.00 84.88 591 LYS A N 1
ATOM 4656 C CA . LYS A 1 591 ? -51.895 -42.298 9.330 1.00 84.88 591 LYS A CA 1
ATOM 4657 C C . LYS A 1 591 ? -51.208 -40.969 9.666 1.00 84.88 591 LYS A C 1
ATOM 4659 O O . LYS A 1 591 ? -50.415 -40.475 8.868 1.00 84.88 591 LYS A O 1
ATOM 4664 N N . GLU A 1 592 ? -51.481 -40.422 10.849 1.00 81.00 592 GLU A N 1
ATOM 4665 C CA . GLU A 1 592 ? -50.778 -39.238 11.355 1.00 81.00 592 GLU A CA 1
ATOM 4666 C C . GLU A 1 592 ? -49.283 -39.527 11.546 1.00 81.00 592 GLU A C 1
ATOM 4668 O O . GLU A 1 592 ? -48.886 -40.570 12.081 1.00 81.00 592 GLU A O 1
ATOM 4673 N N . VAL A 1 593 ? -48.447 -38.595 11.086 1.00 81.31 593 VAL A N 1
ATOM 4674 C CA . VAL A 1 593 ? -46.998 -38.614 11.291 1.00 81.31 593 VAL A CA 1
ATOM 4675 C C . VAL A 1 593 ? -46.682 -37.547 12.327 1.00 81.31 593 VAL A C 1
ATOM 4677 O O . VAL A 1 593 ? -46.760 -36.359 12.027 1.00 81.31 593 VAL A O 1
ATOM 4680 N N . ASN A 1 594 ? -46.348 -37.977 13.542 1.00 68.62 594 ASN A N 1
ATOM 4681 C CA . ASN A 1 594 ? -45.822 -37.083 14.569 1.00 68.62 594 ASN A CA 1
ATOM 4682 C C . ASN A 1 594 ? -44.319 -36.902 14.331 1.00 68.62 594 ASN A C 1
ATOM 4684 O O . ASN A 1 594 ? -43.594 -37.895 14.220 1.00 68.62 594 ASN A O 1
ATOM 4688 N N . PHE A 1 595 ? -43.907 -35.643 14.188 1.00 65.19 595 PHE A N 1
ATOM 4689 C CA . PHE A 1 595 ? -42.541 -35.214 13.885 1.00 65.19 595 PHE A CA 1
ATOM 4690 C C . PHE A 1 595 ? -41.725 -34.971 15.150 1.00 65.19 595 PHE A C 1
ATOM 4692 O O . PHE A 1 595 ? -42.296 -34.398 16.107 1.00 65.19 595 PHE A O 1
#

Foldseek 3Di:
DDDDDDDDDDDDPPDPLLVVLQDPLLLVLLQLLVLLLVLLVCLVPPDDALLNLLSLVCSLVSLVVCVVSVVVVLVVCCVRPVDDDDDPLVVLVVQLVVLVVQLSVLSVQLSVCLQANLFGDPVSSVSNSVSSVSNVVSVVVSVVVVVVVPCPDDPCNPSNVVSNVVSVCSNVVSSVVVSVVSVVVRVPFDFDFFWFAADPQQDQPPHLQCSLPPFLEAADDCVLLVVLLVQLDVLLDPVCNVVLVVQLPDDDPDDDGNLRSSVVSVVVRPHDPVSVVSNVVSSVVSSVCCRGTVATALLLQADLVLCCPDLACVQQSLLQQLACQQCLQPDPVLLVVLVVLCVVPNLSLSSLSCLQFQVSCSRRSVSGHPHNHQDHPRSSRGNGLQNLQQWPDFALPASNNTYGYRARANQLSSPPDPVSSSSRSSSCRSSVPSVCVRRPDLLSQALRSVSRHQFDWQACVSVVPPGIGGDGHPPVVQCPDPQDDPPDPLLHDHLQLLQFAKDPQDSHPQAFDPSHPLTGNPRNIDTRNNRADQDLPSCPVVVTNCSVVSVVVNVCSQAVVDDRPSCPVNDDPDTPDDDDDPFDPDDDPPDDTDD

pLDDT: mean 89.25, std 11.28, range [33.69, 98.56]